Protein AF-A0A661YY39-F1 (afdb_monomer_lite)

Radius of gyration: 26.35 Å; chains: 1; bounding box: 61×66×76 Å

Foldseek 3Di:
DVVLLDQDFQFQDKAKDWPVLDAPDDDDDDPVPPQLAALVSLVNVLVSVQPNVDPPVDRAFDADLLFTWDWDFDDDDNTITIITTTGPPLLSVLLSVVLSVLLVVLVVLLVVLVVVVVVDPDDDPVNVVSVVSNVVSVVVNVVSVVVSVVSVCSRVVPDPWPWDKDQPVVLVVQLLVVVVVLVVQEAEDEDVVLRVQKIQGGRSVLLSLLVVLLCVLCVVQARSNQWYFYFDDDQWTKTKIKGWDQPRDPPVVQVLVVVLSCCSNPVDRNNPHDPSVSSVVSSQSSLVVSSWGWDWDWDDPPTTMIMIMTTHRIDRPPPPDDDDPDPDPPPDPDDPDDDPPPPPLLDPPVLLVQLCVLCVVCQVNQNLVSLLVSLVSLVVSLVVDDCVSCVVSPVLSVQSVVCSVSVPSVSVVVSSVVSVVSNPDD

Structure (mmCIF, N/CA/C/O backbone):
data_AF-A0A661YY39-F1
#
_entry.id   AF-A0A661YY39-F1
#
loop_
_atom_site.group_PDB
_atom_site.id
_atom_site.type_symbol
_atom_site.label_atom_id
_atom_site.label_alt_id
_atom_site.label_comp_id
_atom_site.label_asym_id
_atom_site.label_entity_id
_atom_site.label_seq_id
_atom_site.pdbx_PDB_ins_code
_atom_site.Cartn_x
_atom_site.Cartn_y
_atom_site.Cartn_z
_atom_site.occupancy
_atom_site.B_iso_or_equiv
_atom_site.auth_seq_id
_atom_site.auth_comp_id
_atom_site.auth_asym_id
_atom_site.auth_atom_id
_atom_site.pdbx_PDB_model_num
ATOM 1 N N . MET A 1 1 ? -7.946 -14.988 -18.281 1.00 47.69 1 MET A N 1
ATOM 2 C CA . MET A 1 1 ? -7.574 -13.596 -18.625 1.00 47.69 1 MET A CA 1
ATOM 3 C C . MET A 1 1 ? -8.778 -12.765 -19.071 1.00 47.69 1 MET A C 1
ATOM 5 O O . MET A 1 1 ? -8.991 -11.711 -18.506 1.00 47.69 1 MET A O 1
ATOM 9 N N . GLN A 1 2 ? -9.616 -13.252 -19.994 1.00 48.00 2 GLN A N 1
ATOM 10 C CA . GLN A 1 2 ? -10.767 -12.504 -20.536 1.00 48.00 2 GLN A CA 1
ATOM 11 C C . GLN A 1 2 ? -11.773 -11.993 -19.479 1.00 48.00 2 GLN A C 1
ATOM 13 O O . GLN A 1 2 ? -12.227 -10.856 -19.575 1.00 48.00 2 GLN A O 1
ATOM 18 N N . LYS A 1 3 ? -12.045 -12.777 -18.421 1.00 55.12 3 LYS A N 1
ATOM 19 C CA . LYS A 1 3 ? -12.847 -12.339 -17.259 1.00 55.12 3 LYS A CA 1
ATOM 20 C C . LYS A 1 3 ? -12.277 -11.065 -16.608 1.00 55.12 3 LYS A C 1
ATOM 22 O O . LYS A 1 3 ? -13.012 -10.112 -16.406 1.00 55.12 3 LYS A O 1
ATOM 27 N N . TYR A 1 4 ? -10.959 -11.016 -16.410 1.00 54.75 4 TYR A N 1
ATOM 28 C CA . TYR A 1 4 ? -10.219 -9.895 -15.811 1.00 54.75 4 TYR A CA 1
ATOM 29 C C . TYR A 1 4 ? -9.991 -8.709 -16.769 1.00 54.75 4 TYR A C 1
ATOM 31 O O . TYR A 1 4 ? -9.286 -7.775 -16.419 1.00 54.75 4 TYR A O 1
ATOM 39 N N . LEU A 1 5 ? -10.522 -8.751 -17.997 1.00 57.28 5 LEU A N 1
ATOM 40 C CA . LEU A 1 5 ? -10.389 -7.683 -19.004 1.00 57.28 5 LEU A CA 1
ATOM 41 C C . LEU A 1 5 ? -11.729 -6.998 -19.320 1.00 57.28 5 LEU A C 1
ATOM 43 O O . LEU A 1 5 ? -11.787 -6.080 -20.146 1.00 57.28 5 LEU A O 1
ATOM 47 N N . THR A 1 6 ? -12.798 -7.415 -18.639 1.00 62.03 6 THR A N 1
ATOM 48 C CA . THR A 1 6 ? -14.129 -6.816 -18.747 1.00 62.03 6 THR A CA 1
ATOM 49 C C . THR A 1 6 ? -14.251 -5.668 -17.749 1.00 62.03 6 THR A C 1
ATOM 51 O O . THR A 1 6 ? -13.909 -5.834 -16.584 1.00 62.03 6 THR A O 1
ATOM 54 N N . GLN A 1 7 ? -14.714 -4.496 -18.199 1.00 64.25 7 GLN A N 1
ATOM 55 C CA . GLN A 1 7 ? -14.921 -3.361 -17.297 1.00 64.25 7 GLN A CA 1
ATOM 56 C C . GLN A 1 7 ? -16.006 -3.708 -16.276 1.00 64.25 7 GLN A C 1
ATOM 58 O O . GLN A 1 7 ? -17.081 -4.189 -16.638 1.00 64.25 7 GLN A O 1
ATOM 63 N N . HIS A 1 8 ? -15.721 -3.447 -15.006 1.00 65.75 8 HIS A N 1
ATOM 64 C CA . HIS A 1 8 ? -16.632 -3.690 -13.901 1.00 65.75 8 HIS A CA 1
ATOM 65 C C . HIS A 1 8 ? -16.743 -2.452 -13.018 1.00 65.75 8 HIS A C 1
ATOM 67 O O . HIS A 1 8 ? -15.780 -1.701 -12.895 1.00 65.75 8 HIS A O 1
ATOM 73 N N . ASP A 1 9 ? -17.901 -2.257 -12.389 1.00 66.00 9 ASP A N 1
ATOM 74 C CA . ASP A 1 9 ? -18.094 -1.249 -11.343 1.00 66.00 9 ASP A CA 1
ATOM 75 C C . ASP A 1 9 ? -17.133 -1.525 -10.185 1.00 66.00 9 ASP A C 1
ATOM 77 O O . ASP A 1 9 ? -17.246 -2.564 -9.535 1.00 66.00 9 ASP A O 1
ATOM 81 N N . LEU A 1 10 ? -16.188 -0.617 -9.932 1.00 65.06 10 LEU A N 1
ATOM 82 C CA . LEU A 1 10 ? -15.218 -0.771 -8.856 1.00 65.06 10 LEU A CA 1
ATOM 83 C C . LEU A 1 10 ? -15.871 -0.407 -7.527 1.00 65.06 10 LEU A C 1
ATOM 85 O O . LEU A 1 10 ? -15.786 0.720 -7.043 1.00 65.06 10 LEU A O 1
ATOM 89 N N . LYS A 1 11 ? -16.599 -1.361 -6.959 1.00 65.06 11 LYS A N 1
ATOM 90 C CA . LYS A 1 11 ? -17.188 -1.217 -5.634 1.00 65.06 11 LYS A CA 1
ATOM 91 C C . LYS A 1 11 ? -16.070 -1.256 -4.589 1.00 65.06 11 LYS A C 1
ATOM 93 O O . LYS A 1 11 ? -15.436 -2.277 -4.384 1.00 65.06 11 LYS A O 1
ATOM 98 N N . ALA A 1 12 ? -15.834 -0.122 -3.941 1.00 62.97 12 ALA A N 1
ATOM 99 C CA . ALA A 1 12 ? -14.776 0.064 -2.957 1.00 62.97 12 ALA A CA 1
ATOM 100 C C . ALA A 1 12 ? -15.238 -0.236 -1.525 1.00 62.97 12 ALA A C 1
ATOM 102 O O . ALA A 1 12 ? -14.437 -0.623 -0.678 1.00 62.97 12 ALA A O 1
ATOM 103 N N . PHE A 1 13 ? -16.532 -0.096 -1.214 1.00 66.50 13 PHE A N 1
ATOM 104 C CA . PHE A 1 13 ? -17.036 -0.432 0.120 1.00 66.50 13 PHE A CA 1
ATOM 105 C C . PHE A 1 13 ? -18.458 -0.989 0.078 1.00 66.50 13 PHE A C 1
ATOM 107 O O . PHE A 1 13 ? -19.273 -0.602 -0.757 1.00 66.50 13 PHE A O 1
ATOM 114 N N . THR A 1 14 ? -18.755 -1.892 1.014 1.00 68.19 14 THR A N 1
ATOM 115 C CA . THR A 1 14 ? -20.127 -2.150 1.466 1.00 68.19 14 THR A CA 1
ATOM 116 C C . THR A 1 14 ? -20.220 -1.608 2.878 1.00 68.19 14 THR A C 1
ATOM 118 O O . THR A 1 14 ? -19.417 -2.007 3.717 1.00 68.19 14 THR A O 1
ATOM 121 N N . ILE A 1 15 ? -21.172 -0.728 3.147 1.00 70.88 15 ILE A N 1
ATOM 122 C CA . ILE A 1 15 ? -21.414 -0.211 4.489 1.00 70.88 15 ILE A CA 1
ATOM 123 C C . ILE A 1 15 ? -22.782 -0.680 4.941 1.00 70.88 15 ILE A C 1
ATOM 125 O O . ILE A 1 15 ? -23.772 -0.528 4.226 1.00 70.88 15 ILE A O 1
ATOM 129 N N . LEU A 1 16 ? -22.814 -1.257 6.136 1.00 70.25 16 LEU A N 1
ATOM 130 C CA . LEU A 1 16 ? -24.032 -1.643 6.824 1.00 70.25 16 LEU A CA 1
ATOM 131 C C . LEU A 1 16 ? -24.247 -0.643 7.955 1.00 70.25 16 LEU A C 1
ATOM 133 O O . LEU A 1 16 ? -23.449 -0.585 8.888 1.00 70.25 16 LEU A O 1
ATOM 137 N N . LEU A 1 17 ? -25.310 0.149 7.861 1.00 69.38 17 LEU A N 1
ATOM 138 C CA . LEU A 1 17 ? -25.748 1.020 8.943 1.00 69.38 17 LEU A CA 1
ATOM 139 C C . LEU A 1 17 ? -26.989 0.399 9.592 1.00 69.38 17 LEU A C 1
ATOM 141 O O . LEU A 1 17 ? -27.922 0.033 8.875 1.00 69.38 17 LEU A O 1
ATOM 145 N N . PRO A 1 18 ? -27.050 0.264 10.926 1.00 65.81 18 PRO A N 1
ATOM 146 C CA . PRO A 1 18 ? -28.285 -0.142 11.585 1.00 65.81 18 PRO A CA 1
ATOM 147 C C . PRO A 1 18 ? -29.381 0.897 11.302 1.00 65.81 18 PRO A C 1
ATOM 149 O O . PRO A 1 18 ? -29.124 2.093 11.386 1.00 65.81 18 PRO A O 1
ATOM 152 N N . ARG A 1 19 ? -30.616 0.478 10.999 1.00 57.28 19 ARG A N 1
ATOM 153 C CA . ARG A 1 19 ? -31.725 1.404 10.663 1.00 57.28 19 ARG A CA 1
ATOM 154 C C . ARG A 1 19 ? -32.090 2.346 11.818 1.00 57.28 19 ARG A C 1
ATOM 156 O O . ARG A 1 19 ? -32.664 3.410 11.614 1.00 57.28 19 ARG A O 1
ATOM 163 N N . ASN A 1 20 ? -31.673 1.996 13.032 1.00 52.69 20 ASN A N 1
ATOM 164 C CA . ASN A 1 20 ? -31.749 2.846 14.218 1.00 52.69 20 ASN A CA 1
ATOM 165 C C . ASN A 1 20 ? -30.828 4.083 14.111 1.00 52.69 20 ASN A C 1
ATOM 167 O O . ASN A 1 20 ? -30.777 4.879 15.032 1.00 52.69 20 ASN A O 1
ATOM 171 N N . PHE A 1 21 ? -30.077 4.260 13.024 1.00 51.22 21 PHE A N 1
ATOM 172 C CA . PHE A 1 21 ? -29.300 5.455 12.715 1.00 51.22 21 PHE A CA 1
ATOM 173 C C . PHE A 1 21 ? -30.233 6.513 12.098 1.00 51.22 21 PHE A C 1
ATOM 175 O O . PHE A 1 21 ? -30.592 6.435 10.926 1.00 51.22 21 PHE A O 1
ATOM 182 N N . LYS A 1 22 ? -30.729 7.463 12.898 1.00 49.50 22 LYS A N 1
ATOM 183 C CA . LYS A 1 22 ? -31.795 8.378 12.452 1.00 49.50 22 LYS A CA 1
ATOM 184 C C . LYS A 1 22 ? -31.283 9.475 11.508 1.00 49.50 22 LYS A C 1
ATOM 186 O O . LYS A 1 22 ? -30.567 10.381 11.925 1.00 49.50 22 LYS A O 1
ATOM 191 N N . VAL A 1 23 ? -31.754 9.424 10.264 1.00 45.25 23 VAL A N 1
ATOM 192 C CA . VAL A 1 23 ? -31.790 10.527 9.287 1.00 45.25 23 VAL A CA 1
ATOM 193 C C . VAL A 1 23 ? -33.166 11.201 9.417 1.00 45.25 23 VAL A C 1
ATOM 195 O O . VAL A 1 23 ? -34.162 10.505 9.601 1.00 45.25 23 VAL A O 1
ATOM 198 N N . ASN A 1 24 ? -33.245 12.534 9.365 1.00 37.91 24 ASN A N 1
ATOM 199 C CA . ASN A 1 24 ? -34.485 13.321 9.521 1.00 37.91 24 ASN A CA 1
ATOM 200 C C . ASN A 1 24 ? -35.159 13.285 10.921 1.00 37.91 24 ASN A C 1
ATOM 202 O O . ASN A 1 24 ? -36.297 12.854 11.095 1.00 37.91 24 ASN A O 1
ATOM 206 N N . ASN A 1 25 ? -34.491 13.917 11.897 1.00 39.69 25 ASN A N 1
ATOM 207 C CA . ASN A 1 25 ? -35.093 14.606 13.057 1.00 39.69 25 ASN A CA 1
ATOM 208 C C . ASN A 1 25 ? -35.551 13.844 14.321 1.00 39.69 25 ASN A C 1
ATOM 210 O O . ASN A 1 25 ? -36.366 14.377 15.071 1.00 39.69 25 ASN A O 1
ATOM 214 N N . GLN A 1 26 ? -34.945 12.714 14.697 1.00 32.22 26 GLN A N 1
ATOM 215 C CA . GLN A 1 26 ? -34.903 12.320 16.122 1.00 32.22 26 GLN A CA 1
ATOM 216 C C . GLN A 1 26 ? -33.574 11.631 16.494 1.00 32.22 26 GLN A C 1
ATOM 218 O O . GLN A 1 26 ? -32.860 11.151 15.629 1.00 32.22 26 GLN A O 1
ATOM 223 N N . SER A 1 27 ? -33.230 11.610 17.783 1.00 36.09 27 SER A N 1
ATOM 224 C CA . SER A 1 27 ? -31.865 11.435 18.317 1.00 36.09 27 SER A CA 1
ATOM 225 C C . SER A 1 27 ? -31.281 10.020 18.290 1.00 36.09 27 SER A C 1
ATOM 227 O O . SER A 1 27 ? -32.021 9.080 18.575 1.00 36.09 27 SER A O 1
ATOM 229 N N . TYR A 1 28 ? -29.944 9.926 18.160 1.00 42.78 28 TYR A N 1
ATOM 230 C CA . TYR A 1 28 ? -29.100 8.899 18.796 1.00 42.78 28 TYR A CA 1
ATOM 231 C C . TYR A 1 28 ? -27.749 9.469 19.261 1.00 42.78 28 TYR A C 1
ATOM 233 O O . TYR A 1 28 ? -27.125 10.265 18.562 1.00 42.78 28 TYR A O 1
ATOM 241 N N . ASN A 1 29 ? -27.318 9.042 20.454 1.00 35.19 29 ASN A N 1
ATOM 242 C CA . ASN A 1 29 ? -26.000 9.317 21.024 1.00 35.19 29 ASN A CA 1
ATOM 243 C C . ASN A 1 29 ? -24.921 8.668 20.148 1.00 35.19 29 ASN A C 1
ATOM 245 O O . ASN A 1 29 ? -24.790 7.443 20.138 1.00 35.19 29 ASN A O 1
ATOM 249 N N . LEU A 1 30 ? -24.114 9.483 19.467 1.00 38.69 30 LEU A N 1
ATOM 250 C CA . LEU A 1 30 ? -22.751 9.081 19.139 1.00 38.69 30 LEU A CA 1
ATOM 251 C C . LEU A 1 30 ? -22.082 8.739 20.475 1.00 38.69 30 LEU A C 1
ATOM 253 O O . LEU A 1 30 ? -22.035 9.572 21.377 1.00 38.69 30 LEU A O 1
ATOM 257 N N . LEU A 1 31 ? -21.618 7.503 20.642 1.00 39.69 31 LEU A N 1
ATOM 258 C CA . LEU A 1 31 ? -20.691 7.160 21.718 1.00 39.69 31 LEU A CA 1
ATOM 259 C C . LEU A 1 31 ? -19.391 7.918 21.412 1.00 39.69 31 LEU A C 1
ATOM 261 O O . LEU A 1 31 ? -18.495 7.401 20.752 1.00 39.69 31 LEU A O 1
ATOM 265 N N . GLU A 1 32 ? -19.338 9.181 21.845 1.00 38.41 32 GLU A N 1
ATOM 266 C CA . GLU A 1 32 ? -18.301 10.183 21.557 1.00 38.41 32 GLU A CA 1
ATOM 267 C C . GLU A 1 32 ? -16.886 9.775 22.001 1.00 38.41 32 GLU A C 1
ATOM 269 O O . GLU A 1 32 ? -15.945 10.530 21.779 1.00 38.41 32 GLU A O 1
ATOM 274 N N . LYS A 1 33 ? -16.704 8.607 22.634 1.00 36.16 33 LYS A N 1
ATOM 275 C CA . LYS A 1 33 ? -15.423 8.222 23.239 1.00 36.16 33 LYS A CA 1
ATOM 276 C C . LYS A 1 33 ? -14.878 6.835 22.896 1.00 36.16 33 LYS A C 1
ATOM 278 O O . LYS A 1 33 ? -13.677 6.665 23.044 1.00 36.16 33 LYS A O 1
ATOM 283 N N . ASP A 1 34 ? -15.678 5.901 22.372 1.00 33.28 34 ASP A N 1
ATOM 284 C CA . ASP A 1 34 ? -15.225 4.501 22.197 1.00 33.28 34 ASP A CA 1
ATOM 285 C C . ASP A 1 34 ? -15.188 4.000 20.739 1.00 33.28 34 ASP A C 1
ATOM 287 O O . ASP A 1 34 ? -14.740 2.887 20.472 1.00 33.28 34 ASP A O 1
ATOM 291 N N . PHE A 1 35 ? -15.615 4.804 19.757 1.00 36.06 35 PHE A N 1
ATOM 292 C CA . PHE A 1 35 ? -15.644 4.371 18.349 1.00 36.06 35 PHE A CA 1
ATOM 293 C C . PHE A 1 35 ? -14.400 4.730 17.521 1.00 36.06 35 PHE A C 1
ATOM 295 O O . PHE A 1 35 ? -14.336 4.355 16.353 1.00 36.06 35 PHE A O 1
ATOM 302 N N . SER A 1 36 ? -13.386 5.384 18.094 1.00 39.06 36 SER A N 1
ATOM 303 C CA . SER A 1 36 ? -12.110 5.684 17.413 1.00 39.06 36 SER A CA 1
ATOM 304 C C . SER A 1 36 ? -11.152 4.485 17.312 1.00 39.06 36 SER A C 1
ATOM 306 O O . SER A 1 36 ? -10.103 4.589 16.690 1.00 39.06 36 SER A O 1
ATOM 308 N N . ILE A 1 37 ? -11.511 3.336 17.890 1.00 49.22 37 ILE A N 1
ATOM 309 C CA . ILE A 1 37 ? -10.591 2.216 18.159 1.00 49.22 37 ILE A CA 1
ATOM 310 C C . ILE A 1 37 ? -10.310 1.348 16.913 1.00 49.22 37 ILE A C 1
ATOM 312 O O . ILE A 1 37 ? -9.353 0.581 16.884 1.00 49.22 37 ILE A O 1
ATOM 316 N N . ARG A 1 38 ? -11.119 1.441 15.848 1.00 49.81 38 ARG A N 1
ATOM 317 C CA . ARG A 1 38 ? -10.886 0.704 14.592 1.00 49.81 38 ARG A CA 1
ATOM 318 C C . ARG A 1 38 ? -11.032 1.630 13.401 1.00 49.81 38 ARG A C 1
ATOM 320 O O . ARG A 1 38 ? -11.995 2.384 13.315 1.00 49.81 38 ARG A O 1
ATOM 327 N N . ALA A 1 39 ? -10.107 1.528 12.463 1.00 50.66 39 ALA A N 1
ATOM 328 C CA . ALA A 1 39 ? -10.064 2.361 11.271 1.00 50.66 39 ALA A CA 1
ATOM 329 C C . ALA A 1 39 ? -11.343 2.224 10.404 1.00 50.66 39 ALA A C 1
ATOM 331 O O . ALA A 1 39 ? -11.865 3.198 9.862 1.00 50.66 39 ALA A O 1
ATOM 332 N N . GLU A 1 40 ? -11.945 1.031 10.412 1.00 55.34 40 GLU A N 1
ATOM 333 C CA . GLU A 1 40 ? -13.275 0.739 9.860 1.00 55.34 40 GLU A CA 1
ATOM 334 C C . GLU A 1 40 ? -14.373 1.637 10.458 1.00 55.34 40 GLU A C 1
ATOM 336 O O . GLU A 1 40 ? -15.232 2.140 9.736 1.00 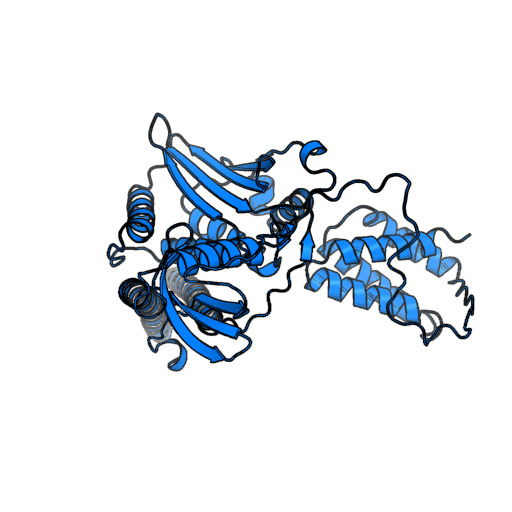55.34 40 GLU A O 1
ATOM 341 N N . ASN A 1 41 ? -14.328 1.904 11.767 1.00 58.88 41 ASN A N 1
ATOM 342 C CA . ASN A 1 41 ? -15.321 2.730 12.454 1.00 58.88 41 ASN A CA 1
ATOM 343 C C . ASN A 1 41 ? -15.171 4.216 12.111 1.00 58.88 41 ASN A C 1
ATOM 345 O O . ASN A 1 41 ? -16.172 4.926 12.062 1.00 58.88 41 ASN A O 1
ATOM 349 N N . VAL A 1 42 ? -13.952 4.702 11.844 1.00 61.25 42 VAL A N 1
ATOM 350 C CA . VAL A 1 42 ? -13.713 6.091 11.404 1.00 61.25 42 VAL A CA 1
ATOM 351 C C . VAL A 1 42 ? -14.353 6.338 10.039 1.00 61.25 42 VAL A C 1
ATOM 353 O O . VAL A 1 42 ? -15.047 7.341 9.847 1.00 61.25 42 VAL A O 1
ATOM 356 N N . PHE A 1 43 ? -14.168 5.395 9.116 1.00 67.12 43 PHE A N 1
ATOM 357 C CA . PHE A 1 43 ? -14.798 5.416 7.801 1.00 67.12 43 PHE A CA 1
ATOM 358 C C . PHE A 1 43 ? -16.327 5.319 7.902 1.00 67.12 43 PHE A C 1
ATOM 360 O O . PHE A 1 43 ? -17.040 6.161 7.351 1.00 67.12 43 PHE A O 1
ATOM 367 N N . VAL A 1 44 ? -16.838 4.350 8.673 1.00 68.75 44 VAL A N 1
ATOM 368 C CA . VAL A 1 44 ? -18.283 4.179 8.896 1.00 68.75 44 VAL A CA 1
ATOM 369 C C . VAL A 1 44 ? -18.890 5.435 9.517 1.00 68.75 44 VAL A C 1
ATOM 371 O O . VAL A 1 44 ? -19.934 5.870 9.047 1.00 68.75 44 VAL A O 1
ATOM 374 N N . ASN A 1 45 ? -18.233 6.069 10.492 1.00 66.81 45 ASN A N 1
ATOM 375 C CA . ASN A 1 45 ? -18.699 7.308 11.122 1.00 66.81 45 ASN A CA 1
ATOM 376 C C . ASN A 1 45 ? -18.748 8.492 10.147 1.00 66.81 45 ASN A C 1
ATOM 378 O O . ASN A 1 45 ? -19.710 9.263 10.172 1.00 66.81 45 ASN A O 1
ATOM 382 N N . HIS A 1 46 ? -17.739 8.651 9.286 1.00 69.31 46 HIS A N 1
ATOM 383 C CA . HIS A 1 46 ? -17.760 9.679 8.240 1.00 69.31 46 HIS A CA 1
ATOM 384 C C . HIS A 1 46 ? -18.907 9.458 7.260 1.00 69.31 46 HIS A C 1
ATOM 386 O O . HIS A 1 46 ? -19.650 10.391 6.951 1.00 69.31 46 HIS A O 1
ATOM 392 N N . PHE A 1 47 ? -19.090 8.217 6.818 1.00 74.62 47 PHE A N 1
ATOM 393 C CA . PHE A 1 47 ? -20.182 7.867 5.927 1.00 74.62 47 PHE A CA 1
ATOM 394 C C . PHE A 1 47 ? -21.551 8.074 6.580 1.00 74.62 47 PHE A C 1
ATOM 396 O O . PHE A 1 47 ? -22.458 8.633 5.975 1.00 74.62 47 PHE A O 1
ATOM 403 N N . ALA A 1 48 ? -21.689 7.702 7.848 1.00 71.38 48 ALA A N 1
ATOM 404 C CA . ALA A 1 48 ? -22.883 7.942 8.640 1.00 71.38 48 ALA A CA 1
ATOM 405 C C . ALA A 1 48 ? -23.249 9.435 8.697 1.00 71.38 48 ALA A C 1
ATOM 407 O O . ALA A 1 48 ? -24.398 9.798 8.450 1.00 71.38 48 ALA A O 1
ATOM 408 N N . LYS A 1 49 ? -22.275 10.313 8.980 1.00 71.31 49 LYS A N 1
ATOM 409 C CA . LYS A 1 49 ? -22.477 11.773 8.965 1.00 71.31 49 LYS A CA 1
ATOM 410 C C . LYS A 1 49 ? -22.913 12.271 7.588 1.00 71.31 49 LYS A C 1
ATOM 412 O O . LYS A 1 49 ? -23.793 13.122 7.503 1.00 71.31 49 LYS A O 1
ATOM 417 N N . PHE A 1 50 ? -22.329 11.729 6.522 1.00 76.50 50 PHE A N 1
ATOM 418 C CA . PHE A 1 50 ? -22.718 12.046 5.152 1.00 76.50 50 PHE A CA 1
ATOM 419 C C . PHE A 1 50 ? -24.165 11.643 4.849 1.00 76.50 50 PHE A C 1
ATOM 421 O O . PHE A 1 50 ? -24.913 12.455 4.313 1.00 76.50 50 PHE A O 1
ATOM 428 N N . ILE A 1 51 ? -24.574 10.434 5.234 1.00 77.56 51 ILE A N 1
ATOM 429 C CA . ILE A 1 51 ? -25.951 9.960 5.064 1.00 77.56 51 ILE A CA 1
ATOM 430 C C . ILE A 1 51 ? -26.936 10.797 5.891 1.00 77.56 51 ILE A C 1
ATOM 432 O O . ILE A 1 51 ? -28.029 11.072 5.424 1.00 77.56 51 ILE A O 1
ATOM 436 N N . ILE A 1 52 ? -26.558 11.259 7.088 1.00 71.38 52 ILE A N 1
ATOM 437 C CA . ILE A 1 52 ? -27.401 12.169 7.887 1.00 71.38 52 ILE A CA 1
ATOM 438 C C . ILE A 1 52 ? -27.577 13.528 7.198 1.00 71.38 52 ILE A C 1
ATOM 440 O O . ILE A 1 52 ? -28.651 14.120 7.268 1.00 71.38 52 ILE A O 1
ATOM 444 N N . ALA A 1 53 ? -26.517 14.044 6.577 1.00 70.81 53 ALA A N 1
ATOM 445 C CA . ALA A 1 53 ? -26.508 15.372 5.973 1.00 70.81 53 ALA A CA 1
ATOM 446 C C . ALA A 1 53 ? -27.216 15.440 4.609 1.00 70.81 53 ALA A C 1
ATOM 448 O O . ALA A 1 53 ? -27.402 16.540 4.089 1.00 70.81 53 ALA A O 1
ATOM 449 N N . ASN A 1 54 ? -27.582 14.299 4.018 1.00 70.31 54 ASN A N 1
ATOM 450 C CA . ASN A 1 54 ? -28.108 14.215 2.660 1.00 70.31 54 ASN A CA 1
ATOM 451 C C . ASN A 1 54 ? -29.360 13.335 2.600 1.00 70.31 54 ASN A C 1
ATOM 453 O O . ASN A 1 54 ? -29.552 12.433 3.408 1.00 70.31 54 ASN A O 1
ATOM 457 N N . ASP A 1 55 ? -30.211 13.589 1.612 1.00 71.38 55 ASP A N 1
ATOM 458 C CA . ASP A 1 55 ? -31.380 12.755 1.360 1.00 71.38 55 ASP A CA 1
ATOM 459 C C . ASP A 1 55 ? -30.962 11.420 0.722 1.00 71.38 55 ASP A C 1
ATOM 461 O O . ASP A 1 55 ? -30.241 11.400 -0.277 1.00 71.38 55 ASP A O 1
ATOM 465 N N . VAL A 1 56 ? -31.420 10.303 1.292 1.00 69.06 56 VAL A N 1
ATOM 466 C CA . VAL A 1 56 ? -31.049 8.941 0.871 1.00 69.06 56 VAL A CA 1
ATOM 467 C C . VAL A 1 56 ? -31.545 8.633 -0.546 1.00 69.06 56 VAL A C 1
ATOM 469 O O . VAL A 1 56 ? -30.910 7.854 -1.258 1.00 69.06 56 VAL A O 1
ATOM 472 N N . GLU A 1 57 ? -32.633 9.272 -0.983 1.00 63.56 57 GLU A N 1
ATOM 473 C CA . GLU A 1 57 ? -33.173 9.108 -2.338 1.00 63.56 57 GLU A CA 1
ATOM 474 C C . GLU A 1 57 ? -32.331 9.822 -3.409 1.00 63.56 57 GLU A C 1
ATOM 476 O O . GLU A 1 57 ? -32.356 9.427 -4.573 1.00 63.56 57 GLU A O 1
ATOM 481 N N . ASN A 1 58 ? -31.548 10.839 -3.025 1.00 63.00 58 ASN A N 1
ATOM 482 C CA . ASN A 1 58 ? -30.723 11.651 -3.924 1.00 63.00 58 ASN A CA 1
ATOM 483 C C . ASN A 1 58 ? -29.348 11.940 -3.307 1.00 63.00 58 ASN A C 1
ATOM 485 O O . ASN A 1 58 ? -28.962 13.094 -3.102 1.00 63.00 58 ASN A O 1
ATOM 489 N N . LEU A 1 59 ? -28.597 10.878 -3.007 1.00 70.44 59 LEU A N 1
ATOM 490 C CA . LEU A 1 59 ? -27.268 11.019 -2.421 1.00 70.44 59 LEU A CA 1
ATOM 491 C C . LEU A 1 59 ? -26.288 11.616 -3.443 1.00 70.44 59 LEU A C 1
ATOM 493 O O . LEU A 1 59 ? -26.122 11.055 -4.533 1.00 70.44 59 LEU A O 1
ATOM 497 N N . PRO A 1 60 ? -25.596 12.720 -3.106 1.00 69.56 60 PRO A N 1
ATOM 498 C CA . PRO A 1 60 ? -24.497 13.201 -3.926 1.00 69.56 60 PRO A CA 1
ATOM 499 C C . PRO A 1 60 ? -23.329 12.204 -3.889 1.00 69.56 60 PRO A C 1
ATOM 501 O O . PRO A 1 60 ? -23.348 11.183 -3.201 1.00 69.56 60 PRO A O 1
ATOM 504 N N . VAL A 1 61 ? -22.277 12.494 -4.645 1.00 69.75 61 VAL A N 1
ATOM 505 C CA . VAL A 1 61 ? -21.053 11.694 -4.594 1.00 69.75 61 VAL A CA 1
ATOM 506 C C . VAL A 1 61 ? -20.445 11.809 -3.193 1.00 69.75 61 VAL A C 1
ATOM 508 O O . VAL A 1 61 ? -20.122 12.910 -2.742 1.00 69.75 61 VAL A O 1
ATOM 511 N N . PHE A 1 62 ? -20.283 10.680 -2.502 1.00 69.25 62 PHE A N 1
ATOM 512 C CA . PHE A 1 62 ? -19.603 10.652 -1.214 1.00 69.25 62 PHE A CA 1
ATOM 513 C C . PHE A 1 62 ? -18.113 10.837 -1.437 1.00 69.25 62 PHE A C 1
ATOM 515 O O . PHE A 1 62 ? -17.475 10.047 -2.132 1.00 69.25 62 PHE A O 1
ATOM 522 N N . ASN A 1 63 ? -17.567 11.885 -0.836 1.00 63.78 63 ASN A N 1
ATOM 523 C CA . ASN A 1 63 ? -16.137 12.110 -0.793 1.00 63.78 63 ASN A CA 1
ATOM 524 C C . ASN A 1 63 ? -15.598 11.555 0.528 1.00 63.78 63 ASN A C 1
ATOM 526 O O . ASN A 1 63 ? -15.960 12.052 1.596 1.00 63.78 63 ASN A O 1
ATOM 530 N N . PHE A 1 64 ? -14.732 10.548 0.448 1.00 63.62 64 PHE A N 1
ATOM 531 C CA . PHE A 1 64 ? -13.920 10.128 1.585 1.00 63.62 64 PHE A CA 1
ATOM 532 C C . PHE A 1 64 ? -12.464 10.459 1.304 1.00 63.62 64 PHE A C 1
ATOM 534 O O . PHE A 1 64 ? -11.908 9.937 0.342 1.00 63.62 64 PHE A O 1
ATOM 541 N N . LEU A 1 65 ? -11.883 11.342 2.125 1.00 52.72 65 LEU A N 1
ATOM 542 C CA . LEU A 1 65 ? -10.468 11.730 2.084 1.00 52.72 65 LEU A CA 1
ATOM 543 C C . LEU A 1 65 ? -9.933 11.969 0.654 1.00 52.72 65 LEU A C 1
ATOM 545 O O . LEU A 1 65 ? -8.782 11.660 0.380 1.00 52.72 65 LEU A O 1
ATOM 549 N N . SER A 1 66 ? -10.750 12.544 -0.245 1.00 49.84 66 SER A N 1
ATOM 550 C CA . SER A 1 66 ? -10.500 12.855 -1.671 1.00 49.84 66 SER A CA 1
ATOM 551 C C . SER A 1 66 ? -10.712 11.756 -2.725 1.00 49.84 66 SER A C 1
ATOM 553 O O . SER A 1 66 ? -10.310 11.928 -3.870 1.00 49.84 66 SER A O 1
ATOM 555 N N . VAL A 1 67 ? -11.420 10.668 -2.420 1.00 61.88 67 VAL A N 1
ATOM 556 C CA . VAL A 1 67 ? -11.948 9.760 -3.456 1.00 61.88 67 VAL A CA 1
ATOM 557 C C . VAL A 1 67 ? -13.461 9.889 -3.564 1.00 61.88 67 VAL A C 1
ATOM 559 O O . VAL A 1 67 ? -14.188 9.898 -2.570 1.00 61.88 67 VAL A O 1
ATOM 562 N N . PHE A 1 68 ? -13.933 9.990 -4.805 1.00 70.44 68 PHE A N 1
ATOM 563 C CA . PHE A 1 68 ? -15.336 10.161 -5.151 1.00 70.44 68 PHE A CA 1
ATOM 564 C C . PHE A 1 68 ? -16.038 8.815 -5.337 1.00 70.44 68 PHE A C 1
ATOM 566 O O . PHE A 1 68 ? -15.751 8.065 -6.277 1.00 70.44 68 PHE A O 1
ATOM 573 N N . TYR A 1 69 ? -17.016 8.550 -4.475 1.00 74.56 69 TYR A N 1
ATOM 574 C CA . TYR A 1 69 ? -17.832 7.347 -4.502 1.00 74.56 69 TYR A CA 1
ATOM 575 C C . TYR A 1 69 ? -19.288 7.657 -4.858 1.00 74.56 69 TYR A C 1
ATOM 577 O O . TYR A 1 69 ? -19.968 8.436 -4.193 1.00 74.56 69 TYR A O 1
ATOM 585 N N . ASN A 1 70 ? -19.794 6.984 -5.884 1.00 78.56 70 ASN A N 1
ATOM 586 C CA . ASN A 1 70 ? -21.219 6.840 -6.129 1.00 78.56 70 ASN A CA 1
ATOM 587 C C . ASN A 1 70 ? -21.806 5.934 -5.040 1.00 78.56 70 ASN A C 1
ATOM 589 O O . ASN A 1 70 ? -21.454 4.753 -4.941 1.00 78.56 70 ASN A O 1
ATOM 593 N N . VAL A 1 71 ? -22.699 6.484 -4.220 1.00 80.00 71 VAL A N 1
ATOM 594 C CA . VAL A 1 71 ? -23.370 5.734 -3.158 1.00 80.00 71 VAL A CA 1
ATOM 595 C C . VAL A 1 71 ? -24.631 5.090 -3.722 1.00 80.00 71 VAL A C 1
ATOM 597 O O . VAL A 1 71 ? -25.531 5.776 -4.193 1.00 80.00 71 VAL A O 1
ATOM 600 N N . LYS A 1 72 ? -24.699 3.760 -3.687 1.00 79.81 72 LYS A N 1
ATOM 601 C CA . LYS A 1 72 ? -25.855 2.975 -4.131 1.00 79.81 72 LYS A CA 1
ATOM 602 C C . LYS A 1 72 ? -26.474 2.286 -2.918 1.00 79.81 72 LYS A C 1
ATOM 604 O O . LYS A 1 72 ? -25.826 1.426 -2.325 1.00 79.81 72 LYS A O 1
ATOM 609 N N . LEU A 1 73 ? -27.708 2.627 -2.550 1.00 80.12 73 LEU A N 1
ATOM 610 C CA . LEU A 1 73 ? -28.485 1.823 -1.602 1.00 80.12 73 LEU A CA 1
ATOM 611 C C . LEU A 1 73 ? -28.833 0.486 -2.275 1.00 80.12 73 LEU A C 1
ATOM 613 O O . LEU A 1 73 ? -29.355 0.456 -3.386 1.00 80.12 73 LEU A O 1
ATOM 617 N N . VAL A 1 74 ? -28.474 -0.619 -1.632 1.00 81.31 74 VAL A N 1
ATOM 618 C CA . VAL A 1 74 ? -28.561 -1.979 -2.194 1.00 81.31 74 VAL A CA 1
ATOM 619 C C . VAL A 1 74 ? -29.672 -2.774 -1.542 1.00 81.31 74 VAL A C 1
ATOM 621 O O . VAL A 1 74 ? -30.307 -3.605 -2.180 1.00 81.31 74 VAL A O 1
ATOM 624 N N . GLU A 1 75 ? -29.849 -2.564 -0.245 1.00 79.94 75 GLU A N 1
ATOM 625 C CA . GLU A 1 75 ? -30.789 -3.305 0.574 1.00 79.94 75 GLU A CA 1
ATOM 626 C C . GLU A 1 75 ? -31.266 -2.387 1.690 1.00 79.94 75 GLU A C 1
ATOM 628 O O . GLU A 1 75 ? -30.464 -1.749 2.378 1.00 79.94 75 GLU A O 1
ATOM 633 N N . GLU A 1 76 ? -32.580 -2.335 1.854 1.00 78.94 76 GLU A N 1
ATOM 634 C CA . GLU A 1 76 ? -33.239 -1.683 2.970 1.00 78.94 76 GLU A CA 1
ATOM 635 C C . GLU A 1 76 ? -34.121 -2.720 3.660 1.00 78.94 76 GLU A C 1
ATOM 637 O O . GLU A 1 76 ? -34.996 -3.331 3.047 1.00 78.94 76 GLU A O 1
ATOM 642 N N . SER A 1 77 ? -33.856 -2.935 4.945 1.00 76.44 77 SER A N 1
ATOM 643 C CA . SER A 1 77 ? -34.635 -3.809 5.818 1.00 76.44 77 SER A CA 1
ATOM 644 C C . SER A 1 77 ? -34.959 -3.077 7.115 1.00 76.44 77 SER A C 1
ATOM 646 O O . SER A 1 77 ? -34.353 -2.054 7.425 1.00 76.44 77 SER A O 1
ATOM 648 N N . ASP A 1 78 ? -35.868 -3.620 7.923 1.00 61.81 78 ASP A N 1
ATOM 649 C CA . ASP A 1 78 ? -36.233 -3.064 9.236 1.00 61.81 78 ASP A CA 1
ATOM 650 C C . ASP A 1 78 ? -35.059 -2.932 10.214 1.00 61.81 78 ASP A C 1
ATOM 652 O O . ASP A 1 78 ? -35.106 -2.085 11.103 1.00 61.81 78 ASP A O 1
ATOM 656 N N . ALA A 1 79 ? -33.979 -3.690 10.016 1.00 65.81 79 ALA A N 1
ATOM 657 C CA . ALA A 1 79 ? -32.811 -3.664 10.889 1.00 65.81 79 ALA A CA 1
ATOM 658 C C . ALA A 1 79 ? -31.601 -2.924 10.295 1.00 65.81 79 ALA A C 1
ATOM 660 O O . ALA A 1 79 ? -30.797 -2.380 11.054 1.00 65.81 79 ALA A O 1
ATOM 661 N N . ILE A 1 80 ? -31.427 -2.920 8.969 1.00 73.38 80 ILE A N 1
ATOM 662 C CA . ILE A 1 80 ? -30.164 -2.536 8.316 1.00 73.38 80 ILE A CA 1
ATOM 663 C C . ILE A 1 80 ? -30.423 -1.785 7.005 1.00 73.38 80 ILE A C 1
ATOM 665 O O . ILE A 1 80 ? -31.242 -2.210 6.188 1.00 73.38 80 ILE A O 1
ATOM 669 N N . LEU A 1 81 ? -29.648 -0.721 6.790 1.00 71.62 81 LEU A N 1
ATOM 670 C CA . LEU A 1 81 ? -29.416 -0.078 5.500 1.00 71.62 81 LEU A CA 1
ATOM 671 C C . LEU A 1 81 ? -28.057 -0.519 4.951 1.00 71.62 81 LEU A C 1
ATOM 673 O O . LEU A 1 81 ? -27.033 -0.389 5.625 1.00 71.62 81 LEU A O 1
ATOM 677 N N . LYS A 1 82 ? -28.039 -1.028 3.721 1.00 78.56 82 LYS A N 1
ATOM 678 C CA . LYS A 1 82 ? -26.827 -1.497 3.045 1.00 78.56 82 LYS A CA 1
ATOM 679 C C . LYS A 1 82 ? -26.498 -0.608 1.865 1.00 78.56 82 LYS A C 1
ATOM 681 O O . LYS A 1 82 ? -27.236 -0.573 0.882 1.00 78.56 82 LYS A O 1
ATOM 686 N N . PHE A 1 83 ? -25.342 0.029 1.923 1.00 78.50 83 PHE A N 1
ATOM 687 C CA . PHE A 1 83 ? -24.840 0.891 0.865 1.00 78.50 83 PHE A CA 1
ATOM 688 C C . PHE A 1 83 ? -23.626 0.261 0.195 1.00 78.50 83 PHE A C 1
ATOM 690 O O . PHE A 1 83 ? -22.705 -0.196 0.866 1.00 78.50 83 PHE A O 1
ATOM 697 N N . ASN A 1 84 ? -23.598 0.270 -1.132 1.00 77.94 84 ASN A N 1
ATOM 698 C CA . ASN A 1 84 ? -22.385 0.059 -1.902 1.00 77.94 84 ASN A CA 1
ATOM 699 C C . ASN A 1 84 ? -21.807 1.419 -2.267 1.00 77.94 84 ASN A C 1
ATOM 701 O O . ASN A 1 84 ? -22.489 2.245 -2.866 1.00 77.94 84 ASN A O 1
ATOM 705 N N . LEU A 1 85 ? -20.534 1.619 -1.967 1.00 74.94 85 LEU A N 1
ATOM 706 C CA . LEU A 1 85 ? -19.772 2.747 -2.462 1.00 74.94 85 LEU A CA 1
ATOM 707 C C . LEU A 1 85 ? -18.982 2.264 -3.657 1.00 74.94 85 LEU A C 1
ATOM 709 O O . LEU A 1 85 ? -18.103 1.411 -3.531 1.00 74.94 85 LEU A O 1
ATOM 713 N N . VAL A 1 86 ? -19.342 2.779 -4.821 1.00 75.38 86 VAL A N 1
ATOM 714 C CA . VAL A 1 86 ? -18.702 2.455 -6.090 1.00 75.38 86 VAL A CA 1
ATOM 715 C C . VAL A 1 86 ? -17.865 3.643 -6.498 1.00 75.38 86 VAL A C 1
ATOM 717 O O . VAL A 1 86 ? -18.351 4.766 -6.450 1.00 75.38 86 VAL A O 1
ATOM 720 N N . LEU A 1 87 ? -16.610 3.421 -6.880 1.00 72.50 87 LEU A N 1
ATOM 721 C CA . LEU A 1 87 ? -15.784 4.477 -7.450 1.00 72.50 87 LEU A CA 1
ATOM 722 C C . LEU A 1 87 ? -16.560 5.141 -8.594 1.00 72.50 87 LEU A C 1
ATOM 724 O O . LEU A 1 87 ? -17.167 4.438 -9.405 1.00 72.50 87 LEU A O 1
ATOM 728 N N . ASN A 1 88 ? -16.561 6.472 -8.645 1.00 73.62 88 ASN A N 1
ATOM 729 C CA . ASN A 1 88 ? -17.298 7.213 -9.663 1.00 73.62 88 ASN A CA 1
ATOM 730 C C . ASN A 1 88 ? -17.050 6.641 -11.075 1.00 73.62 88 ASN A C 1
ATOM 732 O O . ASN A 1 88 ? -15.908 6.378 -11.454 1.00 73.62 88 ASN A O 1
ATOM 736 N N . ASP A 1 89 ? -18.118 6.462 -11.855 1.00 71.12 89 ASP A N 1
ATOM 737 C CA . ASP A 1 89 ? -18.091 5.757 -13.144 1.00 71.12 89 ASP A CA 1
ATOM 738 C C . ASP A 1 89 ? -17.047 6.316 -14.128 1.00 71.12 89 ASP A C 1
ATOM 740 O O . ASP A 1 89 ? -16.411 5.553 -14.863 1.00 71.12 89 ASP A O 1
ATOM 744 N N . SER A 1 90 ? -16.830 7.637 -14.121 1.00 67.25 90 SER A N 1
ATOM 745 C CA . SER A 1 90 ? -15.808 8.297 -14.943 1.00 67.25 90 SER A CA 1
ATOM 746 C C . SER A 1 90 ? -14.396 7.903 -14.504 1.00 67.25 90 SER A C 1
ATOM 748 O O . SER A 1 90 ? -13.569 7.504 -15.332 1.00 67.25 90 SER A O 1
ATOM 750 N N . LEU A 1 91 ? -14.139 7.934 -13.191 1.00 66.56 91 LEU A N 1
ATOM 751 C CA . LEU A 1 91 ? -12.857 7.541 -12.599 1.00 66.56 91 LEU A CA 1
ATOM 752 C C . LEU A 1 91 ? -12.580 6.060 -12.862 1.00 66.56 91 LEU A C 1
ATOM 754 O O . LEU A 1 91 ? -11.497 5.691 -13.314 1.00 66.56 91 LEU A O 1
ATOM 758 N N . ASN A 1 92 ? -13.596 5.220 -12.669 1.00 70.38 92 ASN A N 1
ATOM 759 C CA . ASN A 1 92 ? -13.496 3.778 -12.832 1.00 70.38 92 ASN A CA 1
ATOM 760 C C . ASN A 1 92 ? -13.180 3.404 -14.286 1.00 70.38 92 ASN A C 1
ATOM 762 O O . ASN A 1 92 ? -12.244 2.653 -14.563 1.00 70.38 92 ASN A O 1
ATOM 766 N N . LYS A 1 93 ? -13.907 3.992 -15.244 1.00 72.69 93 LYS A N 1
ATOM 767 C CA . LYS A 1 93 ? -13.652 3.787 -16.675 1.00 72.69 93 LYS A CA 1
ATOM 768 C C . LYS A 1 93 ? -12.232 4.190 -17.061 1.00 72.69 93 LYS A C 1
ATOM 770 O O . LYS A 1 93 ? -11.569 3.468 -17.804 1.00 72.69 93 LYS A O 1
ATOM 775 N N . THR A 1 94 ? -11.780 5.330 -16.556 1.00 70.00 94 THR A N 1
ATOM 776 C CA . THR A 1 94 ? -10.458 5.884 -16.848 1.00 70.00 94 THR A CA 1
ATOM 777 C C . THR A 1 94 ? -9.345 4.984 -16.305 1.00 70.00 94 THR A C 1
ATOM 779 O O . THR A 1 94 ? -8.452 4.591 -17.061 1.00 70.00 94 THR A O 1
ATOM 782 N N . MET A 1 95 ? -9.436 4.570 -15.036 1.00 70.88 95 MET A N 1
ATOM 783 C CA . MET A 1 95 ? -8.489 3.631 -14.424 1.00 70.88 95 MET A CA 1
ATOM 784 C C . MET A 1 95 ? -8.455 2.292 -15.169 1.00 70.88 95 MET A C 1
ATOM 786 O O . MET A 1 95 ? -7.380 1.782 -15.495 1.00 70.88 95 MET A O 1
ATOM 790 N N . TRP A 1 96 ? -9.631 1.745 -15.494 1.00 72.69 96 TRP A N 1
ATOM 791 C CA . TRP A 1 96 ? -9.750 0.457 -16.169 1.00 72.69 96 TRP A CA 1
ATOM 792 C C . TRP A 1 96 ? -9.137 0.456 -17.568 1.00 72.69 96 TRP A C 1
ATOM 794 O O . TRP A 1 96 ? -8.353 -0.432 -17.912 1.00 72.69 96 TRP A O 1
ATOM 804 N N . LEU A 1 97 ? -9.479 1.458 -18.385 1.00 72.06 97 LEU A N 1
ATOM 805 C CA . LEU A 1 97 ? -8.944 1.591 -19.739 1.00 72.06 97 LEU A CA 1
ATOM 806 C C . LEU A 1 97 ? -7.420 1.653 -19.717 1.00 72.06 97 LEU A C 1
ATOM 808 O O . LEU A 1 97 ? -6.766 0.988 -20.520 1.00 72.06 97 LEU A O 1
ATOM 812 N N . ARG A 1 98 ? -6.844 2.406 -18.780 1.00 73.06 98 ARG A N 1
ATOM 813 C CA . ARG A 1 98 ? -5.398 2.568 -18.715 1.00 73.06 98 ARG A CA 1
ATOM 814 C C . ARG A 1 98 ? -4.678 1.305 -18.241 1.00 73.06 98 ARG A C 1
ATOM 816 O O . ARG A 1 98 ? -3.713 0.914 -18.893 1.00 73.06 98 ARG A O 1
ATOM 823 N N . LEU A 1 99 ? -5.164 0.615 -17.205 1.00 71.19 99 LEU A N 1
ATOM 824 C CA . LEU A 1 99 ? -4.601 -0.680 -16.786 1.00 71.19 99 LEU A CA 1
ATOM 825 C C . LEU A 1 99 ? -4.647 -1.706 -17.923 1.00 71.19 99 LEU A C 1
ATOM 827 O O . LEU A 1 99 ? -3.654 -2.382 -18.202 1.00 71.19 99 LEU A O 1
ATOM 831 N N . LYS A 1 100 ? -5.780 -1.762 -18.633 1.00 72.81 100 LYS A N 1
ATOM 832 C CA . LYS A 1 100 ? -5.951 -2.598 -19.821 1.00 72.81 100 LYS A CA 1
ATOM 833 C C . LYS A 1 100 ? -4.886 -2.274 -20.875 1.00 72.81 100 LYS A C 1
ATOM 835 O O . LYS A 1 100 ? -4.209 -3.186 -21.344 1.00 72.81 100 LYS A O 1
ATOM 840 N N . HIS A 1 101 ? -4.695 -0.998 -21.217 1.00 74.62 101 HIS A N 1
ATOM 841 C CA . HIS A 1 101 ? -3.659 -0.573 -22.165 1.00 74.62 101 HIS A CA 1
ATOM 842 C C . HIS A 1 101 ? -2.246 -0.969 -21.721 1.00 74.62 101 HIS A C 1
ATOM 844 O O . HIS A 1 101 ? -1.486 -1.482 -22.538 1.00 74.62 101 HIS A O 1
ATOM 850 N N . THR A 1 102 ? -1.902 -0.795 -20.443 1.00 70.69 102 THR A N 1
ATOM 851 C CA . THR A 1 102 ? -0.583 -1.167 -19.909 1.00 70.69 102 THR A CA 1
ATOM 852 C C . THR A 1 102 ? -0.308 -2.663 -20.071 1.00 70.69 102 THR A C 1
ATOM 854 O O . THR A 1 102 ? 0.756 -3.040 -20.566 1.00 70.69 102 THR A O 1
ATOM 857 N N . VAL A 1 103 ? -1.275 -3.519 -19.725 1.00 69.44 103 VAL A N 1
ATOM 858 C CA . VAL A 1 103 ? -1.137 -4.975 -19.880 1.00 69.44 103 VAL A CA 1
ATOM 859 C C . VAL A 1 103 ? -1.031 -5.371 -21.349 1.00 69.44 103 VAL A C 1
ATOM 861 O O . VAL A 1 103 ? -0.151 -6.156 -21.697 1.00 69.44 103 VAL A O 1
ATOM 864 N N . PHE A 1 104 ? -1.863 -4.805 -22.231 1.00 69.44 104 PHE A N 1
ATOM 865 C CA . PHE A 1 104 ? -1.783 -5.103 -23.664 1.00 69.44 104 PHE A CA 1
ATOM 866 C C . PHE A 1 104 ? -0.461 -4.661 -24.285 1.00 69.44 104 PHE A C 1
ATOM 868 O O . PHE A 1 104 ? 0.099 -5.400 -25.086 1.00 69.44 104 PHE A O 1
ATOM 875 N N . ASN A 1 105 ? 0.074 -3.503 -23.898 1.00 70.75 105 ASN A N 1
ATOM 876 C CA . ASN A 1 105 ? 1.363 -3.038 -24.407 1.00 70.75 105 ASN A CA 1
ATOM 877 C C . ASN A 1 105 ? 2.499 -3.997 -24.022 1.00 70.75 105 ASN A C 1
ATOM 879 O O . ASN A 1 105 ? 3.339 -4.323 -24.858 1.00 70.75 105 ASN A O 1
ATOM 883 N N . GLN A 1 106 ? 2.503 -4.493 -22.782 1.00 69.50 106 GLN A N 1
ATOM 884 C CA . GLN A 1 106 ? 3.502 -5.460 -22.315 1.00 69.50 106 GLN A CA 1
ATOM 885 C C . GLN A 1 106 ? 3.330 -6.832 -22.966 1.00 69.50 106 GLN A C 1
ATOM 887 O O . GLN A 1 106 ? 4.315 -7.450 -23.361 1.00 69.50 106 GLN A O 1
ATOM 892 N N . TYR A 1 107 ? 2.088 -7.284 -23.127 1.00 71.12 107 TYR A N 1
ATOM 893 C CA . TYR A 1 107 ? 1.770 -8.520 -23.835 1.00 71.12 107 TYR A CA 1
ATOM 894 C C . TYR A 1 107 ? 2.214 -8.467 -25.304 1.00 71.12 107 TYR A C 1
ATOM 896 O O . TYR A 1 107 ? 2.886 -9.380 -25.775 1.00 71.12 107 TYR A O 1
ATOM 904 N N . ASN A 1 108 ? 1.926 -7.366 -26.004 1.00 67.69 108 ASN A N 1
ATOM 905 C CA . ASN A 1 108 ? 2.357 -7.155 -27.386 1.00 67.69 108 ASN A CA 1
ATOM 906 C C . ASN A 1 108 ? 3.887 -7.119 -27.503 1.00 67.69 108 ASN A C 1
ATOM 908 O O . ASN A 1 108 ? 4.435 -7.683 -28.444 1.00 67.69 108 ASN A O 1
ATOM 912 N N . ALA A 1 109 ? 4.582 -6.501 -26.540 1.00 71.12 109 ALA A N 1
ATOM 913 C CA . ALA A 1 109 ? 6.043 -6.513 -26.500 1.00 71.12 109 ALA A CA 1
ATOM 914 C C . ALA A 1 109 ? 6.602 -7.932 -26.296 1.00 71.12 109 ALA A C 1
ATOM 916 O O . ALA A 1 109 ? 7.591 -8.293 -26.926 1.00 71.12 109 ALA A O 1
ATOM 917 N N . LEU A 1 110 ? 5.970 -8.748 -25.445 1.00 71.25 110 LEU A N 1
ATOM 918 C CA . LEU A 1 110 ? 6.363 -10.144 -25.239 1.00 71.25 110 LEU A CA 1
ATOM 919 C C . LEU A 1 110 ? 6.172 -10.995 -26.490 1.00 71.25 110 LEU A C 1
ATOM 921 O O . LEU A 1 110 ? 7.073 -11.759 -26.817 1.00 71.25 110 LEU A O 1
ATOM 925 N N . ILE A 1 111 ? 5.042 -10.843 -27.188 1.00 67.88 111 ILE A N 1
ATOM 926 C CA . ILE A 1 111 ? 4.809 -11.513 -28.473 1.00 67.88 111 ILE A CA 1
ATOM 927 C C . ILE A 1 111 ? 5.880 -11.091 -29.475 1.00 67.88 111 ILE A C 1
ATOM 929 O O . ILE A 1 111 ? 6.595 -11.947 -29.976 1.00 67.88 111 ILE A O 1
ATOM 933 N N . GLY A 1 112 ? 6.066 -9.784 -29.686 1.00 67.94 112 GLY A N 1
ATOM 934 C CA . GLY A 1 112 ? 7.024 -9.289 -30.675 1.00 67.94 112 GLY A CA 1
ATOM 935 C C . GLY A 1 112 ? 8.457 -9.763 -30.420 1.00 67.94 112 GLY A C 1
ATOM 936 O O . GLY A 1 112 ? 9.163 -10.110 -31.358 1.00 67.94 112 GLY A O 1
ATOM 937 N N . PHE A 1 113 ? 8.892 -9.836 -29.158 1.00 73.75 113 PHE A N 1
ATOM 938 C CA . PHE A 1 113 ? 10.207 -10.391 -28.832 1.00 73.75 113 PHE A CA 1
ATOM 939 C C . PHE A 1 113 ? 10.266 -11.921 -28.915 1.00 73.75 113 PHE A C 1
ATOM 941 O O . PHE A 1 113 ? 11.311 -12.462 -29.268 1.00 73.75 113 PHE A O 1
ATOM 948 N N . SER A 1 114 ? 9.180 -12.624 -28.587 1.00 67.56 114 SER A N 1
ATOM 949 C CA . SER A 1 114 ? 9.103 -14.079 -28.743 1.00 67.56 114 SER A CA 1
ATOM 950 C C . SER A 1 114 ? 9.184 -14.480 -30.214 1.00 67.56 114 SER A C 1
ATOM 952 O O . SER A 1 114 ? 9.892 -15.429 -30.527 1.00 67.56 114 SER A O 1
ATOM 954 N N . ASP A 1 115 ? 8.498 -13.751 -31.096 1.00 68.94 115 ASP A N 1
ATOM 955 C CA . ASP A 1 115 ? 8.518 -13.984 -32.541 1.00 68.94 115 ASP A CA 1
ATOM 956 C C . ASP A 1 115 ? 9.944 -13.814 -33.088 1.00 68.94 115 ASP A C 1
ATOM 958 O O . ASP A 1 115 ? 10.458 -14.707 -33.758 1.00 68.94 115 ASP A O 1
ATOM 962 N N . VAL A 1 116 ? 10.646 -12.745 -32.686 1.00 71.06 116 VAL A N 1
ATOM 963 C CA . VAL A 1 116 ? 12.063 -12.537 -33.038 1.00 71.06 116 VAL A CA 1
ATOM 964 C C . VAL A 1 116 ? 12.940 -13.694 -32.546 1.00 71.06 116 VAL A C 1
ATOM 966 O O . VAL A 1 116 ? 13.745 -14.206 -33.313 1.00 71.06 116 VAL A O 1
ATOM 969 N N . LEU A 1 117 ? 12.770 -14.166 -31.304 1.00 68.75 117 LEU A N 1
ATOM 970 C CA . LE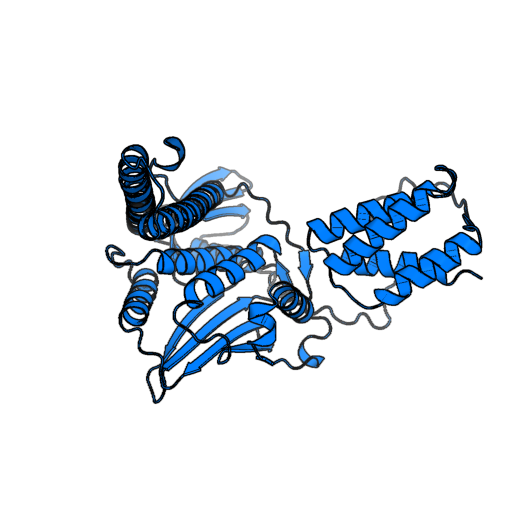U A 1 117 ? 13.566 -15.287 -30.781 1.00 68.75 117 LEU A CA 1
ATOM 971 C C . LEU A 1 117 ? 13.303 -16.620 -31.492 1.00 68.75 117 LEU A C 1
ATOM 973 O O . LEU A 1 117 ? 14.194 -17.465 -31.517 1.00 68.75 117 LEU A O 1
ATOM 977 N N . THR A 1 118 ? 12.109 -16.840 -32.053 1.00 65.69 118 THR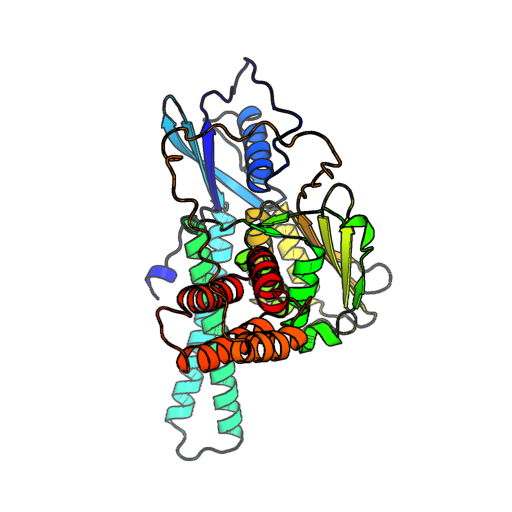 A N 1
ATOM 978 C CA . THR A 1 118 ? 11.835 -18.062 -32.831 1.00 65.69 118 THR A CA 1
ATOM 979 C C . THR A 1 118 ? 12.569 -18.107 -34.169 1.00 65.69 118 THR A C 1
ATOM 981 O O . THR A 1 118 ? 12.713 -19.186 -34.740 1.00 65.69 118 THR A O 1
ATOM 984 N N . GLU A 1 119 ? 13.056 -16.963 -34.647 1.00 68.88 119 GLU A N 1
ATOM 985 C CA . GLU A 1 119 ? 13.783 -16.824 -35.912 1.00 68.88 119 GLU A CA 1
ATOM 986 C C . GLU A 1 119 ? 15.314 -16.861 -35.730 1.00 68.88 119 GLU A C 1
ATOM 988 O O . GLU A 1 119 ? 16.054 -16.865 -36.713 1.00 68.88 119 GLU A O 1
ATOM 993 N N . VAL A 1 120 ? 15.803 -16.922 -34.486 1.00 71.38 120 VAL A N 1
ATOM 994 C CA . VAL A 1 120 ? 17.236 -16.918 -34.159 1.00 71.38 120 VAL A CA 1
ATOM 995 C C . VAL A 1 120 ? 17.778 -18.347 -34.055 1.00 71.38 120 VAL A C 1
ATOM 997 O O . VAL A 1 120 ? 17.361 -19.130 -33.202 1.00 71.38 120 VAL A O 1
ATOM 1000 N N . GLU A 1 121 ? 18.762 -18.686 -34.896 1.00 65.25 121 GLU A N 1
ATOM 1001 C CA . GLU A 1 121 ? 19.406 -20.012 -34.906 1.00 65.25 121 GLU A CA 1
ATOM 1002 C C . GLU A 1 121 ? 20.591 -20.141 -33.924 1.00 65.25 121 GLU A C 1
ATOM 1004 O O . GLU A 1 121 ? 20.915 -21.250 -33.495 1.00 65.25 121 GLU A O 1
ATOM 1009 N N . VAL A 1 122 ? 21.245 -19.034 -33.546 1.00 73.50 122 VAL A N 1
ATOM 1010 C CA . VAL A 1 122 ? 22.420 -19.014 -32.652 1.00 73.50 122 VAL A CA 1
ATOM 1011 C C . VAL A 1 122 ? 22.330 -17.810 -31.722 1.00 73.50 122 VAL A C 1
ATOM 1013 O O . VAL A 1 122 ? 22.231 -16.700 -32.213 1.00 73.50 122 VAL A O 1
ATOM 1016 N N . LEU A 1 123 ? 22.413 -18.040 -30.406 1.00 73.44 123 LEU A N 1
ATOM 1017 C CA . LEU A 1 123 ? 22.315 -16.990 -29.386 1.00 73.44 123 LEU A CA 1
ATOM 1018 C C . LEU A 1 123 ? 23.624 -16.196 -29.256 1.00 73.44 123 LEU A C 1
ATOM 1020 O O . LEU A 1 123 ? 24.590 -16.689 -28.660 1.00 73.44 123 LEU A O 1
ATOM 1024 N N . ASP A 1 124 ? 23.639 -14.967 -29.756 1.00 79.69 124 ASP A N 1
ATOM 1025 C CA . ASP A 1 124 ? 24.700 -13.990 -29.523 1.00 79.69 124 ASP A CA 1
ATOM 1026 C C . ASP A 1 124 ? 24.424 -13.100 -28.284 1.00 79.69 124 ASP A C 1
ATOM 1028 O O . ASP A 1 124 ? 23.550 -13.379 -27.452 1.00 79.69 124 ASP A O 1
ATOM 1032 N N . ASP A 1 125 ? 25.246 -12.070 -28.066 1.00 75.94 125 ASP A N 1
ATOM 1033 C CA . ASP A 1 125 ? 25.076 -11.166 -26.921 1.00 75.94 125 ASP A CA 1
ATOM 1034 C C . ASP A 1 125 ? 23.861 -10.225 -27.069 1.00 75.94 125 ASP A C 1
ATOM 1036 O O . ASP A 1 125 ? 23.271 -9.839 -26.051 1.00 75.94 125 ASP A O 1
ATOM 1040 N N . ASP A 1 126 ? 23.427 -9.920 -28.296 1.00 74.69 126 ASP A N 1
ATOM 1041 C CA . ASP A 1 126 ? 22.198 -9.164 -28.557 1.00 74.69 126 ASP A CA 1
ATOM 1042 C C . ASP A 1 126 ? 20.963 -10.026 -28.245 1.00 74.69 126 ASP A C 1
ATOM 1044 O O . ASP A 1 126 ? 19.999 -9.544 -27.636 1.00 74.69 126 ASP A O 1
ATOM 1048 N N . ASP A 1 127 ? 21.027 -11.331 -28.514 1.00 75.88 127 ASP A N 1
ATOM 1049 C CA . ASP A 1 127 ? 19.979 -12.284 -28.143 1.00 75.88 127 ASP A CA 1
ATOM 1050 C C . ASP A 1 127 ? 19.834 -12.437 -26.626 1.00 75.88 127 ASP A C 1
ATOM 1052 O O . ASP A 1 127 ? 18.720 -12.513 -26.093 1.00 75.88 127 ASP A O 1
ATOM 1056 N N . LYS A 1 128 ? 20.946 -12.408 -25.879 1.00 72.81 128 LYS A N 1
ATOM 1057 C CA . LYS A 1 128 ? 20.899 -12.366 -24.405 1.00 72.81 128 LYS A CA 1
ATOM 1058 C C . LYS A 1 128 ? 20.211 -11.097 -23.906 1.00 72.81 128 LYS A C 1
ATOM 1060 O O . LYS A 1 128 ? 19.437 -11.169 -22.946 1.00 72.81 128 LYS A O 1
ATOM 1065 N N . LEU A 1 129 ? 20.455 -9.950 -24.543 1.00 75.69 129 LEU A N 1
ATOM 1066 C CA . LEU A 1 129 ? 19.784 -8.692 -24.210 1.00 75.69 129 LEU A CA 1
ATOM 1067 C C . LEU A 1 129 ? 18.277 -8.763 -24.523 1.00 75.69 129 LEU A C 1
ATOM 1069 O O . LEU A 1 129 ? 17.456 -8.303 -23.724 1.00 75.69 129 LEU A O 1
ATOM 1073 N N . LEU A 1 130 ? 17.896 -9.385 -25.641 1.00 74.56 130 LEU A N 1
ATOM 1074 C CA . LEU A 1 130 ? 16.504 -9.673 -26.010 1.00 74.56 130 LEU A CA 1
ATOM 1075 C C . LEU A 1 130 ? 15.812 -10.574 -24.977 1.00 74.56 130 LEU A C 1
ATOM 1077 O O . LEU A 1 130 ? 14.749 -10.215 -24.466 1.00 74.56 130 LEU A O 1
ATOM 1081 N N . ILE A 1 131 ? 16.444 -11.677 -24.571 1.00 73.19 131 ILE A N 1
ATOM 1082 C CA . ILE A 1 131 ? 15.933 -12.578 -23.523 1.00 73.19 131 ILE A CA 1
ATOM 1083 C C . ILE A 1 131 ? 15.767 -11.837 -22.186 1.00 73.19 131 ILE A C 1
ATOM 1085 O O . ILE A 1 131 ? 14.772 -12.025 -21.477 1.00 73.19 131 ILE A O 1
ATOM 1089 N N . GLN A 1 132 ? 16.704 -10.959 -21.825 1.00 69.00 132 GLN A N 1
ATOM 1090 C CA . GLN A 1 132 ? 16.580 -10.119 -20.630 1.00 69.00 132 GLN A CA 1
ATOM 1091 C C . GLN A 1 132 ? 15.389 -9.155 -20.723 1.00 69.00 132 GLN A C 1
ATOM 1093 O O . GLN A 1 132 ? 14.656 -8.994 -19.742 1.00 69.00 132 GLN A O 1
ATOM 1098 N N . ARG A 1 133 ? 15.144 -8.553 -21.895 1.00 72.06 133 ARG A N 1
ATOM 1099 C CA . ARG A 1 133 ? 13.980 -7.682 -22.137 1.00 72.06 133 ARG A CA 1
ATOM 1100 C C . ARG A 1 133 ? 12.660 -8.447 -22.054 1.00 72.06 133 ARG A C 1
ATOM 1102 O O . ARG A 1 133 ? 11.727 -7.945 -21.426 1.00 72.06 133 ARG A O 1
ATOM 1109 N N . ILE A 1 134 ? 12.589 -9.665 -22.595 1.00 74.44 134 ILE A N 1
ATOM 1110 C CA . ILE A 1 134 ? 11.424 -10.555 -22.444 1.00 74.44 134 ILE A CA 1
ATOM 1111 C C . ILE A 1 134 ? 11.169 -10.843 -20.971 1.00 74.44 134 ILE A C 1
ATOM 1113 O O . ILE A 1 134 ? 10.068 -10.611 -20.479 1.00 74.44 134 ILE A O 1
ATOM 1117 N N . ASN A 1 135 ? 12.192 -11.282 -20.236 1.00 64.25 135 ASN A N 1
ATOM 1118 C CA . ASN A 1 135 ? 12.054 -11.589 -18.815 1.00 64.25 135 ASN A CA 1
ATOM 1119 C C . ASN A 1 135 ? 11.610 -10.370 -17.995 1.00 64.25 135 ASN A C 1
ATOM 1121 O O . ASN A 1 135 ? 10.760 -10.502 -17.111 1.00 64.25 135 ASN A O 1
ATOM 1125 N N . LYS A 1 136 ? 12.140 -9.176 -18.296 1.00 68.75 136 LYS A N 1
ATOM 1126 C CA . LYS A 1 136 ? 11.702 -7.925 -17.661 1.00 68.75 136 LYS A CA 1
ATOM 1127 C C . LYS A 1 136 ? 10.219 -7.664 -17.939 1.00 68.75 136 LYS A C 1
ATOM 1129 O O . LYS A 1 136 ? 9.450 -7.513 -16.994 1.00 68.75 136 LYS A O 1
ATOM 1134 N N . ASN A 1 137 ? 9.803 -7.685 -19.204 1.00 69.50 137 ASN A N 1
ATOM 1135 C CA . ASN A 1 137 ? 8.411 -7.430 -19.585 1.00 69.50 137 ASN A CA 1
ATOM 1136 C C . ASN A 1 137 ? 7.438 -8.485 -19.041 1.00 69.50 137 ASN A C 1
ATOM 1138 O O . ASN A 1 137 ? 6.337 -8.133 -18.630 1.00 69.50 137 ASN A O 1
ATOM 1142 N N . ALA A 1 138 ? 7.842 -9.754 -18.960 1.00 65.50 138 ALA A N 1
ATOM 1143 C CA . ALA A 1 138 ? 7.029 -10.827 -18.390 1.00 65.50 138 ALA A CA 1
ATOM 1144 C C . ALA A 1 138 ? 6.789 -10.611 -16.892 1.00 65.50 138 ALA A C 1
ATOM 1146 O O . ALA A 1 138 ? 5.668 -10.776 -16.408 1.00 65.50 138 ALA A O 1
ATOM 1147 N N . ARG A 1 139 ? 7.825 -10.181 -16.159 1.00 63.62 139 ARG A N 1
ATOM 1148 C CA . ARG A 1 139 ? 7.707 -9.824 -14.739 1.00 63.62 139 ARG A CA 1
ATOM 1149 C C . ARG A 1 139 ? 6.805 -8.610 -14.533 1.00 63.62 139 ARG A C 1
ATOM 1151 O O . ARG A 1 139 ? 5.978 -8.639 -13.626 1.00 63.62 139 ARG A O 1
ATOM 1158 N N . GLU A 1 140 ? 6.928 -7.576 -15.365 1.00 66.06 140 GLU A N 1
ATOM 1159 C CA . GLU A 1 140 ? 6.023 -6.420 -15.306 1.00 66.06 140 GLU A CA 1
ATOM 1160 C C . GLU A 1 140 ? 4.572 -6.811 -15.625 1.00 66.06 140 GLU A C 1
ATOM 1162 O O . GLU A 1 140 ? 3.660 -6.432 -14.892 1.00 66.06 140 GLU A O 1
ATOM 1167 N N . MET A 1 141 ? 4.350 -7.632 -16.658 1.00 70.69 141 MET A N 1
ATOM 1168 C CA . MET A 1 141 ? 3.016 -8.112 -17.027 1.00 70.69 141 MET A CA 1
ATOM 1169 C C . MET A 1 141 ? 2.384 -8.927 -15.900 1.00 70.69 141 MET A C 1
ATOM 1171 O O . MET A 1 141 ? 1.207 -8.742 -15.590 1.00 70.69 141 MET A O 1
ATOM 1175 N N . PHE A 1 142 ? 3.159 -9.801 -15.251 1.00 64.88 142 PHE A N 1
ATOM 1176 C CA . PHE A 1 142 ? 2.701 -10.555 -14.088 1.00 64.88 142 PHE A CA 1
ATOM 1177 C C . PHE A 1 142 ? 2.278 -9.628 -12.942 1.00 64.88 142 PHE A C 1
ATOM 1179 O O . PHE A 1 142 ? 1.194 -9.807 -12.393 1.00 64.88 142 PHE A O 1
ATOM 1186 N N . LYS A 1 143 ? 3.079 -8.605 -12.617 1.00 64.81 143 LYS A N 1
ATOM 1187 C CA . LYS A 1 143 ? 2.743 -7.624 -11.570 1.00 64.81 143 LYS A CA 1
ATOM 1188 C C . LYS A 1 143 ? 1.483 -6.833 -11.898 1.00 64.81 143 LYS A C 1
ATOM 1190 O O . LYS A 1 143 ? 0.600 -6.746 -11.056 1.00 64.81 143 LYS A O 1
ATOM 1195 N N . ASN A 1 144 ? 1.360 -6.324 -13.122 1.00 68.06 144 ASN A N 1
ATOM 1196 C CA . ASN A 1 144 ? 0.178 -5.574 -13.553 1.00 68.06 144 ASN A CA 1
ATOM 1197 C C . ASN A 1 144 ? -1.079 -6.454 -13.615 1.00 68.06 144 ASN A C 1
ATOM 1199 O O . ASN A 1 144 ? -2.178 -5.999 -13.312 1.00 68.06 144 ASN A O 1
ATOM 1203 N N . THR A 1 145 ? -0.926 -7.732 -13.961 1.00 66.50 145 THR A N 1
ATOM 1204 C CA . THR A 1 145 ? -2.028 -8.701 -13.914 1.00 66.50 145 THR A CA 1
ATOM 1205 C C . THR A 1 145 ? -2.419 -9.016 -12.475 1.00 66.50 145 THR A C 1
ATOM 1207 O O . THR A 1 145 ? -3.605 -9.060 -12.170 1.00 66.50 145 THR A O 1
ATOM 1210 N N . LYS A 1 146 ? -1.444 -9.190 -11.574 1.00 64.94 146 LYS A N 1
ATOM 1211 C CA . LYS A 1 146 ? -1.690 -9.347 -10.138 1.00 64.94 146 LYS A CA 1
ATOM 1212 C C . LYS A 1 146 ? -2.422 -8.122 -9.584 1.00 64.94 146 LYS A C 1
ATOM 1214 O O . LYS A 1 146 ? -3.435 -8.294 -8.924 1.00 64.94 146 LYS A O 1
ATOM 1219 N N . LEU A 1 147 ? -1.990 -6.917 -9.948 1.00 66.38 147 LEU A N 1
ATOM 1220 C CA . LEU A 1 147 ? -2.663 -5.667 -9.605 1.00 66.38 147 LEU A CA 1
ATOM 1221 C C . LEU A 1 147 ? -4.120 -5.656 -10.096 1.00 66.38 147 LEU A C 1
ATOM 1223 O O . LEU A 1 147 ? -5.022 -5.376 -9.318 1.00 66.38 147 LEU A O 1
ATOM 1227 N N . LEU A 1 148 ? -4.379 -6.024 -11.357 1.00 68.25 148 LEU A N 1
ATOM 1228 C CA . LEU A 1 148 ? -5.743 -6.160 -11.890 1.00 68.25 148 LEU A CA 1
ATOM 1229 C C . LEU A 1 148 ? -6.584 -7.175 -11.114 1.00 68.25 148 LEU A C 1
ATOM 1231 O O . LEU A 1 148 ? -7.761 -6.928 -10.860 1.00 68.25 148 LEU A O 1
ATOM 1235 N N . MET A 1 149 ? -5.991 -8.315 -10.755 1.00 64.50 149 MET A N 1
ATOM 1236 C CA . MET A 1 149 ? -6.658 -9.318 -9.934 1.00 64.50 149 MET A CA 1
ATOM 1237 C C . MET A 1 149 ? -6.989 -8.740 -8.563 1.00 64.50 149 MET A C 1
ATOM 1239 O O . MET A 1 149 ? -8.121 -8.874 -8.132 1.00 64.50 149 MET A O 1
ATOM 1243 N N . GLU A 1 150 ? -6.063 -8.046 -7.909 1.00 63.88 150 GLU A N 1
ATOM 1244 C CA . GLU A 1 150 ? -6.302 -7.437 -6.601 1.00 63.88 150 GLU A CA 1
ATOM 1245 C C . GLU A 1 150 ? -7.310 -6.264 -6.651 1.00 63.88 150 GLU A C 1
ATOM 1247 O O . GLU A 1 150 ? -8.115 -6.082 -5.742 1.00 63.88 150 GLU A O 1
ATOM 1252 N N . PHE A 1 151 ? -7.383 -5.518 -7.755 1.00 64.69 151 PHE A N 1
ATOM 1253 C CA . PHE A 1 151 ? -8.468 -4.559 -7.994 1.00 64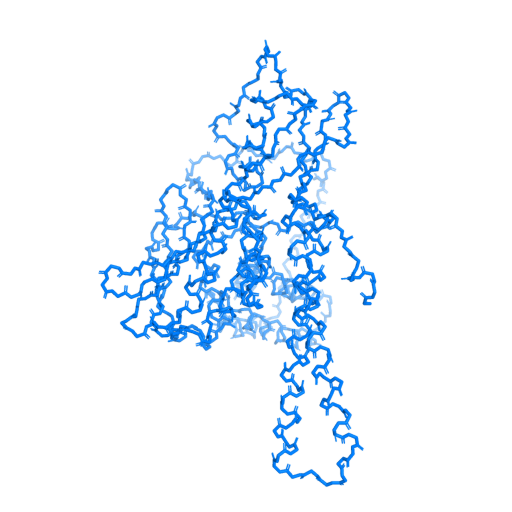.69 151 PHE A CA 1
ATOM 1254 C C . PHE A 1 151 ? -9.830 -5.248 -8.190 1.00 64.69 151 PHE A C 1
ATOM 1256 O O . PHE A 1 151 ? -10.854 -4.752 -7.717 1.00 64.69 151 PHE A O 1
ATOM 1263 N N . GLU A 1 152 ? -9.878 -6.405 -8.858 1.00 60.09 152 GLU A N 1
ATOM 1264 C CA . GLU A 1 152 ? -11.095 -7.230 -8.899 1.00 60.09 152 GLU A CA 1
ATOM 1265 C C . GLU A 1 152 ? -11.421 -7.792 -7.506 1.00 60.09 152 GLU A C 1
ATOM 1267 O O . GLU A 1 152 ? -12.581 -7.937 -7.143 1.00 60.09 152 GLU A O 1
ATOM 1272 N N . GLN A 1 153 ? -10.415 -8.071 -6.684 1.00 56.34 153 GLN A N 1
ATOM 1273 C CA . GLN A 1 153 ? -10.612 -8.482 -5.299 1.00 56.34 153 GLN A CA 1
ATOM 1274 C C . GLN A 1 153 ? -11.239 -7.364 -4.450 1.00 56.34 153 GLN A C 1
ATOM 1276 O O . GLN A 1 153 ? -12.151 -7.625 -3.660 1.00 56.34 153 GLN A O 1
ATOM 1281 N N . ILE A 1 154 ? -10.834 -6.112 -4.686 1.00 53.28 154 ILE A N 1
ATOM 1282 C CA . ILE A 1 154 ? -11.474 -4.913 -4.125 1.00 53.28 154 ILE A CA 1
ATOM 1283 C C . ILE A 1 154 ? -12.946 -4.826 -4.547 1.00 53.28 154 ILE A C 1
ATOM 1285 O O . ILE A 1 154 ? -13.787 -4.562 -3.693 1.00 53.28 154 ILE A O 1
ATOM 1289 N N . LYS A 1 155 ? -13.276 -5.104 -5.818 1.00 50.91 155 LYS A N 1
ATOM 1290 C CA . LYS A 1 155 ? -14.639 -5.003 -6.385 1.00 50.91 155 LYS A CA 1
ATOM 1291 C C . LYS A 1 155 ? -15.715 -5.689 -5.537 1.00 50.91 155 LYS A C 1
ATOM 1293 O O . LYS A 1 155 ? -16.808 -5.155 -5.383 1.00 50.91 155 LYS A O 1
ATOM 1298 N N . ASP A 1 156 ? -15.437 -6.870 -4.999 1.00 44.78 156 ASP A N 1
ATOM 1299 C CA . ASP A 1 156 ? -16.439 -7.627 -4.241 1.00 44.78 156 ASP A CA 1
ATOM 1300 C C . ASP A 1 156 ? -16.240 -7.524 -2.722 1.00 44.78 156 ASP A C 1
ATOM 1302 O O . ASP A 1 156 ? -17.079 -8.008 -1.965 1.00 44.78 156 ASP A O 1
ATOM 1306 N N . PHE A 1 157 ? -15.164 -6.871 -2.269 1.00 46.81 157 PHE A N 1
ATOM 1307 C CA . PHE A 1 157 ? -14.755 -6.767 -0.866 1.00 46.81 157 PHE A CA 1
ATOM 1308 C C . PHE A 1 157 ? -14.896 -8.055 -0.051 1.00 46.81 157 PHE A C 1
ATOM 1310 O O . PHE A 1 157 ? -15.206 -8.024 1.135 1.00 46.81 157 PHE A O 1
ATOM 1317 N N . ASN A 1 158 ? -14.653 -9.197 -0.689 1.00 41.38 158 ASN A N 1
ATOM 1318 C CA . ASN A 1 158 ? -14.768 -10.501 -0.046 1.00 41.38 158 ASN A CA 1
ATOM 1319 C C . ASN A 1 158 ? -13.427 -10.989 0.532 1.00 41.38 158 ASN A C 1
ATOM 1321 O O . ASN A 1 158 ? -13.252 -12.178 0.784 1.00 41.38 158 ASN A O 1
ATOM 1325 N N . PHE A 1 159 ? -12.467 -10.077 0.711 1.00 49.19 159 PHE A N 1
ATOM 1326 C CA . PHE A 1 159 ? -11.245 -10.332 1.466 1.00 49.19 159 PHE A CA 1
ATOM 1327 C C . PHE A 1 159 ? -11.527 -9.883 2.886 1.00 49.19 159 PHE A C 1
ATOM 1329 O O . PHE A 1 159 ? -11.650 -8.689 3.153 1.00 49.19 159 PHE A O 1
ATOM 1336 N N . GLU A 1 160 ? -11.702 -10.850 3.779 1.00 54.12 160 GLU A N 1
ATOM 1337 C CA . GLU A 1 160 ? -11.745 -10.585 5.211 1.00 54.12 160 GLU A CA 1
ATOM 1338 C C . GLU A 1 160 ? -10.432 -9.902 5.602 1.00 54.12 160 GLU A C 1
ATOM 1340 O O . GLU A 1 160 ? -9.373 -10.530 5.523 1.00 54.12 160 GLU A O 1
ATOM 1345 N N . LEU A 1 161 ? -10.498 -8.622 5.994 1.00 64.19 161 LEU A N 1
ATOM 1346 C CA . LEU A 1 161 ? -9.370 -7.957 6.638 1.00 64.19 161 LEU A CA 1
ATOM 1347 C C . LEU A 1 161 ? -9.022 -8.768 7.882 1.00 64.19 161 LEU A C 1
ATOM 1349 O O . LEU A 1 161 ? -9.847 -8.947 8.781 1.00 64.19 161 LEU A O 1
ATOM 1353 N N . LYS A 1 162 ? -7.795 -9.275 7.936 1.00 68.75 162 LYS A N 1
ATOM 1354 C CA . LYS A 1 162 ? -7.285 -10.002 9.098 1.00 68.75 162 LYS A CA 1
ATOM 1355 C C . LYS A 1 162 ? -6.587 -9.015 10.011 1.00 68.75 162 LYS A C 1
ATOM 1357 O O . LYS A 1 162 ? -5.390 -9.138 10.266 1.00 68.75 162 LYS A O 1
ATOM 1362 N N . SER A 1 163 ? -7.351 -8.028 10.471 1.00 70.19 163 SER A N 1
ATOM 1363 C CA . SER A 1 163 ? -6.849 -6.974 11.342 1.00 70.19 163 SER A CA 1
ATOM 1364 C C . SER A 1 163 ? -6.302 -7.576 12.631 1.00 70.19 163 SER A C 1
ATOM 1366 O O . SER A 1 163 ? -6.952 -8.402 13.281 1.00 70.19 163 SER A O 1
ATOM 1368 N N . ARG A 1 164 ? -5.076 -7.192 12.973 1.00 72.31 164 ARG A N 1
ATOM 1369 C CA . ARG A 1 164 ? -4.382 -7.611 14.190 1.00 72.31 164 ARG A CA 1
ATOM 1370 C C . ARG A 1 164 ? -3.838 -6.378 14.889 1.00 72.31 164 ARG A C 1
ATOM 1372 O O . ARG A 1 164 ? -3.503 -5.394 14.235 1.00 72.31 164 ARG A O 1
ATOM 1379 N N . SER A 1 165 ? -3.756 -6.454 16.214 1.00 78.00 165 SER A N 1
ATOM 1380 C CA . SER A 1 165 ? -3.085 -5.427 17.006 1.00 78.00 165 SER A CA 1
ATOM 1381 C C . SER A 1 165 ? -1.582 -5.532 16.782 1.00 78.00 165 SER A C 1
ATOM 1383 O O . SER A 1 165 ? -1.008 -6.614 16.922 1.00 78.00 165 SER A O 1
ATOM 1385 N N . VAL A 1 166 ? -0.959 -4.424 16.399 1.00 81.50 166 VAL A N 1
ATOM 1386 C CA . VAL A 1 166 ? 0.460 -4.362 16.067 1.00 81.50 166 VAL A CA 1
ATOM 1387 C C . VAL A 1 166 ? 1.066 -3.084 16.621 1.00 81.50 166 VAL A C 1
ATOM 1389 O O . VAL A 1 166 ? 0.503 -2.005 16.459 1.00 81.50 166 VAL A O 1
ATOM 1392 N N . SER A 1 167 ? 2.251 -3.190 17.224 1.00 86.69 167 SER A N 1
ATOM 1393 C CA . SER A 1 167 ? 3.045 -2.014 17.568 1.00 86.69 167 SER A CA 1
ATOM 1394 C C . SER A 1 167 ? 3.635 -1.393 16.292 1.00 86.69 167 SER A C 1
ATOM 1396 O O . SER A 1 167 ? 4.400 -2.069 15.591 1.00 86.69 167 SER A O 1
ATOM 1398 N N . PRO A 1 168 ? 3.322 -0.126 15.958 1.00 86.19 168 PRO A N 1
ATOM 1399 C CA . PRO A 1 168 ? 3.786 0.479 14.711 1.00 86.19 168 PRO A CA 1
ATOM 1400 C C . PRO A 1 168 ? 5.315 0.532 14.600 1.00 86.19 168 PRO A C 1
ATOM 1402 O O . PRO A 1 168 ? 5.857 0.252 13.530 1.00 86.19 168 PRO A O 1
ATOM 1405 N N . GLN A 1 169 ? 6.025 0.800 15.703 1.00 87.06 169 GLN A N 1
ATOM 1406 C CA . GLN A 1 169 ? 7.493 0.790 15.719 1.00 87.06 169 GLN A CA 1
ATOM 1407 C C . GLN A 1 169 ? 8.070 -0.594 15.392 1.00 87.06 169 GLN A C 1
ATOM 1409 O O . GLN A 1 169 ? 8.967 -0.712 14.556 1.00 87.06 169 GLN A O 1
ATOM 1414 N N . GLU A 1 170 ? 7.533 -1.657 15.999 1.00 83.50 170 GLU A N 1
ATOM 1415 C CA . GLU A 1 170 ? 8.014 -3.023 15.779 1.00 83.50 170 GLU A CA 1
ATOM 1416 C C . GLU A 1 170 ? 7.723 -3.479 14.352 1.00 83.50 170 GLU A C 1
ATOM 1418 O O . GLU A 1 170 ? 8.566 -4.119 13.720 1.00 83.50 170 GLU A O 1
ATOM 1423 N N . TYR A 1 171 ? 6.556 -3.108 13.824 1.00 88.75 171 TYR A N 1
ATOM 1424 C CA . TYR A 1 171 ? 6.177 -3.419 12.455 1.00 88.75 171 TYR A CA 1
ATOM 1425 C C . TYR A 1 171 ? 7.123 -2.787 11.443 1.00 88.75 171 TYR A C 1
ATOM 1427 O O . TYR A 1 171 ? 7.645 -3.494 10.586 1.00 88.75 171 TYR A O 1
ATOM 1435 N N . VAL A 1 172 ? 7.374 -1.478 11.544 1.00 88.31 172 VAL A N 1
ATOM 1436 C CA . VAL A 1 172 ? 8.234 -0.759 10.591 1.00 88.31 172 VAL A CA 1
ATOM 1437 C C . VAL A 1 172 ? 9.669 -1.277 10.665 1.00 88.31 172 VAL A C 1
ATOM 1439 O O . VAL A 1 172 ? 10.275 -1.552 9.630 1.00 88.31 172 VAL A O 1
ATOM 1442 N N . LEU A 1 173 ? 10.196 -1.496 11.874 1.00 84.12 173 LEU A N 1
ATOM 1443 C CA . LEU A 1 173 ? 11.516 -2.102 12.066 1.00 84.12 173 LEU A CA 1
ATOM 1444 C C . LEU A 1 173 ? 11.604 -3.496 11.442 1.00 84.12 173 LEU A C 1
ATOM 1446 O O . LEU A 1 173 ? 12.585 -3.811 10.768 1.00 84.12 173 LEU A O 1
ATOM 1450 N N . SER A 1 174 ? 10.588 -4.331 11.666 1.00 82.94 174 SER A N 1
ATOM 1451 C CA . SER A 1 174 ? 10.514 -5.665 11.076 1.00 82.94 174 SER A CA 1
ATOM 1452 C C . SER A 1 174 ? 10.459 -5.575 9.554 1.00 82.94 174 SER A C 1
ATOM 1454 O O . SER A 1 174 ? 11.285 -6.191 8.886 1.00 82.94 174 SER A O 1
ATOM 1456 N N . TYR A 1 175 ? 9.560 -4.763 8.995 1.00 86.50 175 TYR A N 1
ATOM 1457 C CA . TYR A 1 175 ? 9.415 -4.575 7.553 1.00 86.50 175 TYR A CA 1
ATOM 1458 C C . TYR A 1 175 ? 10.742 -4.182 6.898 1.00 86.50 175 TYR A C 1
ATOM 1460 O O . TYR A 1 175 ? 11.168 -4.844 5.950 1.00 86.50 175 TYR A O 1
ATOM 1468 N N . LEU A 1 176 ? 11.433 -3.167 7.432 1.00 83.38 176 LEU A N 1
ATOM 1469 C CA . LEU A 1 176 ? 12.694 -2.725 6.846 1.00 83.38 176 LEU A CA 1
ATOM 1470 C C . LEU A 1 176 ? 13.753 -3.831 6.898 1.00 83.38 176 LEU A C 1
ATOM 1472 O O . LEU A 1 176 ? 14.392 -4.085 5.886 1.00 83.38 176 LEU A O 1
ATOM 1476 N N . ARG A 1 177 ? 13.890 -4.566 8.010 1.00 80.69 177 ARG A N 1
ATOM 1477 C CA . ARG A 1 177 ? 14.859 -5.678 8.118 1.00 80.69 177 ARG A CA 1
ATOM 1478 C C . ARG A 1 177 ? 14.665 -6.778 7.067 1.00 80.69 177 ARG A C 1
ATOM 1480 O O . ARG A 1 177 ? 15.639 -7.423 6.696 1.00 80.69 177 ARG A O 1
ATOM 1487 N N . HIS A 1 178 ? 13.441 -6.989 6.579 1.00 75.06 178 HIS A N 1
ATOM 1488 C CA . HIS A 1 178 ? 13.156 -7.954 5.506 1.00 75.06 178 HIS A CA 1
ATOM 1489 C C . HIS A 1 178 ? 13.441 -7.398 4.098 1.00 75.06 178 HIS A C 1
ATOM 1491 O O . HIS A 1 178 ? 13.328 -8.124 3.112 1.00 75.06 178 HIS A O 1
ATOM 1497 N N . MET A 1 179 ? 13.832 -6.128 4.002 1.00 74.50 179 MET A N 1
ATOM 1498 C CA . MET A 1 179 ? 14.247 -5.444 2.784 1.00 74.50 179 MET A CA 1
ATOM 1499 C C . MET A 1 179 ? 15.693 -4.951 2.950 1.00 74.50 179 MET A C 1
ATOM 1501 O O . MET A 1 179 ? 15.904 -3.746 3.075 1.00 74.50 179 MET A O 1
ATOM 1505 N N . PRO A 1 180 ? 16.701 -5.845 2.975 1.00 63.84 180 PRO A N 1
ATOM 1506 C CA . PRO A 1 180 ? 18.079 -5.494 3.339 1.00 63.84 180 PRO A CA 1
ATOM 1507 C C . PRO A 1 180 ? 18.663 -4.369 2.471 1.00 63.84 180 PRO A C 1
ATOM 1509 O O . PRO A 1 180 ? 19.240 -3.429 3.010 1.00 63.84 180 PRO A O 1
ATOM 1512 N N . ASP A 1 181 ? 18.391 -4.386 1.161 1.00 68.19 181 ASP A N 1
ATOM 1513 C CA . ASP A 1 181 ? 18.819 -3.335 0.221 1.00 68.19 181 ASP A CA 1
ATOM 1514 C C . ASP A 1 181 ? 18.239 -1.945 0.572 1.00 68.19 181 ASP A C 1
ATOM 1516 O O . ASP A 1 181 ? 18.840 -0.904 0.300 1.00 68.19 181 ASP A O 1
ATOM 1520 N N . ILE A 1 182 ? 17.051 -1.923 1.184 1.00 67.31 182 ILE A N 1
ATOM 1521 C CA . ILE A 1 182 ? 16.346 -0.712 1.615 1.00 67.31 182 ILE A CA 1
ATOM 1522 C C . ILE A 1 182 ? 16.790 -0.318 3.033 1.00 67.31 182 ILE A C 1
ATOM 1524 O O . ILE A 1 182 ? 17.029 0.857 3.293 1.00 67.31 182 ILE A O 1
ATOM 1528 N N . PHE A 1 183 ? 16.933 -1.281 3.945 1.00 62.22 183 PHE A N 1
ATOM 1529 C CA . PHE A 1 183 ? 17.277 -1.052 5.352 1.00 62.22 183 PHE A CA 1
ATOM 1530 C C . PHE A 1 183 ? 18.635 -0.393 5.540 1.00 62.22 183 PHE A C 1
ATOM 1532 O O . PHE A 1 183 ? 18.760 0.511 6.357 1.00 62.22 183 PHE A O 1
ATOM 1539 N N . GLU A 1 184 ? 19.641 -0.821 4.778 1.00 66.00 184 GLU A N 1
ATOM 1540 C CA . GLU A 1 184 ? 20.982 -0.231 4.857 1.00 66.00 184 GLU A CA 1
ATOM 1541 C C . GLU A 1 184 ? 21.021 1.204 4.312 1.00 66.00 184 GLU A C 1
ATOM 1543 O O . GLU A 1 184 ? 21.913 1.977 4.659 1.00 66.00 184 GLU A O 1
ATOM 1548 N N . SER A 1 185 ? 20.037 1.569 3.486 1.00 72.81 185 SER A N 1
ATOM 1549 C CA . SER A 1 185 ? 19.954 2.869 2.824 1.00 72.81 185 SER A CA 1
ATOM 1550 C C . SER A 1 185 ? 19.088 3.876 3.591 1.00 72.81 185 SER A C 1
ATOM 1552 O O . SER A 1 185 ? 19.343 5.073 3.529 1.00 72.81 185 SER A O 1
ATOM 1554 N N . ILE A 1 186 ? 18.061 3.428 4.317 1.00 79.75 186 ILE A N 1
ATOM 1555 C CA . ILE A 1 186 ? 17.064 4.320 4.922 1.00 79.75 186 ILE A CA 1
ATOM 1556 C C . ILE A 1 186 ? 17.349 4.560 6.404 1.00 79.75 186 ILE A C 1
ATOM 1558 O O . ILE A 1 186 ? 17.416 3.631 7.207 1.00 79.75 186 ILE A O 1
ATOM 1562 N N . ALA A 1 187 ? 17.404 5.833 6.798 1.00 78.69 187 ALA A N 1
ATOM 1563 C CA . ALA A 1 187 ? 17.438 6.211 8.206 1.00 78.69 187 ALA A CA 1
ATOM 1564 C C . ALA A 1 187 ? 16.020 6.195 8.800 1.00 78.69 187 ALA A C 1
ATOM 1566 O O . ALA A 1 187 ? 15.154 6.932 8.332 1.00 78.69 187 ALA A O 1
ATOM 1567 N N . LEU A 1 188 ? 15.790 5.396 9.848 1.00 86.94 188 LEU A N 1
ATOM 1568 C CA . LEU A 1 188 ? 14.542 5.406 10.620 1.00 86.94 188 LEU A CA 1
ATOM 1569 C C . LEU A 1 188 ? 14.682 6.314 11.855 1.00 86.94 188 LEU A C 1
ATOM 1571 O O . LEU A 1 188 ? 15.555 6.087 12.692 1.00 86.94 188 LEU A O 1
ATOM 1575 N N . LYS A 1 189 ? 13.803 7.311 11.997 1.00 89.50 189 LYS A N 1
ATOM 1576 C CA . LYS A 1 189 ? 13.736 8.223 13.148 1.00 89.50 189 LYS A CA 1
ATOM 1577 C C . LYS A 1 189 ? 12.405 8.082 13.870 1.00 89.50 189 LYS A C 1
ATOM 1579 O O . LYS A 1 189 ? 11.349 8.183 13.259 1.00 89.50 189 LYS A O 1
ATOM 1584 N N . TYR A 1 190 ? 12.459 7.891 15.177 1.00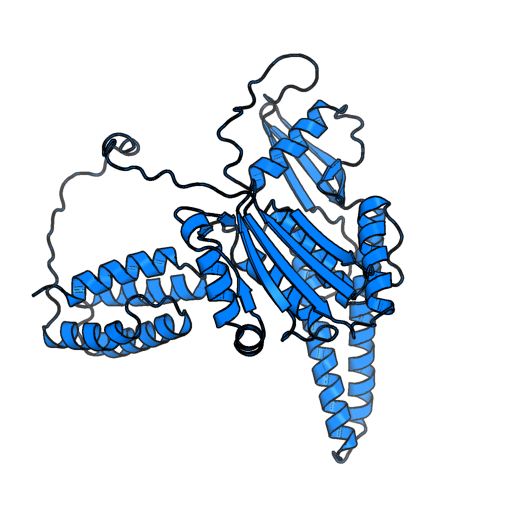 89.50 190 TYR A N 1
ATOM 1585 C CA . TYR A 1 190 ? 11.293 7.897 16.052 1.00 89.50 190 TYR A CA 1
ATOM 1586 C C . TYR A 1 190 ? 11.766 8.058 17.495 1.00 89.50 190 TYR A C 1
ATOM 1588 O O . TYR A 1 190 ? 12.933 7.801 17.800 1.00 89.50 190 TYR A O 1
ATOM 1596 N N . ASN A 1 191 ? 10.871 8.482 18.381 1.00 85.88 191 ASN A N 1
ATOM 1597 C CA . ASN A 1 191 ? 11.120 8.482 19.816 1.00 85.88 191 ASN A CA 1
ATOM 1598 C C . ASN A 1 191 ? 10.475 7.227 20.428 1.00 85.88 191 ASN A C 1
ATOM 1600 O O . ASN A 1 191 ? 9.249 7.155 20.465 1.00 85.88 191 ASN A O 1
ATOM 1604 N N . PRO A 1 192 ? 11.254 6.241 20.912 1.00 81.94 192 PRO A N 1
ATOM 1605 C CA . PRO A 1 192 ? 10.701 4.986 21.426 1.00 81.94 192 PRO A CA 1
ATOM 1606 C C . PRO A 1 192 ? 9.690 5.169 22.564 1.00 81.94 192 PRO A C 1
ATOM 1608 O O . PRO A 1 192 ? 8.754 4.382 22.670 1.00 81.94 192 PRO A O 1
ATOM 1611 N N . LEU A 1 193 ? 9.863 6.214 23.383 1.00 81.38 193 LEU A N 1
ATOM 1612 C CA . LEU A 1 193 ? 8.993 6.504 24.526 1.00 81.38 193 LEU A CA 1
ATOM 1613 C C . LEU A 1 193 ? 7.577 6.897 24.098 1.00 81.38 193 LEU A C 1
ATOM 1615 O O . LEU A 1 193 ? 6.625 6.598 24.810 1.00 81.38 193 LEU A O 1
ATOM 1619 N N . ASP A 1 194 ? 7.432 7.528 22.931 1.00 82.94 194 ASP A N 1
ATOM 1620 C CA . ASP A 1 194 ? 6.121 7.956 22.436 1.00 82.94 194 ASP A CA 1
ATOM 1621 C C . ASP A 1 194 ? 5.278 6.752 21.996 1.00 82.94 194 ASP A C 1
ATOM 1623 O O . ASP A 1 194 ? 4.058 6.827 21.984 1.00 82.94 194 ASP A O 1
ATOM 1627 N N . PHE A 1 195 ? 5.911 5.620 21.671 1.00 83.25 195 PHE A N 1
ATOM 1628 C CA . PHE A 1 195 ? 5.237 4.420 21.170 1.00 83.25 195 PHE A CA 1
ATOM 1629 C C . PHE A 1 195 ? 5.045 3.328 22.230 1.00 83.25 195 PHE A C 1
ATOM 1631 O O . PHE A 1 195 ? 4.600 2.223 21.899 1.00 83.25 195 PHE A O 1
ATOM 1638 N N . GLU A 1 196 ? 5.350 3.613 23.500 1.00 76.75 196 GLU A N 1
ATOM 1639 C CA . GLU A 1 196 ? 5.026 2.710 24.604 1.00 76.75 196 GLU A CA 1
ATOM 1640 C C . GLU A 1 196 ? 3.504 2.539 24.699 1.00 76.75 196 GLU A C 1
ATOM 1642 O O . GLU A 1 196 ? 2.764 3.501 24.880 1.00 76.75 196 GLU A O 1
ATOM 1647 N N . ASN A 1 197 ? 3.032 1.293 24.577 1.00 78.69 197 ASN A N 1
ATOM 1648 C CA . ASN A 1 197 ? 1.610 0.923 24.613 1.00 78.69 197 ASN A CA 1
ATOM 1649 C C . ASN A 1 197 ? 0.754 1.453 23.449 1.00 78.69 197 ASN A C 1
ATOM 1651 O O . ASN A 1 197 ? -0.474 1.466 23.535 1.00 78.69 197 ASN A O 1
ATOM 1655 N N . ILE A 1 198 ? 1.378 1.861 22.345 1.00 82.25 198 ILE A N 1
ATOM 1656 C CA . ILE A 1 198 ? 0.661 2.259 21.133 1.00 82.25 198 ILE A CA 1
ATOM 1657 C C . ILE A 1 198 ? 0.448 1.052 20.230 1.00 82.25 198 ILE A C 1
ATOM 1659 O O . ILE A 1 198 ? 1.397 0.340 19.887 1.00 82.25 198 ILE A O 1
ATOM 1663 N N . THR A 1 199 ? -0.794 0.858 19.788 1.00 81.50 199 THR A N 1
ATOM 1664 C CA . THR A 1 199 ? -1.149 -0.203 18.844 1.00 81.50 199 THR A CA 1
ATOM 1665 C C . THR A 1 199 ? -1.964 0.309 17.661 1.00 81.50 199 THR A C 1
ATOM 1667 O O . THR A 1 199 ? -2.795 1.212 17.774 1.00 81.50 199 THR A O 1
ATOM 1670 N N . LEU A 1 200 ? -1.714 -0.286 16.496 1.00 81.88 200 LEU A N 1
ATOM 1671 C CA . LEU A 1 200 ? -2.533 -0.173 15.297 1.00 81.88 200 LEU A CA 1
ATOM 1672 C C . LEU A 1 200 ? -3.323 -1.464 15.126 1.00 81.88 200 LEU A C 1
ATOM 1674 O O . LEU A 1 200 ? -2.755 -2.548 15.216 1.00 81.88 200 LEU A O 1
ATOM 1678 N N . ASN A 1 201 ? -4.616 -1.357 14.836 1.00 78.19 201 ASN A N 1
ATOM 1679 C CA . ASN A 1 201 ? -5.437 -2.510 14.481 1.00 78.19 201 ASN A CA 1
ATOM 1680 C C . ASN A 1 201 ? -5.659 -2.542 12.963 1.00 78.19 201 ASN A C 1
ATOM 1682 O O . ASN A 1 201 ? -6.633 -1.972 12.468 1.00 78.19 201 ASN A O 1
ATOM 1686 N N . ILE A 1 202 ? -4.729 -3.169 12.241 1.00 80.12 202 ILE A N 1
ATOM 1687 C CA . ILE A 1 202 ? -4.654 -3.148 10.771 1.00 80.12 202 ILE A CA 1
ATOM 1688 C C . ILE A 1 202 ? -4.334 -4.538 10.206 1.00 80.12 202 ILE A C 1
ATOM 1690 O O . ILE A 1 202 ? -3.821 -5.407 10.911 1.00 80.12 202 ILE A O 1
ATOM 1694 N N . ASP A 1 203 ? -4.652 -4.771 8.931 1.00 82.00 203 ASP A N 1
ATOM 1695 C CA . ASP A 1 203 ? -4.230 -5.976 8.210 1.00 82.00 203 ASP A CA 1
ATOM 1696 C C . ASP A 1 203 ? -2.771 -5.830 7.745 1.00 82.00 203 ASP A C 1
ATOM 1698 O O . ASP A 1 203 ? -2.437 -4.976 6.916 1.00 82.00 203 ASP A O 1
ATOM 1702 N N . ASN A 1 204 ? -1.902 -6.686 8.285 1.00 82.88 204 ASN A N 1
ATOM 1703 C CA . ASN A 1 204 ? -0.455 -6.628 8.080 1.00 82.88 204 ASN A CA 1
ATOM 1704 C C . ASN A 1 204 ? -0.029 -6.837 6.626 1.00 82.88 204 ASN A C 1
ATOM 1706 O O . ASN A 1 204 ? 0.924 -6.196 6.184 1.00 82.88 204 ASN A O 1
ATOM 1710 N N . GLU A 1 205 ? -0.696 -7.730 5.893 1.00 81.81 205 GLU A N 1
ATOM 1711 C CA . GLU A 1 205 ? -0.341 -8.048 4.505 1.00 81.81 205 GLU A CA 1
ATOM 1712 C C . GLU A 1 205 ? -0.761 -6.914 3.574 1.00 81.81 205 GLU A C 1
ATOM 1714 O O . GLU A 1 205 ? -0.017 -6.532 2.667 1.00 81.81 205 GLU A O 1
ATOM 1719 N N . CYS A 1 206 ? -1.926 -6.322 3.834 1.00 82.44 206 CYS A N 1
ATOM 1720 C CA . CYS A 1 206 ? -2.382 -5.145 3.107 1.00 82.44 206 CYS A CA 1
ATOM 1721 C C . CYS A 1 206 ? -1.451 -3.955 3.366 1.00 82.44 206 CYS A C 1
ATOM 1723 O O . CYS A 1 206 ? -0.990 -3.318 2.417 1.00 82.44 206 CYS A O 1
ATOM 1725 N N . PHE A 1 207 ? -1.099 -3.687 4.629 1.00 88.38 207 PHE A N 1
ATOM 1726 C CA . PHE A 1 207 ? -0.202 -2.576 4.944 1.00 88.38 207 PHE A CA 1
ATOM 1727 C C . PHE A 1 207 ? 1.188 -2.778 4.326 1.00 88.38 207 PHE A C 1
ATOM 1729 O O . PHE A 1 207 ? 1.715 -1.865 3.684 1.00 88.38 207 PHE A O 1
ATOM 1736 N N . LYS A 1 208 ? 1.718 -4.005 4.389 1.00 88.88 208 LYS A N 1
ATOM 1737 C CA . LYS A 1 208 ? 2.972 -4.401 3.737 1.00 88.88 208 LYS A CA 1
ATOM 1738 C C . LYS A 1 208 ? 2.910 -4.155 2.234 1.00 88.88 208 LYS A C 1
ATOM 1740 O O . LYS A 1 208 ? 3.821 -3.561 1.670 1.00 88.88 208 LYS A O 1
ATOM 1745 N N . THR A 1 209 ? 1.821 -4.575 1.594 1.00 85.50 209 THR A N 1
ATOM 1746 C CA . THR A 1 209 ? 1.607 -4.372 0.158 1.00 85.50 209 THR A CA 1
ATOM 1747 C C . THR A 1 209 ? 1.629 -2.883 -0.187 1.00 85.50 209 THR A C 1
ATOM 1749 O O . THR A 1 209 ? 2.269 -2.496 -1.159 1.00 85.50 209 THR A O 1
ATOM 1752 N N . SER A 1 210 ? 1.016 -2.025 0.635 1.00 89.75 210 SER A N 1
ATOM 1753 C CA . SER A 1 210 ? 1.035 -0.572 0.416 1.00 89.75 210 SER A CA 1
ATOM 1754 C C . SER A 1 210 ? 2.459 0.013 0.414 1.00 89.75 210 SER A C 1
ATOM 1756 O O . SER A 1 210 ? 2.772 0.856 -0.432 1.00 89.75 210 SER A O 1
ATOM 1758 N N . LEU A 1 211 ? 3.331 -0.482 1.304 1.00 91.31 211 LEU A N 1
ATOM 1759 C CA . LEU A 1 211 ? 4.742 -0.096 1.391 1.00 91.31 211 LEU A CA 1
ATOM 1760 C C . LEU A 1 211 ? 5.536 -0.638 0.198 1.00 91.31 211 LEU A C 1
ATOM 1762 O O . LEU A 1 211 ? 6.235 0.129 -0.466 1.00 91.31 211 LEU A O 1
ATOM 1766 N N . ASP A 1 212 ? 5.383 -1.930 -0.113 1.00 87.19 212 ASP A N 1
ATOM 1767 C CA . ASP A 1 212 ? 6.046 -2.600 -1.238 1.00 87.19 212 ASP A CA 1
ATOM 1768 C C . ASP A 1 212 ? 5.780 -1.846 -2.551 1.00 87.19 212 ASP A C 1
ATOM 1770 O O . ASP A 1 212 ? 6.693 -1.592 -3.339 1.00 87.19 212 ASP A O 1
ATOM 1774 N N . LEU A 1 213 ? 4.524 -1.452 -2.773 1.00 86.50 213 LEU A N 1
ATOM 1775 C CA . LEU A 1 213 ? 4.088 -0.702 -3.947 1.00 86.50 213 LEU A CA 1
ATOM 1776 C C . LEU A 1 213 ? 4.679 0.704 -4.005 1.00 86.50 213 LEU A C 1
ATOM 1778 O O . LEU A 1 213 ? 5.115 1.126 -5.081 1.00 86.50 213 LEU A O 1
ATOM 1782 N N . LEU A 1 214 ? 4.740 1.416 -2.872 1.00 90.00 214 LEU A N 1
ATOM 1783 C CA . LEU A 1 214 ? 5.362 2.734 -2.844 1.00 90.00 214 LEU A CA 1
ATOM 1784 C C . LEU A 1 214 ? 6.850 2.627 -3.174 1.00 90.00 214 LEU A C 1
ATOM 1786 O O . LEU A 1 214 ? 7.309 3.280 -4.110 1.00 90.00 214 LEU A O 1
ATOM 1790 N N . PHE A 1 215 ? 7.606 1.793 -2.459 1.00 86.56 215 PHE A N 1
ATOM 1791 C CA . PHE A 1 215 ? 9.042 1.650 -2.712 1.00 86.56 215 PHE A CA 1
ATOM 1792 C C . PHE A 1 215 ? 9.310 1.180 -4.137 1.00 86.56 215 PHE A C 1
ATOM 1794 O O . PHE A 1 215 ? 10.217 1.685 -4.796 1.00 86.56 215 PHE A O 1
ATOM 1801 N N . TYR A 1 216 ? 8.474 0.288 -4.664 1.00 83.19 216 TYR A N 1
ATOM 1802 C CA . TYR A 1 216 ? 8.546 -0.101 -6.062 1.00 83.19 216 TYR A CA 1
ATOM 1803 C C . TYR A 1 216 ? 8.347 1.074 -7.022 1.00 83.19 216 TYR A C 1
ATOM 1805 O O . TYR A 1 216 ? 9.064 1.177 -8.019 1.00 83.19 216 TYR A O 1
ATOM 1813 N N . SER A 1 217 ? 7.386 1.951 -6.728 1.00 82.81 217 SER A N 1
ATOM 1814 C CA . SER A 1 217 ? 7.103 3.126 -7.546 1.00 82.81 217 SER A CA 1
ATOM 1815 C C . SER A 1 217 ? 8.249 4.143 -7.502 1.00 82.81 217 SER A C 1
ATOM 1817 O O . SER A 1 217 ? 8.549 4.764 -8.517 1.00 82.81 217 SER A O 1
ATOM 1819 N N . LEU A 1 218 ? 8.940 4.264 -6.367 1.00 84.31 218 LEU A N 1
ATOM 1820 C CA . LEU A 1 218 ? 9.944 5.301 -6.150 1.00 84.31 218 LEU A CA 1
ATOM 1821 C C . LEU A 1 218 ? 11.387 4.863 -6.466 1.00 84.31 218 LEU A C 1
ATOM 1823 O O . LEU A 1 218 ? 12.202 5.706 -6.830 1.00 84.31 218 LEU A O 1
ATOM 1827 N N . LYS A 1 219 ? 11.724 3.568 -6.393 1.00 80.81 219 LYS A N 1
ATOM 1828 C CA . LYS A 1 219 ? 13.118 3.064 -6.469 1.00 80.81 219 LYS A CA 1
ATOM 1829 C C . LYS A 1 219 ? 13.935 3.498 -7.696 1.00 80.81 219 LYS A C 1
ATOM 1831 O O . LYS A 1 219 ? 15.154 3.416 -7.668 1.00 80.81 219 LYS A O 1
ATOM 1836 N N . GLU A 1 220 ? 13.280 3.854 -8.801 1.00 77.69 220 GLU A N 1
ATOM 1837 C CA . GLU A 1 220 ? 13.951 4.234 -10.056 1.00 77.69 220 GLU A CA 1
ATOM 1838 C C . GLU A 1 220 ? 14.195 5.744 -10.170 1.00 77.69 220 GLU A C 1
ATOM 1840 O O . GLU A 1 220 ? 14.895 6.174 -11.082 1.00 77.69 220 GLU A O 1
ATOM 1845 N N . ILE A 1 221 ? 13.606 6.542 -9.276 1.00 79.69 221 ILE A N 1
ATOM 1846 C CA . ILE A 1 221 ? 13.600 8.010 -9.355 1.00 79.69 221 ILE A CA 1
ATOM 1847 C C . ILE A 1 221 ? 14.171 8.691 -8.123 1.00 79.69 221 ILE A C 1
ATOM 1849 O O . ILE A 1 221 ? 14.648 9.820 -8.222 1.00 79.69 221 ILE A O 1
ATOM 1853 N N . ILE A 1 222 ? 14.133 8.020 -6.973 1.00 83.06 222 ILE A N 1
ATOM 1854 C CA . ILE A 1 222 ? 14.751 8.520 -5.754 1.00 83.06 222 ILE A CA 1
ATOM 1855 C C . ILE A 1 222 ? 15.928 7.644 -5.361 1.00 83.06 222 ILE A C 1
ATOM 1857 O O . ILE A 1 222 ? 15.904 6.420 -5.466 1.00 83.06 222 ILE A O 1
ATOM 1861 N N . ASP A 1 223 ? 16.960 8.313 -4.871 1.00 82.56 223 ASP A N 1
ATOM 1862 C CA . ASP A 1 223 ? 18.074 7.678 -4.190 1.00 82.56 223 ASP A CA 1
ATOM 1863 C C . ASP A 1 223 ? 17.611 7.264 -2.789 1.00 82.56 223 ASP A C 1
ATOM 1865 O O . ASP A 1 223 ? 17.384 8.120 -1.930 1.00 82.56 223 ASP A O 1
ATOM 1869 N N . LEU A 1 224 ? 17.446 5.955 -2.574 1.00 80.00 224 LEU A N 1
ATOM 1870 C CA . LEU A 1 224 ? 16.960 5.412 -1.304 1.00 80.00 224 LEU A CA 1
ATOM 1871 C C . LEU A 1 224 ? 17.847 5.825 -0.119 1.00 80.00 224 LEU A C 1
ATOM 1873 O O . LEU A 1 224 ? 17.333 5.947 0.988 1.00 80.00 224 LEU A O 1
ATOM 1877 N N . SER A 1 225 ? 19.138 6.107 -0.351 1.00 78.88 225 SER A N 1
ATOM 1878 C CA . SER A 1 225 ? 20.075 6.539 0.697 1.00 78.88 225 SER A CA 1
ATOM 1879 C C . SER A 1 225 ? 19.774 7.929 1.275 1.00 78.88 225 SER A C 1
ATOM 1881 O O . SER A 1 225 ? 20.256 8.291 2.346 1.00 78.88 225 SER A O 1
ATOM 1883 N N . LYS A 1 226 ? 18.959 8.724 0.571 1.00 82.44 226 LYS A N 1
ATOM 1884 C CA . LYS A 1 226 ? 18.547 10.076 0.981 1.00 82.44 226 LYS A CA 1
ATOM 1885 C C . LYS A 1 226 ? 17.144 10.114 1.587 1.00 82.44 226 LYS A C 1
ATOM 1887 O O . LYS A 1 226 ? 16.595 11.196 1.799 1.00 82.44 226 LYS A O 1
ATOM 1892 N N . ILE A 1 227 ? 16.544 8.952 1.830 1.00 86.94 227 ILE A N 1
ATOM 1893 C CA . ILE A 1 227 ? 15.235 8.849 2.465 1.00 86.94 227 ILE A CA 1
ATOM 1894 C C . ILE A 1 227 ? 15.407 8.835 3.982 1.00 86.94 227 ILE A C 1
ATOM 1896 O O . ILE A 1 227 ? 16.127 8.006 4.539 1.00 86.94 227 ILE A O 1
ATOM 1900 N N . ASN A 1 228 ? 14.667 9.711 4.653 1.00 89.06 228 ASN A N 1
ATOM 1901 C CA . ASN A 1 228 ? 14.387 9.591 6.074 1.00 89.06 228 ASN A CA 1
ATOM 1902 C C . ASN A 1 228 ? 12.992 8.992 6.234 1.00 89.06 228 ASN A C 1
ATOM 1904 O O . ASN A 1 228 ? 12.017 9.552 5.740 1.00 89.06 228 ASN A O 1
ATOM 1908 N N . LEU A 1 229 ? 12.897 7.857 6.917 1.00 91.50 229 LEU A N 1
ATOM 1909 C CA . LEU A 1 229 ? 11.625 7.326 7.376 1.00 91.50 229 LEU A CA 1
ATOM 1910 C C . LEU A 1 229 ? 11.424 7.787 8.817 1.00 91.50 229 LEU A C 1
ATOM 1912 O O . LEU A 1 229 ? 12.278 7.569 9.669 1.00 91.50 229 LEU A O 1
ATOM 1916 N N . GLU A 1 230 ? 10.316 8.446 9.096 1.00 93.25 230 GLU A N 1
ATOM 1917 C CA . GLU A 1 230 ? 9.998 8.994 10.406 1.00 93.25 230 GLU A CA 1
ATOM 1918 C C . GLU A 1 230 ? 8.702 8.361 10.903 1.00 93.25 230 GLU A C 1
ATOM 1920 O O . GLU A 1 230 ? 7.724 8.281 10.163 1.00 93.25 230 GLU A O 1
ATOM 1925 N N . LEU A 1 231 ? 8.694 7.890 12.147 1.00 93.38 231 LEU A N 1
ATOM 1926 C CA . LEU A 1 231 ? 7.473 7.477 12.827 1.00 93.38 231 LEU A CA 1
ATOM 1927 C C . LEU A 1 231 ? 7.165 8.519 13.904 1.00 93.38 231 LEU A C 1
ATOM 1929 O O . LEU A 1 231 ? 7.953 8.722 14.829 1.00 93.38 231 LEU A O 1
ATOM 1933 N N . GLU A 1 232 ? 6.035 9.201 13.753 1.00 93.38 232 GLU A N 1
ATOM 1934 C CA . GLU A 1 232 ? 5.609 10.315 14.598 1.00 93.38 232 GLU A CA 1
ATOM 1935 C C . GLU A 1 232 ? 4.246 10.007 15.228 1.00 93.38 232 GLU A C 1
ATOM 1937 O O . GLU A 1 232 ? 3.333 9.529 14.551 1.00 93.38 232 GLU A O 1
ATOM 1942 N N . LEU A 1 233 ? 4.109 10.292 16.525 1.00 86.94 233 LEU A N 1
ATOM 1943 C CA . LEU A 1 233 ? 2.839 10.208 17.236 1.00 86.94 233 LEU A CA 1
ATOM 1944 C C . LEU A 1 233 ? 2.361 11.616 17.601 1.00 86.94 233 LEU A C 1
ATOM 1946 O O . LEU A 1 233 ? 3.065 12.374 18.266 1.00 86.94 233 LEU A O 1
ATOM 1950 N N . LYS A 1 234 ? 1.160 11.965 17.142 1.00 83.19 234 LYS A N 1
ATOM 1951 C CA . LYS A 1 234 ? 0.436 13.195 17.497 1.00 83.19 234 LYS A CA 1
ATOM 1952 C C . LYS A 1 234 ? -0.993 12.804 17.887 1.00 83.19 234 LYS A C 1
ATOM 1954 O O . LYS A 1 234 ? -1.178 11.953 18.746 1.00 83.19 234 LYS A O 1
ATOM 1959 N N . ASP A 1 235 ? -1.990 13.338 17.186 1.00 77.19 235 ASP A N 1
ATOM 1960 C CA . ASP A 1 235 ? -3.378 12.860 17.228 1.00 77.19 235 ASP A CA 1
ATOM 1961 C C . ASP A 1 235 ? -3.569 11.556 16.425 1.00 77.19 235 ASP A C 1
ATOM 1963 O O . ASP A 1 235 ? -4.589 10.880 16.541 1.00 77.19 235 ASP A O 1
ATOM 1967 N N . TYR A 1 236 ? -2.572 11.199 15.608 1.00 84.94 236 TYR A N 1
ATOM 1968 C CA . TYR A 1 236 ? -2.517 10.000 14.776 1.00 84.94 236 TYR A CA 1
ATOM 1969 C C . TYR A 1 236 ? -1.117 9.382 14.832 1.00 84.94 236 TYR A C 1
ATOM 1971 O O . TYR A 1 236 ? -0.144 10.054 15.186 1.00 84.94 236 TYR A O 1
ATOM 1979 N N . CYS A 1 237 ? -1.018 8.113 14.439 1.00 88.44 237 CYS A N 1
ATOM 1980 C CA . CYS A 1 237 ? 0.247 7.454 14.158 1.00 88.44 237 CYS A CA 1
ATOM 1981 C C . CYS A 1 237 ? 0.605 7.729 12.700 1.00 88.44 237 CYS A C 1
ATOM 1983 O O . CYS A 1 237 ? -0.100 7.293 11.788 1.00 88.44 237 CYS A O 1
ATOM 1985 N N . ILE A 1 238 ? 1.696 8.455 12.490 1.00 93.06 238 ILE A N 1
ATOM 1986 C CA . ILE A 1 238 ? 2.138 8.899 11.175 1.00 93.06 238 ILE A CA 1
ATOM 1987 C C . ILE A 1 238 ? 3.430 8.168 10.839 1.00 93.06 238 ILE A C 1
ATOM 1989 O O . ILE A 1 238 ? 4.444 8.345 11.510 1.00 93.06 238 ILE A O 1
ATOM 1993 N N . LEU A 1 239 ? 3.401 7.368 9.778 1.00 95.50 239 LEU A N 1
ATOM 1994 C CA . LEU A 1 239 ? 4.611 6.924 9.099 1.00 95.50 239 LEU A CA 1
ATOM 1995 C C . LEU A 1 239 ? 4.882 7.903 7.961 1.00 95.50 239 LEU A C 1
ATOM 1997 O O . LEU A 1 239 ? 4.051 8.053 7.072 1.00 95.50 239 LEU A O 1
ATOM 2001 N N . ARG A 1 240 ? 6.031 8.568 7.982 1.00 95.00 240 ARG A N 1
ATOM 2002 C CA . ARG A 1 240 ? 6.414 9.595 7.016 1.00 95.00 240 ARG A CA 1
ATOM 2003 C C . ARG A 1 240 ? 7.687 9.192 6.297 1.00 95.00 240 ARG A C 1
ATOM 2005 O O . ARG A 1 240 ? 8.705 8.941 6.926 1.00 95.00 240 ARG A O 1
ATOM 2012 N N . LEU A 1 241 ? 7.649 9.187 4.975 1.00 93.50 241 LEU A N 1
ATOM 2013 C CA . LEU A 1 241 ? 8.821 9.122 4.117 1.00 93.50 241 LEU A CA 1
ATOM 2014 C C . LEU A 1 241 ? 9.155 10.543 3.663 1.00 93.50 241 LEU A C 1
ATOM 2016 O O . LEU A 1 241 ? 8.361 11.179 2.972 1.00 93.50 241 LEU A O 1
ATOM 2020 N N . ASP A 1 242 ? 10.332 11.025 4.041 1.00 91.31 242 ASP A N 1
ATOM 2021 C CA . ASP A 1 242 ? 10.862 12.330 3.663 1.00 91.31 242 ASP A CA 1
ATOM 2022 C C . ASP A 1 242 ? 12.129 12.151 2.826 1.00 91.31 242 ASP A C 1
ATOM 2024 O O . ASP A 1 242 ? 13.186 11.743 3.320 1.00 91.31 242 ASP A O 1
ATOM 2028 N N . TYR A 1 243 ? 12.009 12.440 1.536 1.00 89.62 243 TYR A N 1
ATOM 2029 C CA . TYR A 1 243 ? 13.120 12.452 0.602 1.00 89.62 243 TYR A CA 1
ATOM 2030 C C . TYR A 1 243 ? 13.435 13.893 0.219 1.00 89.62 243 TYR A C 1
ATOM 2032 O O . TYR A 1 243 ? 12.614 14.578 -0.389 1.00 89.62 243 TYR A O 1
ATOM 2040 N N . ASN A 1 244 ? 14.648 14.335 0.533 1.00 84.75 244 ASN A N 1
ATOM 2041 C CA . ASN A 1 244 ? 15.137 15.661 0.182 1.00 84.75 244 ASN A CA 1
ATOM 2042 C C . ASN A 1 244 ? 16.378 15.522 -0.698 1.00 84.75 244 ASN A C 1
ATOM 2044 O O . ASN A 1 244 ? 17.362 14.891 -0.306 1.00 84.75 244 ASN A O 1
ATOM 2048 N N . SER A 1 245 ? 16.324 16.087 -1.902 1.00 80.12 245 SER A N 1
ATOM 2049 C CA . SER A 1 245 ? 17.450 16.036 -2.824 1.00 80.12 245 SER A CA 1
ATOM 2050 C C . SER A 1 245 ? 17.502 17.249 -3.737 1.00 80.12 245 SER A C 1
ATOM 2052 O O . SER A 1 245 ? 16.547 17.580 -4.439 1.00 80.12 245 SER A O 1
ATOM 2054 N N . ASP A 1 246 ? 18.689 17.836 -3.812 1.00 71.88 246 ASP A N 1
ATOM 2055 C CA . ASP A 1 246 ? 19.033 18.933 -4.716 1.00 71.88 246 ASP A CA 1
ATOM 2056 C C . ASP A 1 246 ? 19.009 18.487 -6.194 1.00 71.88 246 ASP A C 1
ATOM 2058 O O . ASP A 1 246 ? 18.977 19.313 -7.103 1.00 71.88 246 ASP A O 1
ATOM 2062 N N . THR A 1 247 ? 19.041 17.172 -6.455 1.00 67.94 247 THR A N 1
ATOM 2063 C CA . THR A 1 247 ? 19.194 16.592 -7.802 1.00 67.94 247 THR A CA 1
ATOM 2064 C C . THR A 1 247 ? 17.947 15.890 -8.328 1.00 67.94 247 THR A C 1
ATOM 2066 O O . THR A 1 247 ? 17.998 15.294 -9.404 1.00 67.94 247 THR A O 1
ATOM 2069 N N . PHE A 1 248 ? 16.839 15.896 -7.587 1.00 72.56 248 PHE A N 1
ATOM 2070 C CA . PHE A 1 248 ? 15.613 15.248 -8.046 1.00 72.56 248 PHE A CA 1
ATOM 2071 C C . PHE A 1 248 ? 14.983 16.072 -9.171 1.00 72.56 248 PHE A C 1
ATOM 2073 O O . PHE A 1 248 ? 14.428 17.133 -8.937 1.00 72.56 248 PHE A O 1
ATOM 2080 N N . ASN A 1 249 ? 15.108 15.613 -10.413 1.00 67.25 249 ASN A N 1
ATOM 2081 C CA . ASN A 1 249 ? 14.644 16.344 -11.595 1.00 67.25 249 ASN A CA 1
ATOM 2082 C C . ASN A 1 249 ? 13.830 15.433 -12.522 1.00 67.25 249 ASN A C 1
ATOM 2084 O O . ASN A 1 249 ? 14.076 15.369 -13.725 1.00 67.25 249 ASN A O 1
ATOM 2088 N N . ASP A 1 250 ? 12.877 14.697 -11.951 1.00 78.19 250 ASP A N 1
ATOM 2089 C CA . ASP A 1 250 ? 11.910 13.929 -12.733 1.00 78.19 250 ASP A CA 1
ATOM 2090 C C . ASP A 1 250 ? 10.636 14.763 -12.945 1.00 78.19 250 ASP A C 1
ATOM 2092 O O . ASP A 1 250 ? 9.645 14.654 -12.219 1.00 78.19 250 ASP A O 1
ATOM 2096 N N . ASN A 1 251 ? 10.695 15.664 -13.932 1.00 80.31 251 ASN A N 1
ATOM 2097 C CA . ASN A 1 251 ? 9.573 16.542 -14.278 1.00 80.31 251 ASN A CA 1
ATOM 2098 C C . ASN A 1 251 ? 8.330 15.764 -14.721 1.00 80.31 251 ASN A C 1
ATOM 2100 O O . ASN A 1 251 ? 7.220 16.250 -14.512 1.00 80.31 251 ASN A O 1
ATOM 2104 N N . GLU A 1 252 ? 8.512 14.577 -15.306 1.00 82.31 252 GLU A N 1
ATOM 2105 C CA . GLU A 1 252 ? 7.411 13.699 -15.698 1.00 82.31 252 GLU A CA 1
ATOM 2106 C C . GLU A 1 252 ? 6.716 13.155 -14.449 1.00 82.31 252 GLU A C 1
ATOM 2108 O O . GLU A 1 252 ? 5.514 13.352 -14.295 1.00 82.31 252 GLU A O 1
ATOM 2113 N N . PHE A 1 253 ? 7.466 12.600 -13.493 1.00 83.38 253 PHE A N 1
ATOM 2114 C CA . PHE A 1 253 ? 6.906 12.133 -12.223 1.00 83.38 253 PHE A CA 1
ATOM 2115 C C . PHE A 1 253 ? 6.193 13.246 -11.450 1.00 83.38 253 PHE A C 1
ATOM 2117 O O . PHE A 1 253 ? 5.101 13.032 -10.929 1.00 83.38 253 PHE A O 1
ATOM 2124 N N . ILE A 1 254 ? 6.784 14.441 -11.381 1.00 83.31 254 ILE A N 1
ATOM 2125 C CA . ILE A 1 254 ? 6.173 15.578 -10.680 1.00 83.31 254 ILE A CA 1
ATOM 2126 C C . ILE A 1 254 ? 4.846 15.970 -11.333 1.00 83.31 254 ILE A C 1
ATOM 2128 O O . ILE A 1 254 ? 3.860 16.198 -10.634 1.00 83.31 254 ILE A O 1
ATOM 2132 N N . TYR A 1 255 ? 4.823 16.049 -12.664 1.00 83.75 255 TYR A N 1
ATOM 2133 C CA . TYR A 1 255 ? 3.615 16.361 -13.417 1.00 83.75 255 TYR A CA 1
ATOM 2134 C C . TYR A 1 255 ? 2.539 15.286 -13.226 1.00 83.75 255 TYR A C 1
ATOM 2136 O O . TYR A 1 255 ? 1.386 15.602 -12.945 1.00 83.75 255 TYR A O 1
ATOM 2144 N N . GLU A 1 256 ? 2.912 14.011 -13.314 1.00 84.06 256 GLU A N 1
ATOM 2145 C CA . GLU A 1 256 ? 1.985 12.904 -13.100 1.00 84.06 256 GLU A CA 1
ATOM 2146 C C . GLU A 1 256 ? 1.436 12.864 -11.670 1.00 84.06 256 GLU A C 1
ATOM 2148 O O . GLU A 1 256 ? 0.253 12.590 -11.472 1.00 84.06 256 GLU A O 1
ATOM 2153 N N . LEU A 1 257 ? 2.256 13.192 -10.670 1.00 84.38 257 LEU A N 1
ATOM 2154 C CA . LEU A 1 257 ? 1.806 13.279 -9.287 1.00 84.38 257 LEU A CA 1
ATOM 2155 C C . LEU A 1 257 ? 0.801 14.421 -9.087 1.00 84.38 257 LEU A C 1
ATOM 2157 O O . LEU A 1 257 ? -0.196 14.252 -8.384 1.00 84.38 257 LEU A O 1
ATOM 2161 N N . GLN A 1 258 ? 1.032 15.570 -9.728 1.00 81.00 258 GLN A N 1
ATOM 2162 C CA . GLN A 1 258 ? 0.060 16.664 -9.753 1.00 81.00 258 GLN A CA 1
ATOM 2163 C C . GLN A 1 258 ? -1.251 16.207 -10.396 1.00 81.00 258 GLN A C 1
ATOM 2165 O O . GLN A 1 258 ? -2.301 16.413 -9.801 1.00 81.00 258 GLN A O 1
ATOM 2170 N N . LEU A 1 259 ? -1.195 15.484 -11.521 1.00 78.81 259 LEU A N 1
ATOM 2171 C CA . LEU A 1 259 ? -2.383 14.908 -12.157 1.00 78.81 259 LEU A CA 1
ATOM 2172 C C . LEU A 1 259 ? -3.126 13.908 -11.261 1.00 78.81 259 LEU A C 1
ATOM 2174 O O . LEU A 1 259 ? -4.353 13.884 -11.287 1.00 78.81 259 LEU A O 1
ATOM 2178 N N . ILE A 1 260 ? -2.424 13.088 -10.470 1.00 77.75 260 ILE A N 1
ATOM 2179 C CA . ILE A 1 260 ? -3.061 12.211 -9.473 1.00 77.75 260 ILE A CA 1
ATOM 2180 C C . ILE A 1 260 ? -3.809 13.047 -8.431 1.00 77.75 260 ILE A C 1
ATOM 2182 O O . ILE A 1 260 ? -4.962 12.755 -8.113 1.00 77.75 260 ILE A O 1
ATOM 2186 N N . ASN A 1 261 ? -3.161 14.071 -7.879 1.00 74.25 261 ASN A N 1
ATOM 2187 C CA . ASN A 1 261 ? -3.768 14.918 -6.856 1.00 74.25 261 ASN A CA 1
ATOM 2188 C C . ASN A 1 261 ? -4.984 15.674 -7.418 1.00 74.25 261 ASN A C 1
ATOM 2190 O O . ASN A 1 261 ? -6.048 15.683 -6.800 1.00 74.25 261 ASN A O 1
ATOM 2194 N N . ASP A 1 262 ? -4.860 16.199 -8.632 1.00 71.75 262 ASP A N 1
ATOM 2195 C CA . ASP A 1 262 ? -5.921 16.839 -9.408 1.00 71.75 262 ASP A CA 1
ATOM 2196 C C . ASP A 1 262 ? -7.072 15.871 -9.739 1.00 71.75 262 ASP A C 1
ATOM 2198 O O . ASP A 1 262 ? -8.247 16.237 -9.683 1.00 71.75 262 ASP A O 1
ATOM 2202 N N . PHE A 1 263 ? -6.766 14.608 -10.041 1.00 70.69 263 PHE A N 1
ATOM 2203 C CA . PHE A 1 263 ? -7.759 13.549 -10.233 1.00 70.69 263 PHE A CA 1
ATOM 2204 C C . PHE A 1 263 ? -8.582 13.304 -8.972 1.00 70.69 263 PHE A C 1
ATOM 2206 O O . PHE A 1 263 ? -9.807 13.219 -9.050 1.00 70.69 263 PHE A O 1
ATOM 2213 N N . TYR A 1 264 ? -7.934 13.260 -7.811 1.00 66.12 264 TYR A N 1
ATOM 2214 C CA . TYR A 1 264 ? -8.617 13.089 -6.532 1.00 66.12 264 TYR A CA 1
ATOM 2215 C C . TYR A 1 264 ? -9.397 14.340 -6.093 1.00 66.12 264 TYR A C 1
ATOM 2217 O O . TYR A 1 264 ? -10.437 14.236 -5.449 1.00 66.12 264 TYR A O 1
ATOM 2225 N N . GLN A 1 265 ? -8.974 15.540 -6.492 1.00 65.38 265 GLN A N 1
ATOM 2226 C CA . GLN A 1 265 ? -9.684 16.776 -6.143 1.00 65.38 265 GLN A CA 1
ATOM 2227 C C . GLN A 1 265 ? -10.816 17.140 -7.117 1.00 65.38 265 GLN A C 1
ATOM 2229 O O . GLN A 1 265 ? -11.829 17.694 -6.691 1.00 65.38 265 GLN A O 1
ATOM 2234 N N . GLY A 1 266 ? -10.672 16.835 -8.410 1.00 59.56 266 GLY A N 1
ATOM 2235 C CA . GLY A 1 266 ? -11.544 17.353 -9.472 1.00 59.56 266 GLY A CA 1
ATOM 2236 C C . GLY A 1 266 ? -11.978 16.343 -10.535 1.00 59.56 266 GLY A C 1
ATOM 2237 O O . GLY A 1 266 ? -12.668 16.726 -11.478 1.00 59.56 266 GLY A O 1
ATOM 2238 N N . GLY A 1 267 ? -11.597 15.066 -10.414 1.00 58.97 267 GLY A N 1
ATOM 2239 C CA . GLY A 1 267 ? -12.003 14.007 -11.344 1.00 58.97 267 GLY A CA 1
ATOM 2240 C C . GLY A 1 267 ? -11.433 14.152 -12.760 1.00 58.97 267 GLY A C 1
ATOM 2241 O O . GLY A 1 267 ? -12.092 13.787 -13.736 1.00 58.97 267 GLY A O 1
ATOM 2242 N N . ILE A 1 268 ? -10.228 14.714 -12.869 1.00 63.56 268 ILE A N 1
ATOM 2243 C CA . ILE A 1 268 ? -9.522 14.965 -14.132 1.00 63.56 268 ILE A CA 1
ATOM 2244 C C . ILE A 1 268 ? -9.111 13.654 -14.821 1.00 63.56 268 ILE A C 1
ATOM 2246 O O . ILE A 1 268 ? -8.813 12.655 -14.185 1.00 63.56 268 ILE A O 1
ATOM 2250 N N . ASP A 1 269 ? -9.101 13.642 -16.151 1.00 65.06 269 ASP A N 1
ATOM 2251 C CA . ASP A 1 269 ? -8.767 12.462 -16.952 1.00 65.06 269 ASP A CA 1
ATOM 2252 C C . ASP A 1 269 ? -7.293 12.022 -16.783 1.00 65.06 269 ASP A C 1
ATOM 2254 O O . ASP A 1 269 ? -6.370 12.819 -16.941 1.00 65.06 269 ASP A O 1
ATOM 2258 N N . LEU A 1 270 ? -7.067 10.728 -16.532 1.00 66.75 270 LEU A N 1
ATOM 2259 C CA . LEU A 1 270 ? -5.753 10.117 -16.284 1.00 66.75 270 LEU A CA 1
ATOM 2260 C C . LEU A 1 270 ? -5.088 9.522 -17.537 1.00 66.75 270 LEU A C 1
ATOM 2262 O O . LEU A 1 270 ? -4.198 8.673 -17.429 1.00 66.75 270 LEU A O 1
ATOM 2266 N N . LYS A 1 271 ? -5.511 9.931 -18.739 1.00 62.38 271 LYS A N 1
ATOM 2267 C CA . LYS A 1 271 ? -5.009 9.423 -20.034 1.00 62.38 271 LYS A CA 1
ATOM 2268 C C . LYS A 1 271 ? -3.485 9.296 -20.146 1.00 62.38 271 LYS A C 1
ATOM 2270 O O . LYS A 1 271 ? -3.014 8.415 -20.868 1.00 62.38 271 LYS A O 1
ATOM 2275 N N . HIS A 1 272 ? -2.732 10.148 -19.452 1.00 65.69 272 HIS A N 1
ATOM 2276 C CA . HIS A 1 272 ? -1.279 10.252 -19.582 1.00 65.69 272 HIS A CA 1
ATOM 2277 C C . HIS A 1 272 ? -0.472 9.626 -18.435 1.00 65.69 272 HIS A C 1
ATOM 2279 O O . HIS A 1 272 ? 0.745 9.671 -18.506 1.00 65.69 272 HIS A O 1
ATOM 2285 N N . LEU A 1 273 ? -1.098 8.987 -17.437 1.00 70.56 273 LEU A N 1
ATOM 2286 C CA . LEU A 1 273 ? -0.364 8.427 -16.292 1.00 70.56 273 LEU A CA 1
ATOM 2287 C C . LEU A 1 273 ? 0.445 7.169 -16.632 1.00 70.56 273 LEU A C 1
ATOM 2289 O O . LEU A 1 273 ? -0.083 6.205 -17.197 1.00 70.56 273 LEU A O 1
ATOM 2293 N N . SER A 1 274 ? 1.700 7.114 -16.209 1.00 73.31 274 SER A N 1
ATOM 2294 C CA . SER A 1 274 ? 2.562 5.935 -16.259 1.00 73.31 274 SER A CA 1
ATOM 2295 C C . SER A 1 274 ? 2.027 4.774 -15.407 1.00 73.31 274 SER A C 1
ATOM 2297 O O . SER A 1 274 ? 1.169 4.933 -14.539 1.00 73.31 274 SER A O 1
ATOM 2299 N N . SER A 1 275 ? 2.552 3.561 -15.621 1.00 69.69 275 SER A N 1
ATOM 2300 C CA . SER A 1 275 ? 2.227 2.397 -14.776 1.00 69.69 275 SER A CA 1
ATOM 2301 C C . SER A 1 275 ? 2.592 2.620 -13.305 1.00 69.69 275 SER A C 1
ATOM 2303 O O . SER A 1 275 ? 1.947 2.066 -12.422 1.00 69.69 275 SER A O 1
ATOM 2305 N N . ARG A 1 276 ? 3.600 3.457 -13.037 1.00 75.69 276 ARG A N 1
ATOM 2306 C CA . ARG A 1 276 ? 4.056 3.818 -11.690 1.00 75.69 276 ARG A CA 1
ATOM 2307 C C . ARG A 1 276 ? 2.952 4.488 -10.876 1.00 75.69 276 ARG A C 1
ATOM 2309 O O . ARG A 1 276 ? 2.745 4.160 -9.712 1.00 75.69 276 ARG A O 1
ATOM 2316 N N . MET A 1 277 ? 2.211 5.374 -11.523 1.00 80.12 277 MET A N 1
ATOM 2317 C CA . MET A 1 277 ? 1.125 6.145 -10.928 1.00 80.12 277 MET A CA 1
ATOM 2318 C C . MET A 1 277 ? -0.061 5.274 -10.503 1.00 80.12 277 MET A C 1
ATOM 2320 O O . MET A 1 277 ? -0.736 5.581 -9.524 1.00 80.12 277 MET A O 1
ATOM 2324 N N . PHE A 1 278 ? -0.272 4.132 -11.167 1.00 75.75 278 PHE A N 1
ATOM 2325 C CA . PHE A 1 278 ? -1.277 3.153 -10.740 1.00 75.75 278 PHE A CA 1
ATOM 2326 C C . PHE A 1 278 ? -0.942 2.511 -9.404 1.00 75.75 278 PHE A C 1
ATOM 2328 O O . PHE A 1 278 ? -1.850 2.258 -8.617 1.00 75.75 278 PHE A O 1
ATOM 2335 N N . TYR A 1 279 ? 0.341 2.275 -9.131 1.00 80.75 279 TYR A N 1
ATOM 2336 C CA . TYR A 1 279 ? 0.752 1.764 -7.831 1.00 80.75 279 TYR A CA 1
ATOM 2337 C C . TYR A 1 279 ? 0.478 2.784 -6.729 1.00 80.75 279 TYR A C 1
ATOM 2339 O O . TYR A 1 279 ? -0.019 2.387 -5.688 1.00 80.75 279 TYR A O 1
ATOM 2347 N N . LEU A 1 280 ? 0.678 4.083 -6.979 1.00 84.06 280 LEU A N 1
ATOM 2348 C CA . LEU A 1 280 ? 0.329 5.137 -6.016 1.00 84.06 280 LEU A CA 1
ATOM 2349 C C . LEU A 1 280 ? -1.181 5.221 -5.764 1.00 84.06 280 LEU A C 1
ATOM 2351 O O . LEU A 1 280 ? -1.615 5.306 -4.616 1.00 84.06 280 LEU A O 1
ATOM 2355 N N . ILE A 1 281 ? -1.989 5.144 -6.827 1.00 79.06 281 ILE A N 1
ATOM 2356 C CA . ILE A 1 281 ? -3.452 5.083 -6.715 1.00 79.06 281 ILE A CA 1
ATOM 2357 C C . ILE A 1 281 ? -3.874 3.874 -5.873 1.00 79.06 281 ILE A C 1
ATOM 2359 O O . ILE A 1 281 ? -4.715 3.991 -4.987 1.00 79.06 281 ILE A O 1
ATOM 2363 N N . TYR A 1 282 ? -3.268 2.718 -6.122 1.00 80.06 282 TYR A N 1
ATOM 2364 C CA . TYR A 1 282 ? -3.590 1.495 -5.405 1.00 80.06 282 TYR A CA 1
ATOM 2365 C C . TYR A 1 282 ? -3.108 1.514 -3.947 1.00 80.06 282 TYR A C 1
ATOM 2367 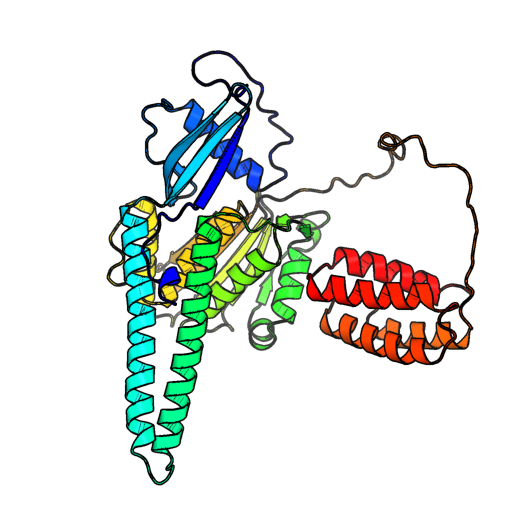O O . TYR A 1 282 ? -3.873 1.146 -3.061 1.00 80.06 282 TYR A O 1
ATOM 2375 N N . THR A 1 283 ? -1.903 2.027 -3.676 1.00 85.88 283 THR A N 1
ATOM 2376 C CA . THR A 1 283 ? -1.401 2.285 -2.318 1.00 85.88 283 THR A CA 1
ATOM 2377 C C . THR A 1 283 ? -2.402 3.124 -1.537 1.00 85.88 283 THR A C 1
ATOM 2379 O O . THR A 1 283 ? -2.793 2.725 -0.443 1.00 85.88 283 THR A O 1
ATOM 2382 N N . ARG A 1 284 ? -2.891 4.228 -2.115 1.00 84.12 284 ARG A N 1
ATOM 2383 C CA . ARG A 1 284 ? -3.907 5.072 -1.479 1.00 84.12 284 ARG A CA 1
ATOM 2384 C C . ARG A 1 284 ? -5.176 4.289 -1.134 1.00 84.12 284 ARG A C 1
ATOM 2386 O O . ARG A 1 284 ? -5.617 4.331 0.009 1.00 84.12 284 ARG A O 1
ATOM 2393 N N . LEU A 1 285 ? -5.727 3.539 -2.090 1.00 77.56 285 LEU A N 1
ATOM 2394 C CA . LEU A 1 285 ? -6.941 2.741 -1.875 1.00 77.56 285 LEU A CA 1
ATOM 2395 C C . LEU A 1 285 ? -6.764 1.687 -0.773 1.00 77.56 285 LEU A C 1
ATOM 2397 O O . LEU A 1 285 ? -7.686 1.469 0.011 1.00 77.56 285 LEU A O 1
ATOM 2401 N N . ILE A 1 286 ? -5.591 1.050 -0.685 1.00 80.88 286 ILE A N 1
ATOM 2402 C CA . ILE A 1 286 ? -5.271 0.116 0.403 1.00 80.88 286 ILE A CA 1
ATOM 2403 C C . ILE A 1 286 ? -5.276 0.844 1.750 1.00 80.88 286 ILE A C 1
ATOM 2405 O O . ILE A 1 286 ? -5.890 0.362 2.697 1.00 80.88 286 ILE A O 1
ATOM 2409 N N . VAL A 1 287 ? -4.610 1.994 1.848 1.00 84.25 287 VAL A N 1
ATOM 2410 C CA . VAL A 1 287 ? -4.495 2.749 3.107 1.00 84.25 287 VAL A CA 1
ATOM 2411 C C . VAL A 1 287 ? -5.851 3.258 3.579 1.00 84.25 287 VAL A C 1
ATOM 2413 O O . VAL A 1 287 ? -6.200 3.072 4.743 1.00 84.25 287 VAL A O 1
ATOM 2416 N N . GLU A 1 288 ? -6.656 3.798 2.666 1.00 76.88 288 GLU A N 1
ATOM 2417 C CA . GLU A 1 288 ? -8.039 4.183 2.955 1.00 76.88 288 GLU A CA 1
ATOM 2418 C C . GLU A 1 288 ? -8.870 2.984 3.409 1.00 76.88 288 GLU A C 1
ATOM 2420 O O . GLU A 1 288 ? -9.723 3.105 4.289 1.00 76.88 288 GLU A O 1
ATOM 2425 N N . LYS A 1 289 ? -8.600 1.793 2.858 1.00 74.62 289 LYS A N 1
ATOM 2426 C CA . LYS A 1 289 ? -9.290 0.578 3.279 1.00 74.62 289 LYS A CA 1
ATOM 2427 C C . LYS A 1 289 ? -8.902 0.110 4.669 1.00 74.62 289 LYS A C 1
ATOM 2429 O O . LYS A 1 289 ? -9.759 -0.346 5.421 1.00 74.62 289 LYS A O 1
ATOM 2434 N N . LEU A 1 290 ? -7.635 0.280 5.009 1.00 76.62 290 LEU A N 1
ATOM 2435 C CA . LEU A 1 290 ? -7.117 0.131 6.359 1.00 76.62 290 LEU A CA 1
ATOM 2436 C C . LEU A 1 290 ? -7.557 1.280 7.278 1.00 76.62 290 LEU A C 1
ATOM 2438 O O . LEU A 1 290 ? -7.068 1.350 8.397 1.00 76.62 290 LEU A O 1
ATOM 2442 N N . GLY A 1 291 ? -8.447 2.168 6.808 1.00 72.25 291 GLY A N 1
ATOM 2443 C CA . GLY A 1 291 ? -9.035 3.313 7.507 1.00 72.25 291 GLY A CA 1
ATOM 2444 C C . GLY A 1 291 ? -8.027 4.383 7.929 1.00 72.25 291 GLY A C 1
ATOM 2445 O O . GLY A 1 291 ? -8.281 5.117 8.886 1.00 72.25 291 GLY A O 1
ATOM 2446 N N . GLY A 1 292 ? -6.893 4.445 7.234 1.00 77.19 292 GLY A N 1
ATOM 2447 C CA . GLY A 1 292 ? -5.942 5.542 7.318 1.00 77.19 292 GLY A CA 1
ATOM 2448 C C . GLY A 1 292 ? -6.125 6.557 6.195 1.00 77.19 292 GLY A C 1
ATOM 2449 O O . GLY A 1 292 ? -6.965 6.409 5.309 1.00 77.19 292 GLY A O 1
ATOM 2450 N N . GLU A 1 293 ? -5.288 7.582 6.222 1.00 83.62 293 GLU A N 1
ATOM 2451 C CA . GLU A 1 293 ? -5.114 8.553 5.149 1.00 83.62 293 GLU A CA 1
ATOM 2452 C C . GLU A 1 293 ? -3.736 8.364 4.512 1.00 83.62 293 GLU A C 1
ATOM 2454 O O . GLU A 1 293 ? -2.756 8.056 5.195 1.00 83.62 293 GLU A O 1
ATOM 2459 N N . PHE A 1 294 ? -3.668 8.531 3.192 1.00 87.50 294 PHE A N 1
ATOM 2460 C CA . PHE A 1 294 ? -2.417 8.500 2.446 1.00 87.50 294 PHE A CA 1
ATOM 2461 C C . PHE A 1 294 ? -2.217 9.824 1.719 1.00 87.50 294 PHE A C 1
ATOM 2463 O O . PHE A 1 294 ? -3.056 10.219 0.903 1.00 87.50 294 PHE A O 1
ATOM 2470 N N . THR A 1 295 ? -1.093 10.482 1.986 1.00 87.12 295 THR A N 1
ATOM 2471 C CA . THR A 1 295 ? -0.723 11.745 1.344 1.00 87.12 295 THR A CA 1
ATOM 2472 C C . THR A 1 295 ? 0.602 11.590 0.611 1.00 87.12 295 THR A C 1
ATOM 2474 O O . THR A 1 295 ? 1.501 10.865 1.034 1.00 87.12 295 THR A O 1
ATOM 2477 N N . ILE A 1 296 ? 0.722 12.267 -0.529 1.00 88.69 296 ILE A N 1
ATOM 2478 C CA . ILE A 1 296 ? 1.971 12.364 -1.277 1.00 88.69 296 ILE A CA 1
ATOM 2479 C C . ILE A 1 296 ? 2.080 13.764 -1.877 1.00 88.69 296 ILE A C 1
ATOM 2481 O O . ILE A 1 296 ? 1.229 14.212 -2.650 1.00 88.69 296 ILE A O 1
ATOM 2485 N N . THR A 1 297 ? 3.121 14.487 -1.483 1.00 86.31 297 THR A N 1
ATOM 2486 C CA . THR A 1 297 ? 3.327 15.884 -1.866 1.00 86.31 297 THR A CA 1
ATOM 2487 C C . THR A 1 297 ? 4.764 16.118 -2.299 1.00 86.31 297 THR A C 1
ATOM 2489 O O . THR A 1 297 ? 5.693 15.473 -1.817 1.00 86.31 297 THR A O 1
ATOM 2492 N N . ILE A 1 298 ? 4.937 17.038 -3.245 1.00 86.12 298 ILE A N 1
ATOM 2493 C CA . ILE A 1 298 ? 6.249 17.503 -3.684 1.00 86.12 298 ILE A CA 1
ATOM 2494 C C . ILE A 1 298 ? 6.303 19.007 -3.470 1.00 86.12 298 ILE A C 1
ATOM 2496 O O . ILE A 1 298 ? 5.488 19.742 -4.028 1.00 86.12 298 ILE A O 1
ATOM 2500 N N . ASP A 1 299 ? 7.290 19.446 -2.699 1.00 82.19 299 ASP A N 1
ATOM 2501 C CA . ASP A 1 299 ? 7.622 20.853 -2.514 1.00 82.19 299 ASP A CA 1
ATOM 2502 C C . ASP A 1 299 ? 8.851 21.226 -3.365 1.00 82.19 299 ASP A C 1
ATOM 2504 O O . ASP A 1 299 ? 9.773 20.422 -3.536 1.00 82.19 299 ASP A O 1
ATOM 2508 N N . LYS A 1 300 ? 8.842 22.445 -3.921 1.00 72.94 300 LYS A N 1
ATOM 2509 C CA . LYS A 1 300 ? 9.889 23.010 -4.789 1.00 72.94 300 LYS A CA 1
ATOM 2510 C C . LYS A 1 300 ? 10.552 24.273 -4.216 1.00 72.94 300 LYS A C 1
ATOM 2512 O O . LYS A 1 300 ? 11.217 24.986 -4.963 1.00 72.94 300 LYS A O 1
ATOM 2517 N N . LEU A 1 301 ? 10.359 24.601 -2.935 1.00 62.44 301 LEU A N 1
ATOM 2518 C CA . LEU A 1 301 ? 10.776 25.900 -2.381 1.00 62.44 301 LEU A CA 1
ATOM 2519 C C . LEU A 1 301 ? 12.294 26.186 -2.423 1.00 62.44 301 LEU A C 1
ATOM 2521 O O . LEU A 1 301 ? 12.676 27.349 -2.549 1.00 62.44 301 LEU A O 1
ATOM 2525 N N . SER A 1 302 ? 13.166 25.175 -2.344 1.00 58.38 302 SER A N 1
ATOM 2526 C CA . SER A 1 302 ? 14.633 25.365 -2.408 1.00 58.38 302 SER A CA 1
ATOM 2527 C C . SER A 1 302 ? 15.390 24.119 -2.871 1.00 58.38 302 SER A C 1
ATOM 2529 O O . SER A 1 302 ? 16.295 24.232 -3.690 1.00 58.38 302 SER A O 1
ATOM 2531 N N . ASN A 1 303 ? 14.947 22.949 -2.418 1.00 69.44 303 ASN A N 1
ATOM 2532 C CA . ASN A 1 303 ? 15.272 21.633 -2.957 1.00 69.44 303 ASN A CA 1
ATOM 2533 C C . ASN A 1 303 ? 13.969 20.903 -3.270 1.00 69.44 303 ASN A C 1
ATOM 2535 O O . ASN A 1 303 ? 12.914 21.251 -2.732 1.00 69.44 303 ASN A O 1
ATOM 2539 N N . TYR A 1 304 ? 14.040 19.872 -4.103 1.00 79.38 304 TYR A N 1
ATOM 2540 C CA . TYR A 1 304 ? 12.908 18.979 -4.275 1.00 79.38 304 TYR A CA 1
ATOM 2541 C C . TYR A 1 304 ? 12.765 18.105 -3.033 1.00 79.38 304 TYR A C 1
ATOM 2543 O O . TYR A 1 304 ? 13.639 17.288 -2.725 1.00 79.38 304 TYR A O 1
ATOM 2551 N N . ARG A 1 305 ? 11.648 18.290 -2.330 1.00 87.75 305 ARG A N 1
ATOM 2552 C CA . ARG A 1 305 ? 11.273 17.479 -1.176 1.00 87.75 305 ARG A CA 1
ATOM 2553 C C . ARG A 1 305 ? 10.025 16.679 -1.512 1.00 87.75 305 ARG A C 1
ATOM 2555 O O . ARG A 1 305 ? 8.969 17.263 -1.740 1.00 87.75 305 ARG A O 1
ATOM 2562 N N . LEU A 1 306 ? 10.158 15.358 -1.563 1.00 89.12 306 LEU A N 1
ATOM 2563 C CA . LEU A 1 306 ? 9.042 14.427 -1.673 1.00 89.12 306 LEU A CA 1
ATOM 2564 C C . LEU A 1 306 ? 8.669 13.968 -0.264 1.00 89.12 306 LEU A C 1
ATOM 2566 O O . LEU A 1 306 ? 9.484 13.361 0.429 1.00 89.12 306 LEU A O 1
ATOM 2570 N N . LEU A 1 307 ? 7.430 14.244 0.125 1.00 91.31 307 LEU A N 1
ATOM 2571 C CA . LEU A 1 307 ? 6.857 13.839 1.398 1.00 91.31 307 LEU A CA 1
ATOM 2572 C C . LEU A 1 307 ? 5.721 12.851 1.140 1.00 91.31 307 LEU A C 1
ATOM 2574 O O . LEU A 1 307 ? 4.779 13.177 0.415 1.00 91.31 307 LEU A O 1
ATOM 2578 N N . VAL A 1 308 ? 5.806 11.663 1.731 1.00 93.25 308 VAL A N 1
ATOM 2579 C CA . VAL A 1 308 ? 4.752 10.642 1.673 1.00 93.25 308 VAL A CA 1
ATOM 2580 C C . VAL A 1 308 ? 4.352 10.265 3.087 1.00 93.25 308 VAL A C 1
ATOM 2582 O O . VAL A 1 308 ? 5.226 9.971 3.896 1.00 93.25 308 VAL A O 1
ATOM 2585 N N . GLU A 1 309 ? 3.060 10.252 3.397 1.00 93.81 309 GLU A N 1
ATOM 2586 C CA . GLU A 1 309 ? 2.584 9.946 4.746 1.00 93.81 309 GLU A CA 1
ATOM 2587 C C . GLU A 1 309 ? 1.481 8.890 4.722 1.00 93.81 309 GLU A C 1
ATOM 2589 O O . GLU A 1 309 ? 0.543 8.960 3.929 1.00 93.81 309 GLU A O 1
ATOM 2594 N N . TRP A 1 310 ? 1.595 7.927 5.634 1.00 93.94 310 TRP A N 1
ATOM 2595 C CA . TRP A 1 310 ? 0.518 7.037 6.040 1.00 93.94 310 TRP A CA 1
ATOM 2596 C C . TRP A 1 310 ? 0.078 7.455 7.432 1.00 93.94 310 TRP A C 1
ATOM 2598 O O . TRP A 1 310 ? 0.870 7.420 8.375 1.00 93.94 310 TRP A O 1
ATOM 2608 N N . ILE A 1 311 ? -1.180 7.847 7.557 1.00 88.56 311 ILE A N 1
ATOM 2609 C CA . ILE A 1 311 ? -1.732 8.427 8.774 1.00 88.56 311 ILE A CA 1
ATOM 2610 C C . ILE A 1 311 ? -2.813 7.478 9.272 1.00 88.56 311 ILE A C 1
ATOM 2612 O O . ILE A 1 311 ? -3.844 7.316 8.624 1.00 88.56 311 ILE A O 1
ATOM 2616 N N . PHE A 1 312 ? -2.585 6.840 10.416 1.00 85.56 312 PHE A N 1
ATOM 2617 C CA . PHE A 1 312 ? -3.521 5.879 10.990 1.00 85.56 312 PHE A CA 1
ATOM 2618 C C . PHE A 1 312 ? -4.026 6.322 12.362 1.00 85.56 312 PHE A C 1
ATOM 2620 O O . PHE A 1 312 ? -3.257 6.867 13.162 1.00 85.56 312 PHE A O 1
ATOM 2627 N N . PRO A 1 313 ? -5.300 6.043 12.687 1.00 78.12 313 PRO A N 1
ATOM 2628 C CA . PRO A 1 313 ? -5.744 6.086 14.071 1.00 78.12 313 PRO A CA 1
ATOM 2629 C C . PRO A 1 313 ? -5.010 5.006 14.877 1.00 78.12 313 PRO A C 1
ATOM 2631 O O . PRO A 1 313 ? -4.777 3.901 14.381 1.00 78.12 313 PRO A O 1
ATOM 2634 N N . PHE A 1 314 ? -4.662 5.318 16.123 1.00 79.94 314 PHE A N 1
ATOM 2635 C CA . PHE A 1 314 ? -4.001 4.390 17.038 1.00 79.94 314 PHE A CA 1
ATOM 2636 C C . PHE A 1 314 ? -4.802 4.215 18.326 1.00 79.94 314 PHE A C 1
ATOM 2638 O O . PHE A 1 314 ? -5.699 4.998 18.641 1.00 79.94 314 PHE A O 1
ATOM 2645 N N . ILE A 1 315 ? -4.468 3.161 19.064 1.00 78.81 315 ILE A N 1
ATOM 2646 C CA . ILE A 1 315 ? -5.036 2.851 20.370 1.00 78.81 315 ILE A CA 1
ATOM 2647 C C . ILE A 1 315 ? -3.915 2.970 21.399 1.00 78.81 315 ILE A C 1
ATOM 2649 O O . ILE A 1 315 ? -2.877 2.322 21.261 1.00 78.81 315 ILE A O 1
ATOM 2653 N N . GLU A 1 316 ? -4.141 3.772 22.436 1.00 77.81 316 GLU A N 1
ATOM 2654 C CA . GLU A 1 316 ? -3.327 3.737 23.650 1.00 77.81 316 GLU A CA 1
ATOM 2655 C C . GLU A 1 316 ? -3.838 2.611 24.546 1.00 77.81 316 GLU A C 1
ATOM 2657 O O . GLU A 1 316 ? -4.941 2.681 25.104 1.00 77.81 316 GLU A O 1
ATOM 2662 N N . GLU A 1 317 ? -3.043 1.561 24.713 1.00 68.69 317 GLU A N 1
ATOM 2663 C CA . GLU A 1 317 ? -3.286 0.595 25.771 1.00 68.69 317 GLU A CA 1
ATOM 2664 C C . GLU A 1 317 ? -2.965 1.286 27.101 1.00 68.69 317 GLU A C 1
ATOM 2666 O O . GLU A 1 317 ? -1.813 1.475 27.487 1.00 68.69 317 GLU A O 1
ATOM 2671 N N . LYS A 1 318 ? -3.999 1.732 27.825 1.00 50.03 318 LYS A N 1
ATOM 2672 C CA . LYS A 1 318 ? -3.796 2.224 29.190 1.00 50.03 318 LYS A CA 1
ATOM 2673 C C . LYS A 1 318 ? -3.118 1.119 29.987 1.00 50.03 318 LYS A C 1
ATOM 2675 O O . LYS A 1 318 ? -3.693 0.042 30.135 1.00 50.03 318 LYS A O 1
ATOM 2680 N N . ASN A 1 319 ? -1.946 1.421 30.546 1.00 38.66 319 ASN A N 1
ATOM 2681 C CA . ASN A 1 319 ? -1.336 0.625 31.602 1.00 38.66 319 ASN A CA 1
ATOM 2682 C C . ASN A 1 319 ? -2.402 0.375 32.676 1.00 38.66 319 ASN A C 1
ATOM 2684 O O . ASN A 1 319 ? -2.723 1.263 33.467 1.00 38.66 319 ASN A O 1
ATOM 2688 N N . ILE A 1 320 ? -2.964 -0.832 32.708 1.00 34.50 320 ILE A N 1
ATOM 2689 C CA . ILE A 1 320 ? -3.691 -1.328 33.872 1.00 34.50 320 ILE A CA 1
ATOM 2690 C C . ILE A 1 320 ? -2.607 -1.670 34.893 1.00 34.50 320 ILE A C 1
ATOM 2692 O O . ILE A 1 320 ? -2.242 -2.827 35.085 1.00 34.50 320 ILE A O 1
ATOM 2696 N N . SER A 1 321 ? -2.035 -0.640 35.512 1.00 34.06 321 SER A N 1
ATOM 2697 C CA . SER A 1 321 ? -1.353 -0.796 36.783 1.00 34.06 321 SER A CA 1
ATOM 2698 C C . SER A 1 321 ? -2.432 -0.945 37.858 1.00 34.06 321 SER A C 1
ATOM 2700 O O . SER A 1 321 ? -3.230 -0.047 38.111 1.00 34.06 321 SER A O 1
ATOM 2702 N N . ASP A 1 322 ? -2.490 -2.141 38.439 1.00 32.78 322 ASP A N 1
ATOM 2703 C CA . ASP A 1 322 ? -3.083 -2.432 39.744 1.00 32.78 322 ASP A CA 1
ATOM 2704 C C . ASP A 1 322 ? -4.514 -1.922 40.000 1.00 32.78 322 ASP A C 1
ATOM 2706 O O . ASP A 1 322 ? -4.757 -1.142 40.915 1.00 32.78 322 ASP A O 1
ATOM 2710 N N . SER A 1 323 ? -5.505 -2.391 39.234 1.00 28.78 323 SER A N 1
ATOM 2711 C CA . SER A 1 323 ? -6.854 -2.714 39.758 1.00 28.78 323 SER A CA 1
ATOM 2712 C C . SER A 1 323 ? -7.820 -3.136 38.648 1.00 28.78 323 SER A C 1
ATOM 2714 O O . SER A 1 323 ? -8.557 -2.323 38.100 1.00 28.78 323 SER A O 1
ATOM 2716 N N . LYS A 1 324 ? -7.838 -4.440 38.347 1.00 31.48 324 LYS A N 1
ATOM 2717 C CA . LYS A 1 324 ? -9.038 -5.278 38.122 1.00 31.48 324 LYS A CA 1
ATOM 2718 C C . LYS A 1 324 ? -8.614 -6.595 37.483 1.00 31.48 324 LYS A C 1
ATOM 2720 O O . LYS A 1 324 ? -8.674 -6.804 36.280 1.00 31.48 324 LYS A O 1
ATOM 2725 N N . LEU A 1 325 ? -8.233 -7.506 38.368 1.00 33.72 325 LEU A N 1
ATOM 2726 C CA . LEU A 1 325 ? -8.218 -8.949 38.147 1.00 33.72 325 LEU A CA 1
ATOM 2727 C C . LEU A 1 325 ? -9.639 -9.555 38.243 1.00 33.72 325 LEU A C 1
ATOM 2729 O O . LEU A 1 325 ? -9.783 -10.760 38.417 1.00 33.72 325 LEU A O 1
ATOM 2733 N N . GLU A 1 326 ? -10.703 -8.752 38.130 1.00 32.34 326 GLU A N 1
ATOM 2734 C CA . GLU A 1 326 ? -12.089 -9.202 38.291 1.00 32.34 326 GLU A CA 1
ATOM 2735 C C . GLU A 1 326 ? -13.015 -8.460 37.305 1.00 32.34 326 GLU A C 1
ATOM 2737 O O . GLU A 1 326 ? -13.030 -7.230 37.292 1.00 32.34 326 GLU A O 1
ATOM 2742 N N . ALA A 1 327 ? -13.792 -9.236 36.530 1.00 32.25 327 ALA A N 1
ATOM 2743 C CA . ALA A 1 327 ? -14.661 -8.873 35.389 1.00 32.25 327 ALA A CA 1
ATOM 2744 C C . ALA A 1 327 ? -13.893 -8.613 34.074 1.00 32.25 327 ALA A C 1
ATOM 2746 O O . ALA A 1 327 ? -13.485 -7.498 33.797 1.00 32.25 327 ALA A O 1
ATOM 2747 N N . ASP A 1 328 ? -13.525 -9.641 33.300 1.00 28.98 328 ASP A N 1
ATOM 2748 C CA . ASP A 1 328 ? -14.439 -10.283 32.336 1.00 28.98 328 ASP A CA 1
ATOM 2749 C C . ASP A 1 328 ? -14.274 -11.818 32.246 1.00 28.98 328 ASP A C 1
ATOM 2751 O O . ASP A 1 328 ? -14.116 -12.424 31.186 1.00 28.98 328 ASP A O 1
ATOM 2755 N N . GLN A 1 329 ? -14.381 -12.498 33.391 1.00 32.78 329 GLN A N 1
ATOM 2756 C CA . GLN A 1 329 ? -14.805 -13.903 33.420 1.00 32.78 329 GLN A CA 1
ATOM 2757 C C . GLN A 1 329 ? -16.336 -13.986 33.468 1.00 32.78 329 GLN A C 1
ATOM 2759 O O . GLN A 1 329 ? -16.907 -14.297 34.515 1.00 32.78 329 GLN A O 1
ATOM 2764 N N . SER A 1 330 ? -17.029 -13.725 32.358 1.00 34.94 330 SER A N 1
ATOM 2765 C CA . SER A 1 330 ? -18.468 -14.026 32.301 1.00 34.94 330 SER A CA 1
ATOM 2766 C C . SER A 1 330 ? -19.050 -14.238 30.903 1.00 34.94 330 SER A C 1
ATOM 2768 O O . SER A 1 330 ? -20.057 -13.625 30.590 1.00 34.94 330 SER A O 1
ATOM 2770 N N . VAL A 1 331 ? -18.475 -15.155 30.119 1.00 29.05 331 VAL A N 1
ATOM 2771 C CA . VAL A 1 331 ? -19.161 -16.095 29.198 1.00 29.05 331 VAL A CA 1
ATOM 2772 C C . VAL A 1 331 ? -18.134 -17.229 29.012 1.00 29.05 331 VAL A C 1
ATOM 2774 O O . VAL A 1 331 ? -17.072 -16.990 28.463 1.00 29.05 331 VAL A O 1
ATOM 2777 N N . ASP A 1 332 ? -18.193 -18.405 29.631 1.00 27.81 332 ASP A N 1
ATOM 2778 C CA . ASP A 1 332 ? -19.237 -19.415 29.546 1.00 27.81 332 ASP A CA 1
ATOM 2779 C C . ASP A 1 332 ? -19.114 -20.339 30.781 1.00 27.81 332 ASP A C 1
ATOM 2781 O O . ASP A 1 332 ? -18.110 -21.030 30.994 1.00 27.81 332 ASP A O 1
ATOM 2785 N N . LYS A 1 333 ? -20.100 -20.296 31.682 1.00 29.80 333 LYS A N 1
ATOM 2786 C CA . LYS A 1 333 ? -20.134 -21.126 32.896 1.00 29.80 333 LYS A CA 1
ATOM 2787 C C . LYS A 1 333 ? -20.734 -22.484 32.550 1.00 29.80 333 LYS A C 1
ATOM 2789 O O . LYS A 1 333 ? -21.877 -22.718 32.911 1.00 29.80 333 LYS A O 1
ATOM 2794 N N . ASN A 1 334 ? -19.989 -23.355 31.867 1.00 28.08 334 ASN A N 1
ATOM 2795 C CA . ASN A 1 334 ? -20.309 -24.788 31.806 1.00 28.08 334 ASN A CA 1
ATOM 2796 C C . ASN A 1 334 ? -19.177 -25.671 31.249 1.00 28.08 334 ASN A C 1
ATOM 2798 O O . ASN A 1 334 ? -19.452 -26.597 30.510 1.00 28.08 334 ASN A O 1
ATOM 2802 N N . GLU A 1 335 ? -17.909 -25.465 31.631 1.00 28.19 335 GLU A N 1
ATOM 2803 C CA . GLU A 1 335 ? -16.880 -26.503 31.388 1.00 28.19 335 GLU A CA 1
ATOM 2804 C C . GLU A 1 335 ? -15.667 -26.456 32.342 1.00 28.19 335 GLU A C 1
ATOM 2806 O O . GLU A 1 335 ? -14.567 -26.897 32.029 1.00 28.19 335 GLU A O 1
ATOM 2811 N N . LYS A 1 336 ? -15.859 -25.976 33.580 1.00 29.89 336 LYS A N 1
ATOM 2812 C CA . LYS A 1 336 ? -14.893 -26.184 34.678 1.00 29.89 336 LYS A CA 1
ATOM 2813 C C . LYS A 1 336 ? -15.366 -27.304 35.601 1.00 29.89 336 LYS A C 1
ATOM 2815 O O . LYS A 1 336 ? -15.734 -27.078 36.751 1.00 29.89 336 LYS A O 1
ATOM 2820 N N . LYS A 1 337 ? -15.321 -28.537 35.098 1.00 25.92 337 LYS A N 1
ATOM 2821 C CA . LYS A 1 337 ? -15.118 -29.721 35.938 1.00 25.92 337 LYS A CA 1
ATOM 2822 C C . LYS A 1 337 ? -13.786 -30.343 35.545 1.00 25.92 337 LYS A C 1
ATOM 2824 O O . LYS A 1 337 ? -13.686 -31.044 34.552 1.00 25.92 337 LYS A O 1
ATOM 2829 N N . THR A 1 338 ? -12.788 -30.028 36.364 1.00 31.48 338 THR A N 1
ATOM 2830 C CA . THR A 1 338 ? -11.722 -30.948 36.760 1.00 31.48 338 THR A CA 1
ATOM 2831 C C . THR A 1 338 ? -10.991 -31.655 35.620 1.00 31.48 338 THR A C 1
ATOM 2833 O O . THR A 1 338 ? -11.361 -32.756 35.248 1.00 31.48 338 THR A O 1
ATOM 2836 N N . LEU A 1 339 ? -9.878 -31.074 35.176 1.00 27.03 339 LEU A N 1
ATOM 2837 C CA . LEU A 1 339 ? -8.647 -31.806 34.851 1.00 27.03 339 LEU A CA 1
ATOM 2838 C C . LEU A 1 339 ? -7.472 -30.850 35.098 1.00 27.03 339 LEU A C 1
ATOM 2840 O O . LEU A 1 339 ? -6.769 -30.406 34.197 1.00 27.03 339 LEU A O 1
ATOM 2844 N N . ALA A 1 340 ? -7.270 -30.535 36.379 1.00 28.53 340 ALA A N 1
ATOM 2845 C CA . ALA A 1 340 ? -5.923 -30.343 36.883 1.00 28.53 340 ALA A CA 1
ATOM 2846 C C . ALA A 1 340 ? -5.194 -31.683 36.699 1.00 28.53 340 ALA A C 1
ATOM 2848 O O . ALA A 1 340 ? -5.228 -32.549 37.567 1.00 28.53 340 ALA A O 1
ATOM 2849 N N . ILE A 1 341 ? -4.607 -31.882 35.522 1.00 29.45 341 ILE A N 1
ATOM 2850 C CA . ILE A 1 341 ? -3.459 -32.762 35.375 1.00 29.45 341 ILE A CA 1
ATOM 2851 C C . ILE A 1 341 ? -2.303 -31.819 35.101 1.00 29.45 341 ILE A C 1
ATOM 2853 O O . ILE A 1 341 ? -2.090 -31.366 33.978 1.00 29.45 341 ILE A O 1
ATOM 2857 N N . GLU A 1 342 ? -1.569 -31.509 36.165 1.00 32.84 342 GLU A N 1
ATOM 2858 C CA . GLU A 1 342 ? -0.156 -31.179 36.069 1.00 32.84 342 GLU A CA 1
ATOM 2859 C C . GLU A 1 342 ? 0.561 -32.353 35.385 1.00 32.84 342 GLU A C 1
ATOM 2861 O O . GLU A 1 342 ? 1.208 -33.173 36.028 1.00 32.84 342 GLU A O 1
ATOM 2866 N N . ASN A 1 343 ? 0.477 -32.453 34.061 1.00 32.50 343 ASN A N 1
ATOM 2867 C CA . ASN A 1 343 ? 1.475 -33.194 33.315 1.00 32.50 343 ASN A CA 1
ATOM 2868 C C . ASN A 1 343 ? 2.640 -32.228 33.147 1.00 32.50 343 ASN A C 1
ATOM 2870 O O . ASN A 1 343 ? 2.803 -31.593 32.109 1.00 32.50 343 ASN A O 1
ATOM 2874 N N . LYS A 1 344 ? 3.453 -32.109 34.206 1.00 44.81 344 LYS A N 1
ATOM 2875 C CA . LYS A 1 344 ? 4.856 -31.717 34.066 1.00 44.81 344 LYS A CA 1
ATOM 2876 C C . LYS A 1 344 ? 5.503 -32.771 33.171 1.00 44.81 344 LYS A C 1
ATOM 2878 O O . LYS A 1 344 ? 6.093 -33.728 33.668 1.00 44.81 344 LYS A O 1
ATOM 2883 N N . ILE A 1 345 ? 5.365 -32.623 31.855 1.00 49.47 345 ILE A N 1
ATOM 2884 C CA . ILE A 1 345 ? 6.229 -33.315 30.909 1.00 49.47 345 ILE A CA 1
ATOM 2885 C C . ILE A 1 345 ? 7.611 -32.715 31.153 1.00 49.47 345 ILE A C 1
ATOM 2887 O O . ILE A 1 345 ? 7.964 -31.652 30.649 1.00 49.47 345 ILE A O 1
ATOM 2891 N N . LYS A 1 346 ? 8.372 -33.354 32.045 1.00 64.19 346 LYS A N 1
ATOM 2892 C CA . LYS A 1 346 ? 9.783 -33.051 32.235 1.00 64.19 346 LYS A CA 1
ATOM 2893 C C . LYS A 1 346 ? 10.500 -33.595 31.012 1.00 64.19 346 LYS A C 1
ATOM 2895 O O . LYS A 1 346 ? 10.826 -34.777 30.960 1.00 64.19 346 LYS A O 1
ATOM 2900 N N . TYR A 1 347 ? 10.724 -32.730 30.030 1.00 75.44 347 TYR A N 1
ATOM 2901 C CA . TYR A 1 347 ? 11.622 -33.036 28.926 1.00 75.44 347 TYR A CA 1
ATOM 2902 C C . TYR A 1 347 ? 12.975 -33.518 29.482 1.00 75.44 347 TYR A C 1
ATOM 2904 O O . TYR A 1 347 ? 13.455 -32.958 30.482 1.00 75.44 347 TYR A O 1
ATOM 2912 N N . PRO A 1 348 ? 13.611 -34.530 28.862 1.00 80.12 348 PRO A N 1
ATOM 2913 C CA . PRO A 1 348 ? 14.954 -34.951 29.235 1.00 80.12 348 PRO A CA 1
ATOM 2914 C C . PRO A 1 348 ? 15.907 -33.755 29.344 1.00 80.12 348 PRO A C 1
ATOM 2916 O O . PRO A 1 348 ? 15.798 -32.782 28.597 1.00 80.12 348 PRO A O 1
ATOM 2919 N N . LEU A 1 349 ? 16.846 -33.803 30.293 1.00 78.06 349 LEU A N 1
ATOM 2920 C CA . LEU A 1 349 ? 17.783 -32.697 30.531 1.00 78.06 349 LEU A CA 1
ATOM 2921 C C . LEU A 1 349 ? 18.584 -32.337 29.269 1.00 78.06 349 LEU A C 1
ATOM 2923 O O . LEU A 1 349 ? 18.818 -31.161 29.008 1.00 78.06 349 LEU A O 1
ATOM 2927 N N . GLU A 1 350 ? 18.964 -33.341 28.483 1.00 80.31 350 GLU A N 1
ATOM 2928 C CA . GLU A 1 350 ? 19.668 -33.173 27.207 1.00 80.31 350 GLU A CA 1
ATOM 2929 C C . GLU A 1 350 ? 18.816 -32.405 26.194 1.00 80.31 350 GLU A C 1
ATOM 2931 O O . GLU A 1 350 ? 19.272 -31.404 25.649 1.00 80.31 350 GLU A O 1
ATOM 2936 N N . LEU A 1 351 ? 17.541 -32.783 26.052 1.00 82.75 351 LEU A N 1
ATOM 2937 C CA . LEU A 1 351 ? 16.581 -32.101 25.187 1.00 82.75 351 LEU A CA 1
ATOM 2938 C C . LEU A 1 351 ? 16.392 -30.634 25.603 1.00 82.75 351 LEU A C 1
ATOM 2940 O O . LEU A 1 351 ? 16.446 -29.736 24.768 1.00 82.75 351 LEU A O 1
ATOM 2944 N N . ARG A 1 352 ? 16.237 -30.363 26.907 1.00 81.88 352 ARG A N 1
ATOM 2945 C CA . ARG A 1 352 ? 16.118 -28.986 27.425 1.00 81.88 352 ARG A CA 1
ATOM 2946 C C . ARG A 1 352 ? 17.366 -28.149 27.140 1.00 81.88 352 ARG A C 1
ATOM 2948 O O . ARG A 1 352 ? 17.236 -26.981 26.784 1.00 81.88 352 ARG A O 1
ATOM 2955 N N . ARG A 1 353 ? 18.561 -28.736 27.266 1.00 80.81 353 ARG A N 1
ATOM 2956 C CA . ARG A 1 353 ? 19.837 -28.061 26.972 1.00 80.81 353 ARG A CA 1
ATOM 2957 C C . ARG A 1 353 ? 19.997 -27.751 25.489 1.00 80.81 353 ARG A C 1
ATOM 2959 O O . ARG A 1 353 ? 20.404 -26.641 25.163 1.00 80.81 353 ARG A O 1
ATOM 2966 N N . GLU A 1 354 ? 19.654 -28.684 24.606 1.00 84.12 354 GLU A N 1
ATOM 2967 C CA . GLU A 1 354 ? 19.700 -28.446 23.159 1.00 84.12 354 GLU A CA 1
ATOM 2968 C C . GLU A 1 354 ? 18.682 -27.376 22.730 1.00 84.12 354 GLU A C 1
ATOM 2970 O O . GLU A 1 354 ? 19.025 -26.473 21.964 1.00 84.12 354 GLU A O 1
ATOM 2975 N N . ILE A 1 355 ? 17.463 -27.401 23.289 1.00 86.25 355 ILE A N 1
ATOM 2976 C CA . ILE A 1 355 ? 16.458 -26.350 23.063 1.00 86.25 355 ILE A CA 1
ATOM 2977 C C . ILE A 1 355 ? 16.987 -24.997 23.542 1.00 86.25 355 ILE A C 1
ATOM 2979 O O . ILE A 1 355 ? 16.943 -24.037 22.781 1.00 86.25 355 ILE A O 1
ATOM 2983 N N . ALA A 1 356 ? 17.518 -24.913 24.765 1.00 85.06 356 ALA A N 1
ATOM 2984 C CA . ALA A 1 356 ? 18.067 -23.674 25.313 1.00 85.06 356 ALA A CA 1
ATOM 2985 C C . ALA A 1 356 ? 19.233 -23.132 24.469 1.00 85.06 356 ALA A C 1
ATOM 2987 O O . ALA A 1 356 ? 19.292 -21.933 24.210 1.00 85.06 356 ALA A O 1
ATOM 2988 N N . HIS A 1 357 ? 20.121 -24.009 23.992 1.00 84.38 357 HIS A N 1
ATOM 2989 C CA . HIS A 1 357 ? 21.252 -23.640 23.140 1.00 84.38 357 HIS A CA 1
ATOM 2990 C C . HIS A 1 357 ? 20.814 -23.082 21.779 1.00 84.38 357 HIS A C 1
ATOM 2992 O O . HIS A 1 357 ? 21.357 -22.088 21.304 1.00 84.38 357 HIS A O 1
ATOM 2998 N N . HIS A 1 358 ? 19.824 -23.699 21.133 1.00 84.00 358 HIS A N 1
ATOM 2999 C CA . HIS A 1 358 ? 19.303 -23.180 19.869 1.00 84.00 358 HIS A CA 1
ATOM 3000 C C . HIS A 1 358 ? 18.444 -21.930 20.064 1.00 84.00 358 HIS A C 1
ATOM 3002 O O . HIS A 1 358 ? 18.465 -21.040 19.215 1.00 84.00 358 HIS A O 1
ATOM 3008 N N . PHE A 1 359 ? 17.724 -21.847 21.181 1.00 86.62 359 PHE A N 1
ATOM 3009 C CA . PHE A 1 359 ? 16.856 -20.724 21.502 1.00 86.62 359 PHE A CA 1
ATOM 3010 C C . PHE A 1 359 ? 17.642 -19.473 21.907 1.00 86.62 359 PHE A C 1
ATOM 3012 O O . PHE A 1 359 ? 17.227 -18.376 21.559 1.00 86.62 359 PHE A O 1
ATOM 3019 N N . SER A 1 360 ? 18.811 -19.602 22.548 1.00 82.25 360 SER A N 1
ATOM 3020 C CA . SER A 1 360 ? 19.625 -18.445 22.958 1.00 82.25 360 SER A CA 1
ATOM 3021 C C . SER A 1 360 ? 20.078 -17.557 21.796 1.00 82.25 360 SER A C 1
ATOM 3023 O O . SER A 1 360 ? 20.437 -16.408 22.016 1.00 82.25 360 SER A O 1
ATOM 3025 N N . VAL A 1 361 ? 20.080 -18.082 20.565 1.00 76.31 361 VAL A N 1
ATOM 3026 C CA . VAL A 1 361 ? 20.403 -17.319 19.348 1.00 76.31 361 VAL A CA 1
ATOM 3027 C C . VAL A 1 361 ? 19.269 -16.362 18.960 1.00 76.31 361 VAL A C 1
ATOM 3029 O O . VAL A 1 361 ? 19.528 -15.332 18.350 1.00 76.31 361 VAL A O 1
ATOM 3032 N N . ILE A 1 362 ? 18.027 -16.692 19.322 1.00 79.12 362 ILE A N 1
ATOM 3033 C CA . ILE A 1 362 ? 16.817 -15.959 18.921 1.00 79.12 362 ILE A CA 1
ATOM 3034 C C . ILE A 1 362 ? 16.059 -15.342 20.107 1.00 79.12 362 ILE A C 1
ATOM 3036 O O . ILE A 1 362 ? 15.018 -14.714 19.923 1.00 79.12 362 ILE A O 1
ATOM 3040 N N . ASP A 1 363 ? 16.540 -15.537 21.337 1.00 79.62 363 ASP A N 1
ATOM 3041 C CA . ASP A 1 363 ? 15.871 -15.064 22.547 1.00 79.62 363 ASP A CA 1
ATOM 3042 C C . ASP A 1 363 ? 15.827 -13.527 22.578 1.00 79.62 363 ASP A C 1
ATOM 3044 O O . ASP A 1 363 ? 16.859 -12.858 22.597 1.00 79.62 363 ASP A O 1
ATOM 3048 N N . GLY A 1 364 ? 14.617 -12.959 22.567 1.00 65.06 364 GLY A N 1
ATOM 3049 C CA . GLY A 1 364 ? 14.399 -11.510 22.469 1.00 65.06 364 GLY A CA 1
ATOM 3050 C C . GLY A 1 364 ? 14.519 -10.931 21.053 1.00 65.06 364 GLY A C 1
ATOM 3051 O O . GLY A 1 364 ? 14.437 -9.716 20.891 1.00 65.06 364 GLY A O 1
ATOM 3052 N N . VAL A 1 365 ? 14.679 -11.774 20.028 1.00 67.56 365 VAL A N 1
ATOM 3053 C CA . VAL A 1 365 ? 14.795 -11.374 18.620 1.00 67.56 365 VAL A CA 1
ATOM 3054 C C . VAL A 1 365 ? 13.561 -11.852 17.851 1.00 67.56 365 VAL A C 1
ATOM 3056 O O . VAL A 1 365 ? 13.243 -13.034 17.862 1.00 67.56 365 VAL A O 1
ATOM 3059 N N . PHE A 1 366 ? 12.862 -10.956 17.145 1.00 75.56 366 PHE A N 1
ATOM 3060 C CA . PHE A 1 366 ? 11.662 -11.276 16.345 1.00 75.56 366 PHE A CA 1
ATOM 3061 C C . PHE A 1 366 ? 11.929 -11.223 14.836 1.00 75.56 366 PHE A C 1
ATOM 3063 O O . PHE A 1 366 ? 11.175 -10.629 14.070 1.00 75.56 366 PHE A O 1
ATOM 3070 N N . VAL A 1 367 ? 13.033 -11.833 14.405 1.00 74.00 367 VAL A N 1
ATOM 3071 C CA . VAL A 1 367 ? 13.371 -11.997 12.984 1.00 74.00 367 VAL A CA 1
ATOM 3072 C C . VAL A 1 367 ? 12.733 -13.291 12.481 1.00 74.00 367 VAL A C 1
ATOM 3074 O O . VAL A 1 367 ? 13.027 -14.372 12.989 1.00 74.00 367 VAL A O 1
ATOM 3077 N N . LEU A 1 368 ? 11.826 -13.201 11.504 1.00 71.81 368 LEU A N 1
ATOM 3078 C CA . LEU A 1 368 ? 10.992 -14.339 11.098 1.00 71.81 368 LEU A CA 1
ATOM 3079 C C . LEU A 1 368 ? 11.800 -15.498 10.508 1.00 71.81 368 LEU A C 1
ATOM 3081 O O . LEU A 1 368 ? 11.475 -16.657 10.764 1.00 71.81 368 LEU A O 1
ATOM 3085 N N . ASP A 1 369 ? 12.869 -15.200 9.768 1.00 73.25 369 ASP A N 1
ATOM 3086 C CA . ASP A 1 369 ? 13.771 -16.219 9.228 1.00 73.25 369 ASP A CA 1
ATOM 3087 C C . ASP A 1 369 ? 14.556 -16.940 10.326 1.00 73.25 369 ASP A C 1
ATOM 3089 O O . ASP A 1 369 ? 14.731 -18.156 10.247 1.00 73.25 369 ASP A O 1
ATOM 3093 N N . ASP A 1 370 ? 14.938 -16.237 11.392 1.00 79.56 370 ASP A N 1
ATOM 3094 C CA . ASP A 1 370 ? 15.598 -16.837 12.551 1.00 79.56 370 ASP A CA 1
ATOM 3095 C C . ASP A 1 370 ? 14.629 -17.727 13.335 1.00 79.56 370 ASP A C 1
ATOM 3097 O O . ASP A 1 370 ? 14.981 -18.842 13.720 1.00 79.56 370 ASP A O 1
ATOM 3101 N N . TRP A 1 371 ? 13.373 -17.296 13.494 1.00 87.44 371 TRP A N 1
ATOM 3102 C CA . TRP A 1 371 ? 12.307 -18.121 14.070 1.00 87.44 371 TRP A CA 1
ATOM 3103 C C . TRP A 1 371 ? 11.994 -19.346 13.210 1.00 87.44 371 TRP A C 1
ATOM 3105 O O . TRP A 1 371 ? 11.806 -20.441 13.740 1.00 87.44 371 TRP A O 1
ATOM 3115 N N . LYS A 1 372 ? 11.994 -19.205 11.882 1.00 87.50 372 LYS A N 1
ATOM 3116 C CA . LYS A 1 372 ? 11.824 -20.318 10.941 1.00 87.50 372 LYS A CA 1
ATOM 3117 C C . LYS A 1 372 ? 13.012 -21.278 10.986 1.00 87.50 372 LYS A C 1
ATOM 3119 O O . LYS A 1 372 ? 12.819 -22.492 10.989 1.00 87.50 372 LYS A O 1
ATOM 3124 N N . ALA A 1 373 ? 14.238 -20.764 11.051 1.00 84.88 373 ALA A N 1
ATOM 3125 C CA . ALA A 1 373 ? 15.451 -21.560 11.208 1.00 84.88 373 ALA A CA 1
ATOM 3126 C C . ALA A 1 373 ? 15.467 -22.291 12.556 1.00 84.88 373 ALA A C 1
ATOM 3128 O O . ALA A 1 373 ? 15.822 -23.468 12.614 1.00 84.88 373 ALA A O 1
ATOM 3129 N N . PHE A 1 374 ? 15.027 -21.629 13.624 1.00 90.62 374 PHE A N 1
ATOM 3130 C CA . PHE A 1 374 ? 14.836 -22.239 14.931 1.00 90.62 374 PHE A CA 1
ATOM 3131 C C . PHE A 1 374 ? 13.761 -23.331 14.896 1.00 90.62 374 PHE A C 1
ATOM 3133 O O . PHE A 1 374 ? 14.021 -24.427 15.380 1.00 90.62 374 PHE A O 1
ATOM 3140 N N . ALA A 1 375 ? 12.610 -23.093 14.259 1.00 90.88 375 ALA A N 1
ATOM 3141 C CA . ALA A 1 375 ? 11.562 -24.098 14.081 1.00 90.88 375 ALA A CA 1
ATOM 3142 C C . ALA A 1 375 ? 12.070 -25.325 13.311 1.00 90.88 375 ALA A C 1
ATOM 3144 O O . ALA A 1 375 ? 11.861 -26.444 13.766 1.00 90.88 375 ALA A O 1
ATOM 3145 N N . ASN A 1 376 ? 12.817 -25.127 12.217 1.00 88.50 376 ASN A N 1
ATOM 3146 C CA . ASN A 1 376 ? 13.464 -26.214 11.472 1.00 88.50 376 ASN A CA 1
ATOM 3147 C C . ASN A 1 376 ? 14.416 -27.029 12.366 1.00 88.50 376 ASN A C 1
ATOM 3149 O O . ASN A 1 376 ? 14.417 -28.258 12.327 1.00 88.50 376 ASN A O 1
ATOM 3153 N N . ARG A 1 377 ? 15.235 -26.354 13.185 1.00 89.69 377 ARG A N 1
ATOM 3154 C CA . ARG A 1 377 ? 16.161 -27.016 14.120 1.00 89.69 377 ARG A CA 1
ATOM 3155 C C . ARG A 1 377 ? 15.416 -27.780 15.211 1.00 89.69 377 ARG A C 1
ATOM 3157 O O . ARG A 1 377 ? 15.809 -28.900 15.523 1.00 89.69 377 ARG A O 1
ATOM 3164 N N . LEU A 1 378 ? 14.345 -27.200 15.755 1.00 88.88 378 LEU A N 1
ATOM 3165 C CA . LEU A 1 378 ? 13.496 -27.845 16.752 1.00 88.88 378 LEU A CA 1
ATOM 3166 C C . LEU A 1 378 ? 12.832 -29.093 16.161 1.00 88.88 378 LEU A C 1
ATOM 3168 O O . LEU A 1 378 ? 12.833 -30.132 16.805 1.00 88.88 378 LEU A O 1
ATOM 3172 N N . ASP A 1 379 ? 12.339 -29.021 14.924 1.00 88.44 379 ASP A N 1
ATOM 3173 C CA . ASP A 1 379 ? 11.692 -30.137 14.228 1.00 88.44 379 ASP A CA 1
ATOM 3174 C C . ASP A 1 379 ? 12.663 -31.313 14.014 1.00 88.44 379 ASP A C 1
ATOM 3176 O O . ASP A 1 379 ? 12.357 -32.453 14.364 1.00 88.44 379 ASP A O 1
ATOM 3180 N N . ILE A 1 380 ? 13.898 -31.036 13.570 1.00 86.69 380 ILE A N 1
ATOM 3181 C CA . ILE A 1 380 ? 14.974 -32.044 13.453 1.00 86.69 380 ILE A CA 1
ATOM 3182 C C . ILE A 1 380 ? 15.276 -32.708 14.804 1.00 86.69 380 ILE A C 1
ATOM 3184 O O . ILE A 1 380 ? 15.551 -33.907 14.881 1.00 86.69 380 ILE A O 1
ATOM 3188 N N . LEU A 1 381 ? 15.256 -31.923 15.875 1.00 84.50 381 LEU A N 1
ATOM 3189 C CA . LEU A 1 381 ? 15.559 -32.366 17.228 1.00 84.50 381 LEU A CA 1
ATOM 3190 C C . LEU A 1 381 ? 14.407 -33.188 17.833 1.00 84.50 381 LEU A C 1
ATOM 3192 O O . LEU A 1 381 ? 14.665 -34.225 18.437 1.00 84.50 381 LEU A O 1
ATOM 3196 N N . ILE A 1 382 ? 13.151 -32.816 17.572 1.00 86.62 382 ILE A N 1
ATOM 3197 C CA . ILE A 1 382 ? 11.932 -33.538 17.979 1.00 86.62 382 ILE A CA 1
ATOM 3198 C C . ILE A 1 382 ? 11.888 -34.952 17.384 1.00 86.62 382 ILE A C 1
ATOM 3200 O O . ILE A 1 382 ? 11.485 -35.885 18.076 1.00 86.62 382 ILE A O 1
ATOM 3204 N N . VAL A 1 383 ? 12.343 -35.140 16.137 1.00 85.56 383 VAL A N 1
ATOM 3205 C CA . VAL A 1 383 ? 12.353 -36.450 15.447 1.00 85.56 383 VAL A CA 1
ATOM 3206 C C . VAL A 1 383 ? 13.169 -37.515 16.196 1.00 85.56 383 VAL A C 1
ATOM 3208 O O . VAL A 1 383 ? 12.918 -38.708 16.033 1.00 85.56 383 VAL A O 1
ATOM 3211 N N . LYS A 1 384 ? 14.121 -37.111 17.046 1.00 84.50 384 LYS A N 1
ATOM 3212 C CA . LYS A 1 384 ? 14.963 -38.031 17.828 1.00 84.50 384 LYS A CA 1
ATOM 3213 C C . LYS A 1 384 ? 14.270 -38.606 19.072 1.00 84.50 384 LYS A C 1
ATOM 3215 O O . LYS A 1 384 ? 14.823 -39.509 19.694 1.00 84.50 384 LYS A O 1
ATOM 3220 N N . TYR A 1 385 ? 13.096 -38.097 19.445 1.00 83.56 385 TYR A N 1
ATOM 3221 C CA . TYR A 1 385 ? 12.400 -38.445 20.686 1.00 83.56 385 TYR A CA 1
ATOM 3222 C C . TYR A 1 385 ? 11.040 -39.100 20.423 1.00 83.56 385 TYR A C 1
ATOM 3224 O O . TYR A 1 385 ? 10.483 -39.032 19.327 1.00 83.56 385 TYR A O 1
ATOM 3232 N N . ASN A 1 386 ? 10.488 -39.758 21.446 1.00 78.38 386 ASN A N 1
ATOM 3233 C CA . ASN A 1 386 ? 9.193 -40.425 21.351 1.00 78.38 386 ASN A CA 1
ATOM 3234 C C . ASN A 1 386 ? 8.074 -39.396 21.072 1.00 78.38 386 ASN A C 1
ATOM 3236 O O . ASN A 1 386 ? 7.907 -38.476 21.875 1.00 78.38 386 ASN A O 1
ATOM 3240 N N . PRO A 1 387 ? 7.252 -39.555 20.011 1.00 77.12 387 PRO A N 1
ATOM 3241 C CA . PRO A 1 387 ? 6.200 -38.600 19.644 1.00 77.12 387 PRO A CA 1
ATOM 3242 C C . PRO A 1 387 ? 5.226 -38.229 20.771 1.00 77.12 387 PRO A C 1
ATOM 3244 O O . PRO A 1 387 ? 4.691 -37.120 20.779 1.00 77.12 387 PRO A O 1
ATOM 3247 N N . ALA A 1 388 ? 4.991 -39.135 21.726 1.00 73.00 388 ALA A N 1
ATOM 3248 C CA . ALA A 1 388 ? 4.136 -38.870 22.882 1.00 73.00 388 ALA A CA 1
ATOM 3249 C C . ALA A 1 388 ? 4.755 -37.861 23.872 1.00 73.00 388 ALA A C 1
ATOM 3251 O O . ALA A 1 388 ? 4.022 -37.109 24.511 1.00 73.00 388 ALA A O 1
ATOM 3252 N N . GLU A 1 389 ? 6.085 -37.815 23.972 1.00 72.69 389 GLU A N 1
ATOM 3253 C CA . GLU A 1 389 ? 6.839 -36.964 24.905 1.00 72.69 389 GLU A CA 1
ATOM 3254 C C . GLU A 1 389 ? 7.083 -35.556 24.347 1.00 72.69 389 GLU A C 1
ATOM 3256 O O . GLU A 1 389 ? 7.228 -34.604 25.106 1.00 72.69 389 GLU A O 1
ATOM 3261 N N . VAL A 1 390 ? 7.089 -35.406 23.020 1.00 82.62 390 VAL A N 1
ATOM 3262 C CA . VAL A 1 390 ? 7.402 -34.145 22.320 1.00 82.62 390 VAL A CA 1
ATOM 3263 C C . VAL A 1 390 ? 6.202 -33.524 21.601 1.00 82.62 390 VAL A C 1
ATOM 3265 O O . VAL A 1 390 ? 6.357 -32.601 20.803 1.00 82.62 390 VAL A O 1
ATOM 3268 N N . LYS A 1 391 ? 4.983 -33.996 21.891 1.00 81.50 391 LYS A N 1
ATOM 3269 C CA . LYS A 1 391 ? 3.742 -33.513 21.263 1.00 81.50 391 LYS A CA 1
ATOM 3270 C C . LYS A 1 391 ? 3.559 -31.997 21.398 1.00 81.50 391 LYS A C 1
ATOM 3272 O O . LYS A 1 391 ? 3.162 -31.336 20.444 1.00 81.50 391 LYS A O 1
ATOM 3277 N N . GLU A 1 392 ? 3.861 -31.445 22.570 1.00 83.19 392 GLU A N 1
ATOM 3278 C CA . GLU A 1 392 ? 3.770 -30.004 22.822 1.00 83.19 392 GLU A CA 1
ATOM 3279 C C . GLU A 1 392 ? 4.857 -29.218 22.067 1.00 83.19 392 GLU A C 1
ATOM 3281 O O . GLU A 1 392 ? 4.553 -28.178 21.487 1.00 83.19 392 GLU A O 1
ATOM 3286 N N . LEU A 1 393 ? 6.090 -29.734 21.976 1.00 85.81 393 LEU A N 1
ATOM 3287 C CA . LEU A 1 393 ? 7.147 -29.123 21.159 1.00 85.81 393 LEU A CA 1
ATOM 3288 C C . LEU A 1 393 ? 6.783 -29.112 19.673 1.00 85.81 393 LEU A C 1
ATOM 3290 O O . LEU A 1 393 ? 7.005 -28.112 18.997 1.00 85.81 393 LEU A O 1
ATOM 3294 N N . LYS A 1 394 ? 6.159 -30.182 19.171 1.00 87.12 394 LYS A N 1
ATOM 3295 C CA . LYS A 1 394 ? 5.673 -30.232 17.789 1.00 87.12 394 LYS A CA 1
ATOM 3296 C C . LYS A 1 394 ? 4.589 -29.183 17.532 1.00 87.12 394 LYS A C 1
ATOM 3298 O O . LYS A 1 394 ? 4.638 -28.486 16.523 1.00 87.12 394 LYS A O 1
ATOM 3303 N N . GLN A 1 395 ? 3.675 -28.994 18.484 1.00 87.00 395 GLN A N 1
ATOM 3304 C CA . GLN A 1 395 ? 2.688 -27.915 18.411 1.00 87.00 395 GLN A CA 1
ATOM 3305 C C . GLN A 1 395 ? 3.352 -26.529 18.424 1.00 87.00 395 GLN A C 1
ATOM 3307 O O . GLN A 1 395 ? 2.900 -25.623 17.728 1.00 87.00 395 GLN A O 1
ATOM 3312 N N . ILE A 1 396 ? 4.429 -26.349 19.194 1.00 89.75 396 ILE A N 1
ATOM 3313 C CA . ILE A 1 396 ? 5.217 -25.110 19.194 1.00 89.75 396 ILE A CA 1
ATOM 3314 C C . ILE A 1 396 ? 5.832 -24.859 17.810 1.00 89.75 396 ILE A C 1
ATOM 3316 O O . ILE A 1 396 ? 5.698 -23.747 17.309 1.00 89.75 396 ILE A O 1
ATOM 3320 N N . VAL A 1 397 ? 6.426 -25.868 17.162 1.00 91.44 397 VAL A N 1
ATOM 3321 C CA . VAL A 1 397 ? 6.962 -25.753 15.788 1.00 91.44 397 VAL A CA 1
ATOM 3322 C C . VAL A 1 397 ? 5.887 -25.312 14.800 1.00 91.44 397 VAL A C 1
ATOM 3324 O O . VAL A 1 397 ? 6.081 -24.347 14.061 1.00 91.44 397 VAL A O 1
ATOM 3327 N N . GLU A 1 398 ? 4.737 -25.985 14.804 1.00 90.50 398 GLU A N 1
ATOM 3328 C CA . GLU A 1 398 ? 3.616 -25.653 13.919 1.00 90.50 398 GLU A CA 1
ATOM 3329 C C . GLU A 1 398 ? 3.127 -24.218 14.152 1.00 90.50 398 GLU A C 1
ATOM 3331 O O . GLU A 1 398 ? 2.931 -23.462 13.198 1.00 90.50 398 GLU A O 1
ATOM 3336 N N . ASN A 1 399 ? 3.019 -23.805 15.416 1.00 87.12 399 ASN A N 1
ATOM 3337 C CA . ASN A 1 399 ? 2.622 -22.449 15.776 1.00 87.12 399 ASN A CA 1
ATOM 3338 C C . ASN A 1 399 ? 3.661 -21.404 15.345 1.00 87.12 399 ASN A C 1
ATOM 3340 O O . ASN A 1 399 ? 3.266 -20.317 14.931 1.00 87.12 399 ASN A O 1
ATOM 3344 N N . ILE A 1 400 ? 4.963 -21.719 15.382 1.00 87.94 400 ILE A N 1
ATOM 3345 C CA . ILE A 1 400 ? 6.006 -20.832 14.847 1.00 87.94 400 ILE A CA 1
ATOM 3346 C C . ILE A 1 400 ? 5.839 -20.683 13.337 1.00 87.94 400 ILE A C 1
ATOM 3348 O O . ILE A 1 400 ? 5.853 -19.560 12.847 1.00 87.94 400 ILE A O 1
ATOM 3352 N N . TYR A 1 401 ? 5.623 -21.766 12.583 1.00 85.56 401 TYR A N 1
ATOM 3353 C CA . TYR A 1 401 ? 5.409 -21.656 11.135 1.00 85.56 401 TYR A CA 1
ATOM 3354 C C . TYR A 1 401 ? 4.154 -20.858 10.783 1.00 85.56 401 TYR A C 1
ATOM 3356 O O . TYR A 1 401 ? 4.183 -20.070 9.838 1.00 85.56 401 TYR A O 1
ATOM 3364 N N . ILE A 1 402 ? 3.066 -21.033 11.537 1.00 82.56 402 ILE A N 1
ATOM 3365 C CA . ILE A 1 402 ? 1.834 -20.252 11.369 1.00 82.56 402 ILE A CA 1
ATOM 3366 C C . ILE A 1 402 ? 2.098 -18.774 11.666 1.00 82.56 402 ILE A C 1
ATOM 3368 O O . ILE A 1 402 ? 1.710 -17.919 10.870 1.00 82.56 402 ILE A O 1
ATOM 3372 N N . ALA A 1 403 ? 2.787 -18.477 12.768 1.00 74.88 403 ALA A N 1
ATOM 3373 C CA . ALA A 1 403 ? 3.109 -17.114 13.168 1.00 74.88 403 ALA A CA 1
ATOM 3374 C C . ALA A 1 403 ? 4.062 -16.434 12.176 1.00 74.88 403 ALA A C 1
ATOM 3376 O O . ALA A 1 403 ? 3.808 -15.310 11.761 1.00 74.88 403 ALA A O 1
ATOM 3377 N N . VAL A 1 404 ? 5.093 -17.138 11.703 1.00 76.25 404 VAL A N 1
ATOM 3378 C CA . VAL A 1 404 ? 6.015 -16.662 10.660 1.00 76.25 404 VAL A CA 1
ATOM 3379 C C . VAL A 1 404 ? 5.277 -16.402 9.351 1.00 76.25 404 VAL A C 1
ATOM 3381 O O . VAL A 1 404 ? 5.424 -15.337 8.763 1.00 76.25 404 VAL A O 1
ATOM 3384 N N . LYS A 1 405 ? 4.442 -17.344 8.900 1.00 70.19 405 LYS A N 1
ATOM 3385 C CA . LYS A 1 405 ? 3.678 -17.197 7.653 1.00 70.19 405 LYS A CA 1
ATOM 3386 C C . LYS A 1 405 ? 2.649 -16.066 7.726 1.00 70.19 405 LYS A C 1
ATOM 3388 O O . LYS A 1 405 ? 2.315 -15.497 6.696 1.00 70.19 405 LYS A O 1
ATOM 3393 N N . GLY A 1 406 ? 2.118 -15.788 8.914 1.00 64.38 406 GLY A N 1
ATOM 3394 C CA . GLY A 1 406 ? 1.125 -14.743 9.152 1.00 64.38 406 GLY A CA 1
ATOM 3395 C C . GLY A 1 406 ? 1.688 -13.441 9.719 1.00 64.38 406 GLY A C 1
ATOM 3396 O O . GLY A 1 406 ? 0.885 -12.621 10.156 1.00 64.38 406 GLY A O 1
ATOM 3397 N N . PHE A 1 407 ? 3.015 -13.272 9.784 1.00 67.12 407 PHE A N 1
ATOM 3398 C CA . PHE A 1 407 ? 3.666 -12.108 10.403 1.00 67.12 407 PHE A CA 1
ATOM 3399 C C . PHE A 1 407 ? 3.100 -11.772 11.805 1.00 67.12 407 PHE A C 1
ATOM 3401 O O . PHE A 1 407 ? 2.827 -10.618 12.131 1.00 67.12 407 PHE A O 1
ATOM 3408 N N . ASP A 1 408 ? 2.868 -12.795 12.631 1.00 72.81 408 ASP A N 1
ATOM 3409 C CA . ASP A 1 408 ? 2.218 -12.699 13.944 1.00 72.81 408 ASP A CA 1
ATOM 3410 C C . ASP A 1 408 ? 3.252 -12.612 15.079 1.00 72.81 408 ASP A C 1
ATOM 3412 O O . ASP A 1 408 ? 3.620 -13.609 15.707 1.00 72.81 408 ASP A O 1
ATOM 3416 N N . ILE A 1 409 ? 3.764 -11.405 15.322 1.00 71.94 409 ILE A N 1
ATOM 3417 C CA . ILE A 1 409 ? 4.810 -11.160 16.330 1.00 71.94 409 ILE A CA 1
ATOM 3418 C C . ILE A 1 409 ? 4.285 -11.425 17.750 1.00 71.94 409 ILE A C 1
ATOM 3420 O O . ILE A 1 409 ? 5.004 -11.995 18.571 1.00 71.94 409 ILE A O 1
ATOM 3424 N N . THR A 1 410 ? 3.020 -11.107 18.036 1.00 71.25 410 THR A N 1
ATOM 3425 C CA . THR A 1 410 ? 2.389 -11.391 19.335 1.00 71.25 410 THR A CA 1
ATOM 3426 C C . THR A 1 410 ? 2.324 -12.894 19.603 1.00 71.25 410 THR A C 1
ATOM 3428 O O . THR A 1 410 ? 2.654 -13.350 20.702 1.00 71.25 410 THR A O 1
ATOM 3431 N N . ALA A 1 411 ? 1.977 -13.703 18.596 1.00 75.00 411 ALA A N 1
ATOM 3432 C CA . ALA A 1 411 ? 2.054 -15.154 18.720 1.00 75.00 411 ALA A CA 1
ATOM 3433 C C . ALA A 1 411 ? 3.494 -15.625 18.982 1.00 75.00 411 ALA A C 1
ATOM 3435 O O . ALA A 1 411 ? 3.700 -16.474 19.852 1.00 75.00 411 ALA A O 1
ATOM 3436 N N . LEU A 1 412 ? 4.498 -15.047 18.308 1.00 78.81 412 LEU A N 1
ATOM 3437 C CA . LEU A 1 412 ? 5.909 -15.355 18.573 1.00 78.81 412 LEU A CA 1
ATOM 3438 C C . LEU A 1 412 ? 6.335 -14.973 19.997 1.00 78.81 412 LEU A C 1
ATOM 3440 O O . LEU A 1 412 ? 7.046 -15.747 20.630 1.00 78.81 412 LEU A O 1
ATOM 3444 N N . GLN A 1 413 ? 5.862 -13.855 20.555 1.00 77.94 413 GLN A N 1
ATOM 3445 C CA . GLN A 1 413 ? 6.116 -13.467 21.951 1.00 77.94 413 GLN A CA 1
ATOM 3446 C C . GLN A 1 413 ? 5.529 -14.481 22.945 1.00 77.94 413 GLN A C 1
ATOM 3448 O O . GLN A 1 413 ? 6.196 -14.900 23.897 1.00 77.94 413 GLN A O 1
ATOM 3453 N N . LEU A 1 414 ? 4.294 -14.933 22.711 1.00 83.12 414 LEU A N 1
ATOM 3454 C CA . LEU A 1 414 ? 3.660 -15.966 23.534 1.00 83.12 414 LEU A CA 1
ATOM 3455 C C . LEU A 1 414 ? 4.411 -17.301 23.440 1.00 83.12 414 LEU A C 1
ATOM 3457 O O . LEU A 1 414 ? 4.609 -17.978 24.453 1.00 83.12 414 LEU A O 1
ATOM 3461 N N . ILE A 1 415 ? 4.864 -17.669 22.241 1.00 88.38 415 ILE A N 1
ATOM 3462 C CA . ILE A 1 415 ? 5.676 -18.867 22.008 1.00 88.38 415 ILE A CA 1
ATOM 3463 C C . ILE A 1 415 ? 7.041 -18.745 22.703 1.00 88.38 415 ILE A C 1
ATOM 3465 O O . ILE A 1 415 ? 7.467 -19.682 23.378 1.00 88.38 415 ILE A O 1
ATOM 3469 N N . MET A 1 416 ? 7.690 -17.583 22.617 1.00 87.19 416 MET A N 1
ATOM 3470 C CA . MET A 1 416 ? 8.956 -17.272 23.284 1.00 87.19 416 MET A CA 1
ATOM 3471 C C . MET A 1 416 ? 8.852 -17.493 24.796 1.00 87.19 416 MET A C 1
ATOM 3473 O O . MET A 1 416 ? 9.707 -18.148 25.390 1.00 87.19 416 MET A O 1
ATOM 3477 N N . ASN A 1 417 ? 7.769 -17.027 25.422 1.00 83.50 417 ASN A N 1
ATOM 3478 C CA . ASN A 1 417 ? 7.535 -17.229 26.852 1.00 83.50 417 ASN A CA 1
ATOM 3479 C C . ASN A 1 417 ? 7.364 -18.709 27.220 1.00 83.50 417 ASN A C 1
ATOM 3481 O O . ASN A 1 417 ? 7.903 -19.148 28.238 1.00 83.50 417 ASN A O 1
ATOM 3485 N N . LYS A 1 418 ? 6.688 -19.501 26.379 1.00 85.88 418 LYS A N 1
ATOM 3486 C CA . LYS A 1 418 ? 6.581 -20.957 26.575 1.00 85.88 418 LYS A CA 1
ATOM 3487 C C . LYS A 1 418 ? 7.941 -21.646 26.458 1.00 85.88 418 LYS A C 1
ATOM 3489 O O . LYS A 1 418 ? 8.294 -22.450 27.317 1.00 85.88 418 LYS A O 1
ATOM 3494 N N . ILE A 1 419 ? 8.748 -21.292 25.457 1.00 85.81 419 ILE A N 1
ATOM 3495 C CA . ILE A 1 419 ? 10.089 -21.872 25.281 1.00 85.81 419 ILE A CA 1
ATOM 3496 C C . ILE A 1 419 ? 11.009 -21.483 26.446 1.00 85.81 419 ILE A C 1
ATOM 3498 O O . ILE A 1 419 ? 11.735 -22.339 26.956 1.00 85.81 419 ILE A O 1
ATOM 3502 N N . ARG A 1 420 ? 10.933 -20.238 26.941 1.00 84.31 420 ARG A N 1
ATOM 3503 C CA . ARG A 1 420 ? 11.648 -19.783 28.149 1.00 84.31 420 ARG A CA 1
ATOM 3504 C C . ARG A 1 420 ? 11.286 -20.609 29.380 1.00 84.31 420 ARG A C 1
ATOM 3506 O O . ARG A 1 420 ? 12.160 -20.914 30.183 1.00 84.31 420 ARG A O 1
ATOM 3513 N N . GLN A 1 421 ? 10.020 -20.991 29.541 1.00 81.62 421 GLN A N 1
ATOM 3514 C CA . GLN A 1 421 ? 9.602 -21.857 30.647 1.00 81.62 421 GLN A CA 1
ATOM 3515 C C . GLN A 1 421 ? 10.192 -23.265 30.510 1.00 81.62 421 GLN A C 1
ATOM 3517 O O . GLN A 1 421 ? 10.730 -23.793 31.480 1.00 81.62 421 GLN A O 1
ATOM 3522 N N . ILE A 1 422 ? 10.179 -23.837 29.303 1.00 80.94 422 ILE A N 1
ATOM 3523 C CA . ILE A 1 422 ? 10.772 -25.155 29.012 1.00 80.94 422 ILE A CA 1
ATOM 3524 C C . ILE A 1 422 ? 12.286 -25.165 29.277 1.00 80.94 422 ILE A C 1
ATOM 3526 O O . ILE A 1 422 ? 12.816 -26.136 29.818 1.00 80.94 422 ILE A O 1
ATOM 3530 N N . SER A 1 423 ? 12.974 -24.077 28.931 1.00 70.88 423 SER A N 1
ATOM 3531 C CA . SER A 1 423 ? 14.426 -23.940 29.099 1.00 70.88 423 SER A CA 1
ATOM 3532 C C . SER A 1 423 ? 14.863 -23.553 30.522 1.00 70.88 423 SER A C 1
ATOM 3534 O O . SER A 1 423 ? 16.011 -23.811 30.872 1.00 70.88 423 SER A O 1
ATOM 3536 N N . LYS A 1 424 ? 13.967 -23.001 31.361 1.00 66.00 424 LYS A N 1
ATOM 3537 C CA . LYS A 1 424 ? 14.234 -22.612 32.766 1.00 66.00 424 LYS A CA 1
ATOM 3538 C C . LYS A 1 424 ? 13.764 -23.608 33.830 1.00 66.00 424 LYS A C 1
ATOM 3540 O O . LYS A 1 424 ? 14.054 -23.398 35.004 1.00 66.00 424 LYS A O 1
ATOM 3545 N N . MET A 1 425 ? 13.011 -24.650 33.477 1.00 54.31 425 MET A N 1
ATOM 3546 C CA . MET A 1 425 ? 12.682 -25.702 34.442 1.00 54.31 425 MET A CA 1
ATOM 3547 C C . MET A 1 425 ? 13.981 -26.412 34.840 1.00 54.31 425 MET A C 1
ATOM 3549 O O . MET A 1 425 ? 14.530 -27.141 34.020 1.00 54.31 425 MET A O 1
ATOM 3553 N N . GLU A 1 426 ? 14.463 -26.207 36.066 1.00 43.25 426 GLU A N 1
ATOM 3554 C CA . GLU A 1 426 ? 15.458 -27.068 36.726 1.00 43.25 426 GLU A CA 1
ATOM 3555 C C . GLU A 1 426 ? 14.764 -28.284 37.357 1.00 43.25 426 GLU A C 1
ATOM 3557 O O . GLU A 1 426 ? 13.786 -28.112 38.124 1.00 43.25 426 GLU A O 1
#

Sequence (426 aa):
MQKYLTQHDLKAFTILLPRNFKVNNQSYNLLEKDFSIRAENVFVNHFAKFIIANDVENLPVFNFLSVFYNVKLVEESDAILKFNLVLNDSLNKTMWLRLKHTVFNQYNALIGFSDVLTEVEVLDDDDKLLIQRINKNAREMFKNTKLLMEFEQIKDFNFELKSRSVSPQEYVLSYLRHMPDIFESIALKYNPLDFENITLNIDNECFKTSLDLLFYSLKEIIDLSKINLELELKDYCILRLDYNSDTFNDNEFIYELQLINDFYQGGIDLKHLSSRMFYLIYTRLIVEKLGGEFTITIDKLSNYRLLVEWIFPFIEEKNISDSKLEADQSVDKNEKKTLAIENKIKYPLELRREIAHHFSVIDGVFVLDDWKAFANRLDILIVKYNPAEVKELKQIVENIYIAVKGFDITALQLIMNKIRQISKME

Secondary structure (DSSP, 8-state):
-GGGGS----EEEEEEEETTS--SS------TTTGGGSHHHHHHHHHHHHHHHS-GGG--PEEETTEEEEEEEEEE-SSEEEEEEEE-HHHHHHHHHHHHHHHHHHHHHHHHHHHHHHT-SS--HHHHHHHHHHHHHHHHHHHHHHHHHHHHHHHHT-S---EEEE-HHHHHHHHHHT-HHHHTTPEEE--GGGGTTEEEEEEHHHHHHHHHHHHHHHTTTS-GGGEEEEEEESSSEEEEEEEEETT---HHHHHHHHHHHHHHHH----TT--HHHHHHHHHHHHHHHTT-EEEEEEE-SSSEEEEEEEEE--EE-----SS-SSS---S--S--S-----------HHHHHHHHHHHTTTTT---HHHHHHHHHHHHHHHTTS-TTTSHHHHHHHHHHHHHHHTT-HHHHHHHHHHHHHHHH--

pLDDT: mean 71.23, std 15.83, range [25.92, 95.5]